Protein AF-A0A183SUR8-F1 (afdb_monomer_lite)

Radius of gyration: 27.23 Å; chains: 1; bounding box: 63×48×86 Å

Structure (mmCIF, N/CA/C/O backbone):
data_AF-A0A183SUR8-F1
#
_entry.id   AF-A0A183SUR8-F1
#
loop_
_atom_site.group_PDB
_atom_site.id
_atom_site.type_symbol
_atom_site.label_atom_id
_atom_site.label_alt_id
_atom_site.label_comp_id
_atom_site.label_asym_id
_atom_site.label_entity_id
_atom_site.label_seq_id
_atom_site.pdbx_PDB_ins_code
_atom_site.Cartn_x
_atom_site.Cartn_y
_atom_site.Cartn_z
_atom_site.occupancy
_atom_site.B_iso_or_equiv
_atom_site.auth_seq_id
_atom_site.auth_comp_id
_atom_site.auth_asym_id
_atom_site.auth_atom_id
_atom_site.pdbx_PDB_model_num
ATOM 1 N N . MET A 1 1 ? 13.105 -7.624 -45.354 1.00 48.44 1 MET A N 1
ATOM 2 C CA . MET A 1 1 ? 13.356 -6.573 -44.347 1.00 48.44 1 MET A CA 1
ATOM 3 C C . MET A 1 1 ? 14.768 -6.768 -43.824 1.00 48.44 1 MET A C 1
ATOM 5 O O . MET A 1 1 ? 15.129 -7.905 -43.553 1.00 48.44 1 MET A O 1
ATOM 9 N N . THR A 1 2 ? 15.590 -5.720 -43.790 1.00 62.00 2 THR A N 1
ATOM 10 C CA . THR A 1 2 ? 16.929 -5.764 -43.181 1.00 62.00 2 THR A CA 1
ATOM 11 C C . THR A 1 2 ? 16.781 -5.566 -41.677 1.00 62.00 2 THR A C 1
ATOM 13 O O . THR A 1 2 ? 16.189 -4.570 -41.272 1.00 62.00 2 THR A O 1
ATOM 16 N N . SER A 1 3 ? 17.288 -6.505 -40.875 1.00 70.81 3 SER A N 1
ATOM 17 C CA . SER A 1 3 ? 17.258 -6.410 -39.410 1.00 70.81 3 SER A CA 1
ATOM 18 C C . SER A 1 3 ? 17.996 -5.156 -38.930 1.00 70.81 3 SER A C 1
ATOM 20 O O . SER A 1 3 ? 19.106 -4.878 -39.381 1.00 70.81 3 SER A O 1
ATOM 22 N N . SER A 1 4 ? 17.383 -4.420 -38.009 1.00 76.19 4 SER A N 1
ATOM 23 C CA . SER A 1 4 ? 17.973 -3.322 -37.236 1.00 76.19 4 SER A CA 1
ATOM 24 C C . SER A 1 4 ? 18.630 -3.793 -35.934 1.00 76.19 4 SER A C 1
ATOM 26 O O . SER A 1 4 ? 19.214 -2.995 -35.205 1.00 76.19 4 SER A O 1
ATOM 28 N N . LEU A 1 5 ? 18.639 -5.103 -35.668 1.00 77.50 5 LEU A N 1
ATOM 29 C CA . LEU A 1 5 ? 19.533 -5.702 -34.683 1.00 77.50 5 LEU A CA 1
ATOM 30 C C . LEU A 1 5 ? 20.960 -5.716 -35.263 1.00 77.50 5 LEU A C 1
ATOM 32 O O . LEU A 1 5 ? 21.374 -6.695 -35.882 1.00 77.50 5 LEU A O 1
ATOM 36 N N . THR A 1 6 ? 21.696 -4.609 -35.113 1.00 83.75 6 THR A N 1
ATOM 37 C CA . THR A 1 6 ? 23.063 -4.439 -35.644 1.00 83.75 6 THR A CA 1
ATOM 38 C C . THR A 1 6 ? 23.968 -3.663 -34.684 1.00 83.75 6 THR A C 1
ATOM 40 O O . THR A 1 6 ? 23.499 -2.884 -33.854 1.00 83.75 6 THR A O 1
ATOM 43 N N . GLU A 1 7 ? 25.290 -3.818 -34.814 1.00 84.88 7 GLU A N 1
ATOM 44 C CA . GLU A 1 7 ? 26.258 -3.016 -34.046 1.00 84.88 7 GLU A CA 1
ATOM 45 C C . GLU A 1 7 ? 26.168 -1.515 -34.353 1.00 84.88 7 GLU A C 1
ATOM 47 O O . GLU A 1 7 ? 26.444 -0.683 -33.487 1.00 84.88 7 GLU A O 1
ATOM 52 N N . ALA A 1 8 ? 25.783 -1.156 -35.582 1.00 87.12 8 ALA A N 1
ATOM 53 C CA . ALA A 1 8 ? 25.600 0.235 -35.981 1.00 87.12 8 ALA A CA 1
ATOM 54 C C . ALA A 1 8 ? 24.466 0.889 -35.181 1.00 87.12 8 ALA A C 1
ATOM 56 O O . ALA A 1 8 ? 24.662 1.966 -34.622 1.00 87.12 8 ALA A O 1
ATOM 57 N N . THR A 1 9 ? 23.338 0.189 -35.040 1.00 87.69 9 THR A N 1
ATOM 58 C CA . THR A 1 9 ? 22.203 0.614 -34.209 1.00 87.69 9 THR A CA 1
ATOM 59 C C . THR A 1 9 ? 22.608 0.769 -32.744 1.00 87.69 9 THR A C 1
ATOM 61 O O . THR A 1 9 ? 22.291 1.775 -32.114 1.00 87.69 9 THR A O 1
ATOM 64 N N . THR A 1 10 ? 23.382 -0.177 -32.208 1.00 88.75 10 THR A N 1
ATOM 65 C CA . THR A 1 10 ? 23.929 -0.083 -30.846 1.00 88.75 10 THR A CA 1
ATOM 66 C C . THR A 1 10 ? 24.800 1.166 -30.663 1.00 88.75 10 THR A C 1
ATOM 68 O O . THR A 1 10 ? 24.674 1.870 -29.662 1.00 88.75 10 THR A O 1
ATOM 71 N N . ARG A 1 11 ? 25.659 1.483 -31.640 1.00 90.62 11 ARG A N 1
ATOM 72 C CA . ARG A 1 11 ? 26.531 2.666 -31.601 1.00 90.62 11 ARG A CA 1
ATOM 73 C C . ARG A 1 11 ? 25.743 3.974 -31.672 1.00 90.62 11 ARG A C 1
ATOM 75 O O . ARG A 1 11 ? 26.068 4.901 -30.939 1.00 90.62 11 ARG A O 1
ATOM 82 N N . GLU A 1 12 ? 24.715 4.037 -32.514 1.00 91.38 12 GLU A N 1
ATOM 83 C CA . GLU A 1 12 ? 23.831 5.202 -32.637 1.00 91.38 12 GLU A CA 1
ATOM 84 C C . GLU A 1 12 ? 23.110 5.501 -31.312 1.00 91.38 12 GLU A C 1
ATOM 86 O O . GLU A 1 12 ? 23.113 6.639 -30.842 1.00 91.38 12 GLU A O 1
ATOM 91 N N . ILE A 1 13 ? 22.578 4.468 -30.647 1.00 92.62 13 ILE A N 1
ATOM 92 C CA . ILE A 1 13 ? 21.922 4.598 -29.335 1.00 92.62 13 ILE A CA 1
ATOM 93 C C . ILE A 1 13 ? 22.907 5.104 -28.270 1.00 92.62 13 ILE A C 1
ATOM 95 O O . ILE A 1 13 ? 22.562 5.981 -27.477 1.00 92.62 13 ILE A O 1
ATOM 99 N N . LEU A 1 14 ? 24.142 4.590 -28.258 1.00 91.56 14 LEU A N 1
ATOM 100 C CA . LEU A 1 14 ? 25.186 5.045 -27.331 1.00 91.56 14 LEU A CA 1
ATOM 101 C C . LEU A 1 14 ? 25.569 6.511 -27.560 1.00 91.56 14 LEU A C 1
ATOM 103 O O . LEU A 1 14 ? 25.731 7.257 -26.596 1.00 91.56 14 LEU A O 1
ATOM 107 N N . GLN A 1 15 ? 25.693 6.935 -28.818 1.00 91.06 15 GLN A N 1
ATOM 108 C CA . GLN A 1 15 ? 25.981 8.330 -29.160 1.00 91.06 15 GLN A CA 1
ATOM 109 C C . GLN A 1 15 ? 24.860 9.261 -28.692 1.00 91.06 15 GLN A C 1
ATOM 111 O O . GLN A 1 15 ? 25.138 10.299 -28.091 1.00 91.06 15 GLN A O 1
ATOM 116 N N . ALA A 1 16 ? 23.599 8.864 -28.888 1.00 89.81 16 ALA A N 1
ATOM 117 C CA . ALA A 1 16 ? 22.456 9.615 -28.382 1.00 89.81 16 ALA A CA 1
ATOM 118 C C . ALA A 1 16 ? 22.476 9.718 -26.847 1.00 89.81 16 ALA A C 1
ATOM 120 O O . ALA A 1 16 ? 22.271 10.801 -26.303 1.00 89.81 16 ALA A O 1
ATOM 121 N N . ALA A 1 17 ? 22.789 8.626 -26.140 1.00 90.12 17 ALA A N 1
ATOM 122 C CA . ALA A 1 17 ? 22.914 8.636 -24.683 1.00 90.12 17 ALA A CA 1
ATOM 123 C C . ALA A 1 17 ? 24.006 9.609 -24.205 1.00 90.12 17 ALA A C 1
ATOM 125 O O . ALA A 1 17 ? 23.771 10.408 -23.301 1.00 90.12 17 ALA A O 1
ATOM 126 N N . GLN A 1 18 ? 25.183 9.588 -24.838 1.00 90.44 18 GLN A N 1
ATOM 127 C CA . GLN A 1 18 ? 26.284 10.506 -24.525 1.00 90.44 18 GLN A CA 1
ATOM 128 C C . GLN A 1 18 ? 25.906 11.968 -24.769 1.00 90.44 18 GLN A C 1
ATOM 130 O O . GLN A 1 18 ? 26.257 12.826 -23.960 1.00 90.44 18 GLN A O 1
ATOM 135 N N . HIS A 1 19 ? 25.172 12.250 -25.848 1.00 88.38 19 HIS A N 1
ATOM 136 C CA . HIS A 1 19 ? 24.692 13.599 -26.125 1.00 88.38 19 HIS A CA 1
ATOM 137 C C . HIS A 1 19 ? 23.730 14.068 -25.034 1.00 88.38 19 HIS A C 1
ATOM 139 O O . HIS A 1 19 ? 23.984 15.103 -24.433 1.00 88.38 19 HIS A O 1
ATOM 145 N N . VAL A 1 20 ? 22.712 13.271 -24.680 1.00 87.56 20 VAL A N 1
ATOM 146 C CA . VAL A 1 20 ? 21.775 13.599 -23.585 1.00 87.56 20 VAL A CA 1
ATOM 147 C C . VAL A 1 20 ? 22.507 13.875 -22.270 1.00 87.56 20 VAL A C 1
ATOM 149 O O . VAL A 1 20 ? 22.147 14.811 -21.562 1.00 87.56 20 VAL A O 1
ATOM 152 N N . ILE A 1 21 ? 23.546 13.099 -21.946 1.00 86.69 21 ILE A N 1
ATOM 153 C CA . ILE A 1 21 ? 24.362 13.324 -20.742 1.00 86.69 21 ILE A CA 1
ATOM 154 C C . ILE A 1 21 ? 25.098 14.671 -20.814 1.00 86.69 21 ILE A C 1
ATOM 156 O O . ILE A 1 21 ? 25.197 15.366 -19.807 1.00 86.69 21 ILE A O 1
ATOM 160 N N . ALA A 1 22 ? 25.616 15.045 -21.986 1.00 86.25 22 ALA A N 1
ATOM 161 C CA . ALA A 1 22 ? 26.400 16.263 -22.166 1.00 86.25 22 ALA A CA 1
ATOM 162 C C . ALA A 1 22 ? 25.546 17.542 -22.254 1.00 86.25 22 ALA A C 1
ATOM 164 O O . ALA A 1 22 ? 25.947 18.580 -21.734 1.00 86.25 22 ALA A O 1
ATOM 165 N N . SER A 1 23 ? 24.393 17.487 -22.923 1.00 83.75 23 SER A N 1
ATOM 166 C CA . SER A 1 23 ? 23.548 18.649 -23.240 1.00 83.75 23 SER A CA 1
ATOM 167 C C . SER A 1 23 ? 22.227 18.690 -22.465 1.00 83.75 23 SER A C 1
ATOM 169 O O . SER A 1 23 ? 21.442 19.621 -22.639 1.00 83.75 23 SER A O 1
ATOM 171 N N . GLY A 1 24 ? 21.933 17.675 -21.651 1.00 79.06 24 GLY A N 1
ATOM 172 C CA . GLY A 1 24 ? 20.685 17.527 -20.899 1.00 79.06 24 GLY A CA 1
ATOM 173 C C . GLY A 1 24 ? 19.491 17.040 -21.735 1.00 79.06 24 GLY A C 1
ATOM 174 O O . GLY A 1 24 ? 18.617 16.358 -21.197 1.00 79.06 24 GLY A O 1
ATOM 175 N N . THR A 1 25 ? 19.453 17.339 -23.041 1.00 79.06 25 THR A N 1
ATOM 176 C CA . THR A 1 25 ? 18.380 16.969 -23.992 1.00 79.06 25 THR A CA 1
ATOM 177 C C . THR A 1 25 ? 18.932 16.797 -25.421 1.00 79.06 25 THR A C 1
ATOM 179 O O . THR A 1 25 ? 20.008 17.312 -25.719 1.00 79.06 25 THR A O 1
ATOM 182 N N . LEU A 1 26 ? 18.216 16.111 -26.323 1.00 80.12 26 LEU A N 1
ATOM 183 C CA . LEU A 1 26 ? 18.558 16.085 -27.760 1.00 80.12 26 LEU A CA 1
ATOM 184 C C . LEU A 1 26 ? 17.857 17.220 -28.524 1.00 80.12 26 LEU A C 1
ATOM 186 O O . LEU A 1 26 ? 16.823 17.739 -28.099 1.00 80.12 26 LEU A O 1
ATOM 190 N N . GLN A 1 27 ? 18.366 17.564 -29.704 1.00 82.00 27 GLN A N 1
ATOM 191 C CA . GLN A 1 27 ? 17.634 18.426 -30.633 1.00 82.00 27 GLN A CA 1
ATOM 192 C C . GLN A 1 27 ? 16.443 17.679 -31.260 1.00 82.00 27 GLN A C 1
ATOM 194 O O . GLN A 1 27 ? 16.426 16.452 -31.354 1.00 82.00 27 GLN A O 1
ATOM 199 N N . THR A 1 28 ? 15.431 18.405 -31.747 1.00 79.00 28 THR A N 1
ATOM 200 C CA . THR A 1 28 ? 14.214 17.800 -32.329 1.00 79.00 28 THR A CA 1
ATOM 201 C C . THR A 1 28 ? 14.513 16.835 -33.483 1.00 79.00 28 THR A C 1
ATOM 203 O O . THR A 1 28 ? 13.892 15.780 -33.587 1.00 79.00 28 THR A O 1
ATOM 206 N N . THR A 1 29 ? 15.475 17.169 -34.342 1.00 82.88 29 THR A N 1
ATOM 207 C CA . THR A 1 29 ? 15.904 16.330 -35.475 1.00 82.88 29 THR A CA 1
ATOM 208 C C . THR A 1 29 ? 16.585 15.041 -35.012 1.00 82.88 29 THR A C 1
ATOM 210 O O . THR A 1 29 ? 16.313 13.967 -35.548 1.00 82.88 29 THR A O 1
ATOM 213 N N . GLU A 1 30 ? 17.413 15.125 -33.974 1.00 82.38 30 GLU A N 1
ATOM 214 C CA . GLU A 1 30 ? 18.077 13.977 -33.350 1.00 82.38 30 GLU A CA 1
ATOM 215 C C . GLU A 1 30 ? 17.057 13.055 -32.669 1.00 82.38 30 GLU A C 1
ATOM 217 O O . GLU A 1 30 ? 17.123 11.837 -32.833 1.00 82.38 30 GLU A O 1
ATOM 222 N N . PHE A 1 31 ? 16.046 13.617 -31.993 1.00 82.56 31 PHE A N 1
ATOM 223 C CA . PHE A 1 31 ? 14.939 12.843 -31.423 1.00 82.56 31 PHE A CA 1
ATOM 224 C C . PHE A 1 31 ? 14.127 12.101 -32.485 1.00 82.56 31 PHE A C 1
ATOM 226 O O . PHE A 1 31 ? 13.744 10.948 -32.272 1.00 82.56 31 PHE A O 1
ATOM 233 N N . GLN A 1 32 ? 13.859 12.736 -33.627 1.00 84.38 32 GLN A N 1
ATOM 234 C CA . GLN A 1 32 ? 13.155 12.092 -34.735 1.00 84.38 32 GLN A CA 1
ATOM 235 C C . GLN A 1 32 ? 13.967 10.923 -35.299 1.00 84.38 32 GLN A C 1
ATOM 237 O O . GLN A 1 32 ? 13.412 9.834 -35.454 1.00 84.38 32 GLN A O 1
ATOM 242 N N . SER A 1 33 ? 15.270 11.122 -35.530 1.00 87.19 33 SER A N 1
ATOM 243 C CA . SER A 1 33 ? 16.178 10.063 -35.988 1.00 87.19 33 SER A CA 1
ATOM 244 C C . SER A 1 33 ? 16.203 8.892 -35.006 1.00 87.19 33 SER A C 1
ATOM 246 O O . SER A 1 33 ? 15.882 7.763 -35.378 1.00 87.19 33 SER A O 1
ATOM 248 N N . LEU A 1 34 ? 16.461 9.173 -33.725 1.00 88.81 34 LEU A N 1
ATOM 249 C CA . LEU A 1 34 ? 16.494 8.164 -32.669 1.00 88.81 34 LEU A CA 1
ATOM 250 C C . LEU A 1 34 ? 15.166 7.401 -32.574 1.00 88.81 34 LEU A C 1
ATOM 252 O O . LEU A 1 34 ? 15.152 6.180 -32.447 1.00 88.81 34 LEU A O 1
ATOM 256 N N . THR A 1 35 ? 14.031 8.097 -32.672 1.00 88.00 35 THR A N 1
ATOM 257 C CA . THR A 1 35 ? 12.704 7.467 -32.611 1.00 88.00 35 THR A CA 1
ATOM 258 C C . THR A 1 35 ? 12.475 6.512 -33.782 1.00 88.00 35 THR A C 1
ATOM 260 O O . THR A 1 35 ? 11.886 5.447 -33.588 1.00 88.00 35 THR A O 1
ATOM 263 N N . VAL A 1 36 ? 12.927 6.853 -34.992 1.00 89.00 36 VAL A N 1
ATOM 264 C CA . VAL A 1 36 ? 12.839 5.959 -36.160 1.00 89.00 36 VAL A CA 1
ATOM 265 C C . VAL A 1 36 ? 13.664 4.695 -35.924 1.00 89.00 36 VAL A C 1
ATOM 267 O O . VAL A 1 36 ? 13.130 3.590 -36.059 1.00 89.00 36 VAL A O 1
ATOM 270 N N . THR A 1 37 ? 14.911 4.856 -35.482 1.00 89.75 37 THR A N 1
ATOM 271 C CA . THR A 1 37 ? 15.816 3.751 -35.146 1.00 89.75 37 THR A CA 1
ATOM 272 C C . THR A 1 37 ? 15.210 2.837 -34.076 1.00 89.75 37 THR A C 1
ATOM 274 O O . THR A 1 37 ? 15.115 1.623 -34.263 1.00 89.75 37 THR A O 1
ATOM 277 N N . LEU A 1 38 ? 14.684 3.411 -32.990 1.00 91.25 38 LEU A N 1
ATOM 278 C CA . LEU A 1 38 ? 14.047 2.667 -31.902 1.00 91.25 38 LEU A CA 1
ATOM 279 C C . LEU A 1 38 ? 12.764 1.937 -32.337 1.00 91.25 38 LEU A C 1
ATOM 281 O O . LEU A 1 38 ? 12.511 0.824 -31.877 1.00 91.25 38 LEU A O 1
ATOM 285 N N . ARG A 1 39 ? 11.942 2.514 -33.228 1.00 90.69 39 ARG A N 1
ATOM 286 C CA . ARG A 1 39 ? 10.730 1.845 -33.752 1.00 90.69 39 ARG A CA 1
ATOM 287 C C . ARG A 1 39 ? 11.066 0.627 -34.601 1.00 90.69 39 ARG A C 1
ATOM 289 O O . ARG A 1 39 ? 10.387 -0.397 -34.477 1.00 90.69 39 ARG A O 1
ATOM 296 N N . SER A 1 40 ? 12.084 0.752 -35.451 1.00 88.00 40 SER A N 1
ATOM 297 C CA . SER A 1 40 ? 12.595 -0.372 -36.236 1.00 88.00 40 SER A CA 1
ATOM 298 C C . SER A 1 40 ? 13.065 -1.479 -35.297 1.00 88.00 40 SER A C 1
ATOM 300 O O . SER A 1 40 ? 12.578 -2.606 -35.379 1.00 88.00 40 SER A O 1
ATOM 302 N N . LEU A 1 41 ? 13.888 -1.114 -34.309 1.00 89.06 41 LEU A N 1
ATOM 303 C CA . LEU A 1 41 ? 14.436 -2.055 -33.343 1.00 89.06 41 LEU A CA 1
ATOM 304 C C . LEU A 1 41 ? 13.354 -2.777 -32.540 1.00 89.06 41 LEU A C 1
ATOM 306 O O . LEU A 1 41 ? 13.409 -3.991 -32.366 1.00 89.06 41 LEU A O 1
ATOM 310 N N . ARG A 1 42 ? 12.340 -2.046 -32.071 1.00 88.88 42 ARG A N 1
ATOM 311 C CA . ARG A 1 42 ? 11.211 -2.630 -31.341 1.00 88.88 42 ARG A CA 1
ATOM 312 C C . ARG A 1 42 ? 10.510 -3.711 -32.160 1.00 88.88 42 ARG A C 1
ATOM 314 O O . ARG A 1 42 ? 10.118 -4.730 -31.600 1.00 88.88 42 ARG A O 1
ATOM 321 N N . THR A 1 43 ? 10.315 -3.458 -33.453 1.00 86.25 43 THR A N 1
ATOM 322 C CA . THR A 1 43 ? 9.644 -4.394 -34.361 1.00 86.25 43 THR A CA 1
ATOM 323 C C . THR A 1 43 ? 10.464 -5.674 -34.476 1.00 86.25 43 THR A C 1
ATOM 325 O O . THR A 1 43 ? 9.930 -6.753 -34.248 1.00 86.25 43 THR A O 1
ATOM 328 N N . ASP A 1 44 ? 11.772 -5.555 -34.697 1.00 84.62 44 ASP A N 1
ATOM 329 C CA . ASP A 1 44 ? 12.657 -6.720 -34.775 1.00 84.62 44 ASP A CA 1
ATOM 330 C C . ASP A 1 44 ? 12.718 -7.504 -33.459 1.00 84.62 44 ASP A C 1
ATOM 332 O O . ASP A 1 44 ? 12.693 -8.730 -33.475 1.00 84.62 44 ASP A O 1
ATOM 336 N N . LEU A 1 45 ? 12.735 -6.818 -32.311 1.00 83.75 45 LEU A N 1
ATOM 337 C CA . LEU A 1 45 ? 12.714 -7.465 -30.996 1.00 83.75 45 LEU A CA 1
ATOM 338 C C . LEU A 1 45 ? 11.390 -8.190 -30.710 1.00 83.75 45 LEU A C 1
ATOM 340 O O . LEU A 1 45 ? 11.402 -9.234 -30.064 1.00 83.75 45 LEU A O 1
ATOM 344 N N . ALA A 1 46 ? 10.257 -7.663 -31.182 1.00 82.06 46 ALA A N 1
ATOM 345 C CA . ALA A 1 46 ? 8.951 -8.304 -31.018 1.00 82.06 46 ALA A CA 1
ATOM 346 C C . ALA A 1 46 ? 8.824 -9.597 -31.844 1.00 82.06 46 ALA A C 1
ATOM 348 O O . ALA A 1 46 ? 8.169 -10.538 -31.405 1.00 82.06 46 ALA A O 1
ATOM 349 N N . TYR A 1 47 ? 9.486 -9.656 -33.003 1.00 77.62 47 TYR A N 1
ATOM 350 C CA . TYR A 1 47 ? 9.528 -10.828 -33.885 1.00 77.62 47 TYR A CA 1
ATOM 351 C C . TYR A 1 47 ? 10.844 -11.602 -33.776 1.00 77.62 47 TYR A C 1
ATOM 353 O O . TYR A 1 47 ? 11.195 -12.373 -34.667 1.00 77.62 47 TYR A O 1
ATOM 361 N N . ALA A 1 48 ? 11.602 -11.411 -32.694 1.00 71.50 48 ALA A N 1
ATOM 362 C CA . ALA A 1 48 ? 12.943 -11.967 -32.590 1.00 71.50 48 ALA A CA 1
ATOM 363 C C . ALA A 1 48 ? 12.954 -13.506 -32.626 1.00 71.50 48 ALA A C 1
ATOM 365 O O . ALA A 1 48 ? 13.904 -14.095 -33.143 1.00 71.50 48 ALA A O 1
ATOM 366 N N . ALA A 1 49 ? 11.895 -14.165 -32.148 1.00 64.62 49 ALA A N 1
ATOM 367 C CA . ALA A 1 49 ? 11.731 -15.618 -32.258 1.00 64.62 49 ALA A CA 1
ATOM 368 C C . ALA A 1 49 ? 11.685 -16.115 -33.720 1.00 64.62 49 ALA A C 1
ATOM 370 O O . ALA A 1 49 ? 12.130 -17.226 -34.000 1.00 64.62 49 ALA A O 1
ATOM 371 N N . ASP A 1 50 ? 11.222 -15.271 -34.647 1.00 65.69 50 ASP A N 1
ATOM 372 C CA . ASP A 1 50 ? 11.073 -15.577 -36.075 1.00 65.69 50 ASP A CA 1
ATOM 373 C C . ASP A 1 50 ? 12.262 -15.082 -36.920 1.00 65.69 50 ASP A C 1
ATOM 375 O O . ASP A 1 50 ? 12.328 -15.323 -38.130 1.00 65.69 50 ASP A O 1
ATOM 379 N N . LEU A 1 51 ? 13.218 -14.372 -36.306 1.00 62.75 51 LEU A N 1
ATOM 380 C CA . LEU A 1 51 ? 14.408 -13.895 -37.002 1.00 62.75 51 LEU A CA 1
ATOM 381 C C . LEU A 1 51 ? 15.374 -15.059 -37.287 1.00 62.75 51 LEU A C 1
ATOM 383 O O . LEU A 1 51 ? 15.640 -15.868 -36.393 1.00 62.75 51 LEU A O 1
ATOM 387 N N . PRO A 1 52 ? 15.969 -15.120 -38.496 1.00 59.50 52 PRO A N 1
ATOM 388 C CA . PRO A 1 52 ? 16.973 -16.126 -38.826 1.00 59.50 52 PRO A CA 1
ATOM 389 C C . PRO A 1 52 ? 18.130 -16.092 -37.821 1.00 59.50 52 PRO A C 1
ATOM 391 O O . PRO A 1 52 ? 18.483 -15.034 -37.294 1.00 59.50 52 PRO A O 1
ATOM 394 N N . THR A 1 53 ? 18.726 -17.255 -37.549 1.00 60.97 53 THR A N 1
ATOM 395 C CA . THR A 1 53 ? 19.852 -17.413 -36.620 1.00 60.97 53 THR A CA 1
ATOM 396 C C . THR A 1 53 ? 21.033 -16.538 -37.041 1.00 60.97 53 THR A C 1
ATOM 398 O O . THR A 1 53 ? 21.830 -16.892 -37.906 1.00 60.97 53 THR A O 1
ATOM 401 N N . LEU A 1 54 ? 21.137 -15.365 -36.418 1.00 62.31 54 LEU A N 1
ATOM 402 C CA . LEU A 1 54 ? 22.269 -14.457 -36.554 1.00 62.31 54 LEU A CA 1
ATOM 403 C C . LEU A 1 54 ? 23.480 -15.048 -35.817 1.00 62.31 54 LEU A C 1
ATOM 405 O O . LEU A 1 54 ? 23.366 -15.449 -34.653 1.00 62.31 54 LEU A O 1
ATOM 409 N N . ALA A 1 55 ? 24.643 -15.061 -36.472 1.00 60.56 55 ALA A N 1
ATOM 410 C CA . ALA A 1 55 ? 25.914 -15.232 -35.772 1.00 60.56 55 ALA A CA 1
ATOM 411 C C . ALA A 1 55 ? 26.040 -14.125 -34.707 1.00 60.56 55 ALA A C 1
ATOM 413 O O . ALA A 1 55 ? 25.621 -12.993 -34.940 1.00 60.56 55 ALA A O 1
ATOM 414 N N . ASP A 1 56 ? 26.527 -14.466 -33.515 1.00 70.31 56 ASP A N 1
ATOM 415 C CA . ASP A 1 56 ? 26.740 -13.528 -32.401 1.00 70.31 56 ASP A CA 1
ATOM 416 C C . ASP A 1 56 ? 25.493 -12.814 -31.843 1.00 70.31 56 ASP A C 1
ATOM 418 O O . ASP A 1 56 ? 25.625 -11.889 -31.038 1.00 70.31 56 ASP A O 1
ATOM 422 N N . ARG A 1 57 ? 24.274 -13.291 -32.155 1.00 78.19 57 ARG A N 1
ATOM 423 C CA . ARG A 1 57 ? 22.996 -12.744 -31.638 1.00 78.19 57 ARG A CA 1
ATOM 424 C C . ARG A 1 57 ? 23.029 -12.454 -30.136 1.00 78.19 57 ARG A C 1
ATOM 426 O O . ARG A 1 57 ? 22.554 -11.415 -29.699 1.00 78.19 57 ARG A O 1
ATOM 433 N N . ARG A 1 58 ? 23.630 -13.349 -29.346 1.00 81.44 58 ARG A N 1
ATOM 434 C CA . ARG A 1 58 ? 23.783 -13.188 -27.891 1.00 81.44 58 ARG A CA 1
ATOM 435 C C . ARG A 1 58 ? 24.615 -11.968 -27.517 1.00 81.44 58 ARG A C 1
ATOM 437 O O . ARG A 1 58 ? 24.176 -11.162 -26.704 1.00 81.44 58 ARG A O 1
ATOM 444 N N . SER A 1 59 ? 25.803 -11.842 -28.108 1.00 84.81 59 SER A N 1
ATOM 445 C CA . SER A 1 59 ? 26.707 -10.717 -27.859 1.00 84.81 59 SER A CA 1
ATOM 446 C C . SER A 1 59 ? 26.037 -9.408 -28.264 1.00 84.81 59 SER A C 1
ATOM 448 O O . SER A 1 59 ? 26.010 -8.458 -27.486 1.00 84.81 59 SER A O 1
ATOM 450 N N . LEU A 1 60 ? 25.374 -9.410 -29.419 1.00 85.81 60 LEU A N 1
ATOM 451 C CA . LEU A 1 60 ? 24.665 -8.252 -29.934 1.00 85.81 60 LEU A CA 1
ATOM 452 C C . LEU A 1 60 ? 23.486 -7.825 -29.048 1.00 85.81 60 LEU A C 1
ATOM 454 O O . LEU A 1 60 ? 23.346 -6.636 -28.768 1.00 85.81 60 LEU A O 1
ATOM 458 N N . CYS A 1 61 ? 22.675 -8.767 -28.557 1.00 87.75 61 CYS A N 1
ATOM 459 C CA . CYS A 1 61 ? 21.591 -8.484 -27.612 1.00 87.75 61 CYS A CA 1
ATOM 460 C C . CYS A 1 61 ? 22.114 -7.907 -26.290 1.00 87.75 61 CYS A C 1
ATOM 462 O O . CYS A 1 61 ? 21.517 -6.973 -25.758 1.00 87.75 61 CYS A O 1
ATOM 464 N N . VAL A 1 62 ? 23.242 -8.410 -25.779 1.00 88.88 62 VAL A N 1
ATOM 465 C CA . VAL A 1 62 ? 23.878 -7.878 -24.563 1.00 88.88 62 VAL A CA 1
ATOM 466 C C . VAL A 1 62 ? 24.426 -6.466 -24.797 1.00 88.88 62 VAL A C 1
ATOM 468 O O . VAL A 1 62 ? 24.178 -5.567 -23.993 1.00 88.88 62 VAL A O 1
ATOM 471 N N . SER A 1 63 ? 25.126 -6.227 -25.907 1.00 89.75 63 SER A N 1
ATOM 472 C CA . SER A 1 63 ? 25.625 -4.892 -26.262 1.00 89.75 63 SER A CA 1
ATOM 473 C C . SER A 1 63 ? 24.486 -3.892 -26.449 1.00 89.75 63 SER A C 1
ATOM 475 O O . SER A 1 63 ? 24.562 -2.763 -25.962 1.00 89.75 63 SER A O 1
ATOM 477 N N . LEU A 1 64 ? 23.405 -4.321 -27.100 1.00 91.88 64 LEU A N 1
ATOM 478 C CA . LEU A 1 64 ? 22.209 -3.515 -27.281 1.00 91.88 64 LEU A CA 1
ATOM 479 C C . LEU A 1 64 ? 21.516 -3.215 -25.950 1.00 91.88 64 LEU A C 1
ATOM 481 O O . LEU A 1 64 ? 21.116 -2.075 -25.716 1.00 91.88 64 LEU A O 1
ATOM 485 N N . PHE A 1 65 ? 21.406 -4.207 -25.063 1.00 92.69 65 PHE A N 1
ATOM 486 C CA . PHE A 1 65 ? 20.884 -4.014 -23.715 1.00 92.69 65 PHE A CA 1
ATOM 487 C C . PHE A 1 65 ? 21.669 -2.924 -22.984 1.00 92.69 65 PHE A C 1
ATOM 489 O O . PHE A 1 65 ? 21.078 -1.972 -22.482 1.00 92.69 65 PHE A O 1
ATOM 496 N N . CYS A 1 66 ? 23.002 -3.007 -22.990 1.00 92.88 66 CYS A N 1
ATOM 497 C CA . CYS A 1 66 ? 23.868 -2.002 -22.376 1.00 92.88 66 CYS A CA 1
ATOM 498 C C . CYS A 1 66 ? 23.666 -0.599 -22.972 1.00 92.88 66 CYS A C 1
ATOM 500 O O . CYS A 1 66 ? 23.684 0.382 -22.226 1.00 92.88 66 CYS A O 1
ATOM 502 N N . ALA A 1 67 ? 23.443 -0.490 -24.284 1.00 94.62 67 ALA A N 1
ATOM 503 C CA . ALA A 1 67 ? 23.183 0.786 -24.946 1.00 94.62 67 ALA A CA 1
ATOM 504 C C . ALA A 1 67 ? 21.815 1.377 -24.579 1.00 94.62 67 ALA A C 1
ATOM 506 O O . ALA A 1 67 ? 21.737 2.528 -24.151 1.00 94.62 67 ALA A O 1
ATOM 507 N N . LEU A 1 68 ? 20.744 0.583 -24.666 1.00 95.56 68 LEU A N 1
ATOM 508 C CA . LEU A 1 68 ? 19.393 1.003 -24.274 1.00 95.56 68 LEU A CA 1
ATOM 509 C C . LEU A 1 68 ? 19.319 1.349 -22.785 1.00 95.56 68 LEU A C 1
ATOM 511 O O . LEU A 1 68 ? 18.645 2.303 -22.399 1.00 95.56 68 LEU A O 1
ATOM 515 N N . ARG A 1 69 ? 20.054 0.612 -21.949 1.00 94.94 69 ARG A N 1
ATOM 516 C CA . ARG A 1 69 ? 20.235 0.905 -20.530 1.00 94.94 69 ARG A CA 1
ATOM 517 C C . ARG A 1 69 ? 20.847 2.286 -20.326 1.00 94.94 69 ARG A C 1
ATOM 519 O O . ARG A 1 69 ? 20.292 3.084 -19.582 1.00 94.94 69 ARG A O 1
ATOM 526 N N . GLN A 1 70 ? 21.975 2.571 -20.980 1.00 94.75 70 GLN A N 1
ATOM 527 C CA . GLN A 1 70 ? 22.637 3.873 -20.871 1.00 94.75 70 GLN A CA 1
ATOM 528 C C . GLN A 1 70 ? 21.737 5.011 -21.357 1.00 94.75 70 GLN A C 1
ATOM 530 O O . GLN A 1 70 ? 21.642 6.028 -20.677 1.00 94.75 70 GLN A O 1
ATOM 535 N N . LEU A 1 71 ? 21.032 4.820 -22.475 1.00 94.81 71 LEU A N 1
ATOM 536 C CA . LEU A 1 71 ? 20.068 5.798 -22.974 1.00 94.81 71 LEU A CA 1
ATOM 537 C C . LEU A 1 71 ? 18.926 6.029 -21.976 1.00 94.81 71 LEU A C 1
ATOM 539 O O . LEU A 1 71 ? 18.573 7.171 -21.712 1.00 94.81 71 LEU A O 1
ATOM 543 N N . THR A 1 72 ? 18.375 4.964 -21.389 1.00 93.94 72 THR A N 1
ATOM 544 C CA . THR A 1 72 ? 17.297 5.068 -20.391 1.00 93.94 72 THR A CA 1
ATOM 545 C C . THR A 1 72 ? 17.757 5.839 -19.162 1.00 93.94 72 THR A C 1
ATOM 547 O O . THR A 1 72 ? 17.071 6.762 -18.741 1.00 93.94 72 THR A O 1
ATOM 550 N N . VAL A 1 73 ? 18.929 5.502 -18.614 1.00 93.06 73 VAL A N 1
ATOM 551 C CA . VAL A 1 73 ? 19.504 6.224 -17.471 1.00 93.06 73 VAL A CA 1
ATOM 552 C C . VAL A 1 73 ? 19.691 7.697 -17.828 1.00 93.06 73 VAL A C 1
ATOM 554 O O . VAL A 1 73 ? 19.188 8.551 -17.109 1.00 93.06 73 VAL A O 1
ATOM 557 N N . ALA A 1 74 ? 20.311 7.998 -18.973 1.00 91.69 74 ALA A N 1
ATOM 558 C CA . ALA A 1 74 ? 20.526 9.368 -19.427 1.00 91.69 74 ALA A CA 1
ATOM 559 C C . ALA A 1 74 ? 19.215 10.162 -19.538 1.00 91.69 74 ALA A C 1
ATOM 561 O O . ALA A 1 74 ? 19.128 11.262 -19.005 1.00 91.69 74 ALA A O 1
ATOM 562 N N . LEU A 1 75 ? 18.189 9.596 -20.183 1.00 90.69 75 LEU A N 1
ATOM 563 C CA . LEU A 1 75 ? 16.886 10.244 -20.363 1.00 90.69 75 LEU A CA 1
ATOM 564 C C . LEU A 1 75 ? 16.116 10.423 -19.048 1.00 90.69 75 LEU A C 1
ATOM 566 O O . LEU A 1 75 ? 15.317 11.343 -18.944 1.00 90.69 75 LEU A O 1
ATOM 570 N N . LEU A 1 76 ? 16.303 9.548 -18.061 1.00 89.00 76 LEU A N 1
ATOM 571 C CA . LEU A 1 76 ? 15.589 9.645 -16.787 1.00 89.00 76 LEU A CA 1
ATOM 572 C C . LEU A 1 76 ? 16.278 10.577 -15.788 1.00 89.00 76 LEU A C 1
ATOM 574 O O . LEU A 1 76 ? 15.597 11.242 -15.015 1.00 89.00 76 LEU A O 1
ATOM 578 N N . THR A 1 77 ? 17.611 10.641 -15.802 1.00 85.75 77 THR A N 1
ATOM 579 C CA . THR A 1 77 ? 18.377 11.399 -14.802 1.00 85.75 77 THR A CA 1
ATOM 580 C C . THR A 1 77 ? 18.844 12.778 -15.274 1.00 85.75 77 THR A C 1
ATOM 582 O O . THR A 1 77 ? 19.425 13.507 -14.474 1.00 85.75 77 THR A O 1
ATOM 585 N N . SER A 1 78 ? 18.651 13.138 -16.549 1.00 86.38 78 SER A N 1
ATOM 586 C CA . SER A 1 78 ? 18.974 14.472 -17.083 1.00 86.38 78 SER A CA 1
ATOM 587 C C . SER A 1 78 ? 17.815 15.472 -16.911 1.00 86.38 78 SER A C 1
ATOM 589 O O . SER A 1 78 ? 16.847 15.204 -16.207 1.00 86.38 78 SER A O 1
ATOM 591 N N . ASP A 1 79 ? 17.881 16.631 -17.580 1.00 84.56 79 ASP A N 1
ATOM 592 C CA . ASP A 1 79 ? 16.773 17.599 -17.662 1.00 84.56 79 ASP A CA 1
ATOM 593 C C . ASP A 1 79 ? 15.645 17.174 -18.627 1.00 84.56 79 ASP A C 1
ATOM 595 O O . ASP A 1 79 ? 14.646 17.882 -18.782 1.00 84.56 79 ASP A O 1
ATOM 599 N N . PHE A 1 80 ? 15.762 16.012 -19.274 1.00 84.25 80 PHE A N 1
ATOM 600 C CA . PHE A 1 80 ? 14.766 15.514 -20.222 1.00 84.25 80 PHE A CA 1
ATOM 601 C C . PHE A 1 80 ? 13.342 15.364 -19.642 1.00 84.25 80 PHE A C 1
ATOM 603 O O . PHE A 1 80 ? 1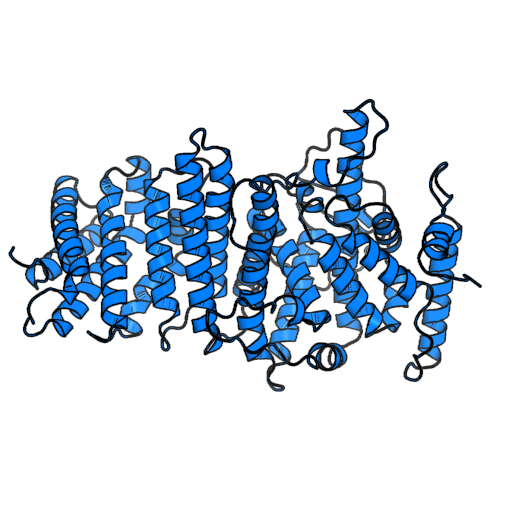2.405 15.785 -20.321 1.00 84.25 80 PHE A O 1
ATOM 610 N N . PRO A 1 81 ? 13.132 14.873 -18.403 1.00 86.50 81 PRO A N 1
ATOM 611 C CA . PRO A 1 81 ? 11.828 14.885 -17.738 1.00 86.50 81 PRO A CA 1
ATOM 612 C C . PRO A 1 81 ? 11.153 16.263 -17.736 1.00 86.50 81 PRO A C 1
ATOM 614 O O . PRO A 1 81 ? 10.013 16.416 -18.171 1.00 86.50 81 PRO A O 1
ATOM 617 N N . ARG A 1 82 ? 11.904 17.300 -17.342 1.00 85.19 82 ARG A N 1
ATOM 618 C CA . ARG A 1 82 ? 11.426 18.691 -17.310 1.00 85.19 82 ARG A CA 1
ATOM 619 C C . ARG A 1 82 ? 11.120 19.216 -18.709 1.00 85.19 82 ARG A C 1
ATOM 621 O O . ARG A 1 82 ? 10.177 19.980 -18.893 1.00 85.19 82 ARG A O 1
ATOM 628 N N . HIS A 1 83 ? 11.916 18.813 -19.698 1.00 84.94 83 HIS A N 1
ATOM 629 C CA . HIS A 1 83 ? 11.675 19.147 -21.097 1.00 84.94 83 HIS A CA 1
ATOM 630 C C . HIS A 1 83 ? 10.396 18.495 -21.641 1.00 84.94 83 HIS A C 1
ATOM 632 O O . HIS A 1 83 ? 9.656 19.127 -22.390 1.00 84.94 83 HIS A O 1
ATOM 638 N N . LEU A 1 84 ? 10.102 17.246 -21.273 1.00 86.00 84 LEU A N 1
ATOM 639 C CA . LEU A 1 84 ? 8.842 16.607 -21.654 1.00 86.00 84 LEU A CA 1
ATOM 640 C C . LEU A 1 84 ? 7.645 17.332 -21.051 1.00 86.00 84 LEU A C 1
ATOM 642 O O . LEU A 1 84 ? 6.662 17.549 -21.749 1.00 86.00 84 LEU A O 1
ATOM 646 N N . ASP A 1 85 ? 7.751 17.768 -19.802 1.00 84.75 85 ASP A N 1
ATOM 647 C CA . ASP A 1 85 ? 6.678 18.507 -19.141 1.00 84.75 85 ASP A CA 1
ATOM 648 C C . ASP A 1 85 ? 6.431 19.866 -19.803 1.00 84.75 85 ASP A C 1
ATOM 650 O O . ASP A 1 85 ? 5.287 20.230 -20.063 1.00 84.75 85 ASP A O 1
ATOM 654 N N . SER A 1 86 ? 7.495 20.592 -20.161 1.00 84.56 86 SER A N 1
ATOM 655 C CA . SER A 1 86 ? 7.374 21.887 -20.844 1.00 84.56 86 SER A CA 1
ATOM 656 C C . SER A 1 86 ? 6.887 21.786 -22.292 1.00 84.56 86 SER A C 1
ATOM 658 O O . SER A 1 86 ? 6.437 22.781 -22.858 1.00 84.56 86 SER A O 1
ATOM 660 N N . THR A 1 87 ? 6.967 20.598 -22.894 1.00 84.19 87 THR A N 1
ATOM 661 C CA . THR A 1 87 ? 6.568 20.338 -24.285 1.00 84.19 87 THR A CA 1
ATOM 662 C C . THR A 1 87 ? 5.326 19.461 -24.402 1.00 84.19 87 THR A C 1
ATOM 664 O O . THR A 1 87 ? 5.050 18.963 -25.491 1.00 84.19 87 THR A O 1
ATOM 667 N N . ASP A 1 88 ? 4.598 19.235 -23.305 1.00 80.81 88 ASP A N 1
ATOM 668 C CA . ASP A 1 88 ? 3.440 18.332 -23.243 1.00 80.81 88 ASP A CA 1
ATOM 669 C C . ASP A 1 88 ? 3.709 16.955 -23.888 1.00 80.81 88 ASP A C 1
ATOM 671 O O . ASP A 1 88 ? 2.934 16.382 -24.657 1.00 80.81 88 ASP A O 1
ATOM 675 N N . GLY A 1 89 ? 4.897 16.419 -23.616 1.00 81.38 89 GLY A N 1
ATOM 676 C CA . GLY A 1 89 ? 5.291 15.087 -24.033 1.00 81.38 89 GLY A CA 1
ATOM 677 C C . GLY A 1 89 ? 5.599 14.934 -25.521 1.00 81.38 89 GLY A C 1
ATOM 678 O O . GLY A 1 89 ? 5.662 13.796 -25.976 1.00 81.38 89 GLY A O 1
ATOM 679 N N . LEU A 1 90 ? 5.845 15.991 -26.304 1.00 81.25 90 LEU A N 1
ATOM 680 C CA . LEU A 1 90 ? 6.143 15.859 -27.746 1.00 81.25 90 LEU A CA 1
ATOM 681 C C . LEU A 1 90 ? 7.243 14.822 -28.070 1.00 81.25 90 LEU A C 1
ATOM 683 O O . LEU A 1 90 ? 7.153 14.119 -29.078 1.00 81.25 90 LEU A O 1
ATOM 687 N N . ASN A 1 91 ? 8.230 14.657 -27.182 1.00 82.12 91 ASN A N 1
ATOM 688 C CA . ASN A 1 91 ? 9.359 13.736 -27.354 1.00 82.12 91 ASN A CA 1
ATOM 689 C C . ASN A 1 91 ? 9.288 12.460 -26.481 1.00 82.12 91 ASN A C 1
ATOM 691 O O . ASN A 1 91 ? 10.266 11.716 -26.399 1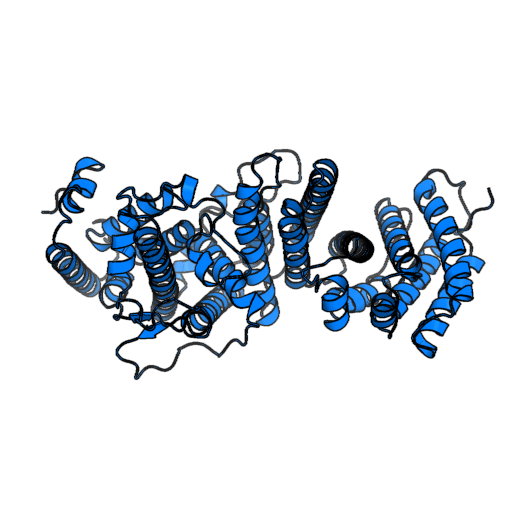.00 82.12 91 ASN A O 1
ATOM 695 N N . HIS A 1 92 ? 8.147 12.152 -25.844 1.00 86.25 92 HIS A N 1
ATOM 696 C CA . HIS A 1 92 ? 8.028 11.020 -24.899 1.00 86.25 92 HIS A CA 1
ATOM 697 C C . HIS A 1 92 ? 8.280 9.647 -25.544 1.00 86.25 92 HIS A C 1
ATOM 699 O O . HIS A 1 92 ? 8.617 8.674 -24.865 1.00 86.25 92 HIS A O 1
ATOM 705 N N . LEU A 1 93 ? 8.091 9.555 -26.864 1.00 87.62 93 LEU A N 1
ATOM 706 C CA . LEU A 1 93 ? 8.179 8.314 -27.627 1.00 87.62 93 LEU A CA 1
ATOM 707 C C . LEU A 1 93 ? 9.567 7.677 -27.563 1.00 87.62 93 LEU A C 1
ATOM 709 O O . LEU A 1 93 ? 9.646 6.454 -27.506 1.00 87.62 93 LEU A O 1
ATOM 713 N N . ALA A 1 94 ? 10.640 8.473 -27.538 1.00 87.75 94 ALA A N 1
ATOM 714 C CA . ALA A 1 94 ? 11.997 7.940 -27.451 1.00 87.75 94 ALA A CA 1
ATOM 715 C C . ALA A 1 94 ? 12.178 7.127 -26.160 1.00 87.75 94 ALA A C 1
ATOM 717 O O . ALA A 1 94 ? 12.565 5.960 -26.210 1.00 87.75 94 ALA A O 1
ATOM 718 N N . LEU A 1 95 ? 11.795 7.693 -25.012 1.00 90.56 95 LEU A N 1
ATOM 719 C CA . LEU A 1 95 ? 11.853 7.001 -23.723 1.00 90.56 95 LEU A CA 1
ATOM 720 C C . LEU A 1 95 ? 10.877 5.816 -23.666 1.00 90.56 95 LEU A C 1
ATOM 722 O O . LEU A 1 95 ? 11.258 4.718 -23.273 1.00 90.56 95 LEU A O 1
ATOM 726 N N . SER A 1 96 ? 9.640 6.013 -24.128 1.00 90.88 96 SER A N 1
ATOM 727 C CA . SER A 1 96 ? 8.594 4.984 -24.152 1.00 90.88 96 SER A CA 1
ATOM 728 C C . SER A 1 96 ? 9.016 3.738 -24.941 1.00 90.88 96 SER A C 1
ATOM 730 O O . SER A 1 96 ? 8.904 2.617 -24.448 1.00 90.88 96 SER A O 1
ATOM 732 N N . ILE A 1 97 ? 9.566 3.929 -26.142 1.00 92.56 97 ILE A N 1
ATOM 733 C CA . ILE A 1 97 ? 10.026 2.828 -26.992 1.00 92.56 97 ILE A CA 1
ATOM 734 C C . ILE A 1 97 ? 11.315 2.216 -26.437 1.00 92.56 97 ILE A C 1
ATOM 736 O O . ILE A 1 97 ? 11.457 0.999 -26.484 1.00 92.56 97 ILE A O 1
ATOM 740 N N . THR A 1 98 ? 12.222 3.013 -25.863 1.00 93.50 98 THR A N 1
ATOM 741 C CA . THR A 1 98 ? 13.442 2.492 -25.218 1.00 93.50 98 THR A CA 1
ATOM 742 C C . THR A 1 98 ? 13.092 1.530 -24.078 1.00 93.50 98 THR A C 1
ATOM 744 O O . THR A 1 98 ? 13.604 0.410 -24.047 1.00 93.50 98 THR A O 1
ATOM 747 N N . LEU A 1 99 ? 12.161 1.913 -23.195 1.00 92.75 99 LEU A N 1
ATOM 748 C CA . LEU A 1 99 ? 11.663 1.053 -22.115 1.00 92.75 99 LEU A CA 1
ATOM 749 C C . LEU A 1 99 ? 10.993 -0.218 -22.659 1.00 92.75 99 LEU A C 1
ATOM 751 O O . LEU A 1 99 ? 11.223 -1.312 -22.143 1.00 92.75 99 LEU A O 1
ATOM 755 N N . GLN A 1 100 ? 10.207 -0.098 -23.732 1.00 91.56 100 GLN A N 1
ATOM 756 C CA . GLN A 1 100 ? 9.566 -1.245 -24.377 1.00 91.56 100 GLN A CA 1
ATOM 757 C C . GLN A 1 100 ? 10.590 -2.211 -25.001 1.00 91.56 100 GLN A C 1
ATOM 759 O O . GLN A 1 100 ? 10.471 -3.425 -24.837 1.00 91.56 100 GLN A O 1
ATOM 764 N N . CYS A 1 101 ? 11.629 -1.697 -25.666 1.00 92.56 101 CYS A N 1
ATOM 765 C CA . CYS A 1 101 ? 12.733 -2.504 -26.189 1.00 92.56 101 CYS A CA 1
ATOM 766 C C . CYS A 1 101 ? 13.476 -3.240 -25.066 1.00 92.56 101 CYS A C 1
ATOM 768 O O . CYS A 1 101 ? 13.796 -4.417 -25.223 1.00 92.56 101 CYS A O 1
ATOM 770 N N . LEU A 1 102 ? 13.704 -2.586 -23.920 1.00 93.50 102 LEU A N 1
ATOM 771 C CA . LEU A 1 102 ? 14.278 -3.240 -22.742 1.00 93.50 102 LEU A CA 1
ATOM 772 C C . LEU A 1 102 ? 13.381 -4.374 -22.226 1.00 93.50 102 LEU A C 1
ATOM 774 O O . LEU A 1 102 ? 13.890 -5.463 -21.977 1.00 93.50 102 LEU A O 1
ATOM 778 N N . CYS A 1 103 ? 12.061 -4.173 -22.128 1.00 90.12 103 CYS A N 1
ATOM 779 C CA . CYS A 1 103 ? 11.122 -5.234 -21.726 1.00 90.12 103 CYS A CA 1
ATOM 780 C C . CYS A 1 103 ? 11.180 -6.449 -22.670 1.00 90.12 103 CYS A C 1
ATOM 782 O O . CYS A 1 103 ? 11.210 -7.596 -22.215 1.00 90.12 103 CYS A O 1
ATOM 784 N N . ASN A 1 104 ? 11.252 -6.207 -23.983 1.00 88.75 104 ASN A N 1
ATOM 785 C CA . ASN A 1 104 ? 11.382 -7.276 -24.974 1.00 88.75 104 ASN A CA 1
ATOM 786 C C . ASN A 1 104 ? 12.717 -8.022 -24.823 1.00 88.75 104 ASN A C 1
ATOM 788 O O . ASN A 1 104 ? 12.737 -9.250 -24.856 1.00 88.75 104 ASN A O 1
ATOM 792 N N . LEU A 1 105 ? 13.824 -7.309 -24.584 1.00 88.94 105 LEU A N 1
ATOM 793 C CA . LEU A 1 105 ? 15.127 -7.929 -24.319 1.00 88.94 105 LEU A CA 1
ATOM 794 C C . LEU A 1 105 ? 15.126 -8.762 -23.033 1.00 88.94 105 LEU A C 1
ATOM 796 O O . LEU A 1 105 ? 15.668 -9.863 -23.032 1.00 88.94 105 LEU A O 1
ATOM 800 N N . PHE A 1 106 ? 14.484 -8.292 -21.962 1.00 87.44 106 PHE A N 1
ATOM 801 C CA . PHE A 1 106 ? 14.303 -9.085 -20.742 1.00 87.44 106 PHE A CA 1
ATOM 802 C C . PHE A 1 106 ? 13.486 -10.356 -20.994 1.00 87.44 106 PHE A C 1
ATOM 804 O O . PHE A 1 106 ? 13.815 -11.415 -20.464 1.00 87.44 106 PHE A O 1
ATOM 811 N N . SER A 1 107 ? 12.445 -10.267 -21.822 1.00 83.62 107 SER A N 1
ATOM 812 C CA . SER A 1 107 ? 11.629 -11.426 -22.197 1.00 83.62 107 SER A CA 1
ATOM 813 C C . SER A 1 107 ? 12.435 -12.450 -23.005 1.00 83.62 107 SER A C 1
ATOM 815 O O . SER A 1 107 ? 12.366 -13.641 -22.715 1.00 83.62 107 SER A O 1
ATOM 817 N N . LEU A 1 108 ? 13.272 -11.990 -23.943 1.00 82.44 108 LEU A N 1
ATOM 818 C CA . LEU A 1 108 ? 14.187 -12.844 -24.713 1.00 82.44 108 LEU A CA 1
ATOM 819 C C . LEU A 1 108 ? 15.280 -13.484 -23.842 1.00 82.44 108 LEU A C 1
ATOM 821 O O . LEU A 1 108 ? 15.648 -14.644 -24.043 1.00 82.44 108 LEU A O 1
ATOM 825 N N . ALA A 1 109 ? 15.788 -12.750 -22.849 1.00 81.44 109 ALA A N 1
ATOM 826 C CA . ALA A 1 109 ? 16.724 -13.295 -21.870 1.00 81.44 109 ALA A CA 1
ATOM 827 C C . ALA A 1 109 ? 16.068 -14.413 -21.038 1.00 81.44 109 ALA A C 1
ATOM 829 O O . ALA A 1 109 ? 16.670 -15.464 -20.828 1.00 81.44 109 ALA A O 1
ATOM 830 N N . ALA A 1 110 ? 14.810 -14.226 -20.621 1.00 75.88 110 ALA A N 1
ATOM 831 C CA . ALA A 1 110 ? 14.058 -15.213 -19.844 1.00 75.88 110 ALA A CA 1
ATOM 832 C C . ALA A 1 110 ? 13.763 -16.508 -20.624 1.00 75.88 110 ALA A C 1
ATOM 834 O O . ALA A 1 110 ? 13.715 -17.583 -20.031 1.00 75.88 110 ALA A O 1
ATOM 835 N N . THR A 1 111 ? 13.632 -16.441 -21.953 1.00 75.00 111 THR A N 1
ATOM 836 C CA . THR A 1 111 ? 13.540 -17.628 -22.824 1.00 75.00 111 THR A CA 1
ATOM 837 C C . THR A 1 111 ? 14.906 -18.280 -23.103 1.00 75.00 111 THR A C 1
ATOM 839 O O . THR A 1 111 ? 15.031 -19.084 -24.025 1.00 75.00 111 THR A O 1
ATOM 842 N N . ASN A 1 112 ? 15.930 -17.967 -22.295 1.00 64.50 112 ASN A N 1
ATOM 843 C CA . ASN A 1 112 ? 17.304 -18.483 -22.337 1.00 64.50 112 ASN A CA 1
ATOM 844 C C . ASN A 1 112 ? 18.064 -18.217 -23.648 1.00 64.50 112 ASN A C 1
ATOM 846 O O . ASN A 1 112 ? 19.044 -18.907 -23.953 1.00 64.50 112 ASN A O 1
ATOM 850 N N . GLU A 1 113 ? 17.672 -17.201 -24.426 1.00 65.62 113 GLU A N 1
ATOM 851 C CA . GLU A 1 113 ? 18.466 -16.824 -25.597 1.00 65.62 113 GLU A CA 1
ATOM 852 C C . GLU A 1 113 ? 19.821 -16.237 -25.183 1.00 65.62 113 GLU A C 1
ATOM 854 O O . GLU A 1 113 ? 20.818 -16.515 -25.848 1.00 65.62 113 GLU A O 1
ATOM 859 N N . PHE A 1 114 ? 19.882 -15.486 -24.077 1.00 79.75 114 PHE A N 1
ATOM 860 C CA . PHE A 1 114 ? 21.099 -14.913 -23.488 1.00 79.75 114 PHE A CA 1
ATOM 861 C C . PHE A 1 114 ? 20.908 -14.607 -21.989 1.00 79.75 114 PHE A C 1
ATOM 863 O O . PHE A 1 114 ? 19.784 -14.572 -21.501 1.00 79.75 114 PHE A O 1
ATOM 870 N N . SER A 1 115 ? 22.001 -14.373 -21.255 1.00 78.62 115 SER A N 1
ATOM 871 C CA . SER A 1 115 ? 21.986 -14.065 -19.816 1.00 78.62 115 SER A CA 1
ATOM 872 C C . SER A 1 115 ? 22.404 -12.621 -19.535 1.00 78.62 115 SER A C 1
ATOM 874 O O . SER A 1 115 ? 23.380 -12.143 -20.116 1.00 78.62 115 SER A O 1
ATOM 876 N N . LEU A 1 116 ? 21.711 -11.961 -18.606 1.00 83.81 116 LEU A N 1
ATOM 877 C CA . LEU A 1 116 ? 22.081 -10.650 -18.066 1.00 83.81 116 LEU A CA 1
ATOM 878 C C . LEU A 1 116 ? 22.830 -10.818 -16.735 1.00 83.81 116 LEU A C 1
ATOM 880 O O . LEU A 1 116 ? 22.635 -11.810 -16.040 1.00 83.81 116 LEU A O 1
ATOM 884 N N . THR A 1 117 ? 23.681 -9.863 -16.364 1.00 85.25 117 THR A N 1
ATOM 885 C CA . THR A 1 117 ? 24.387 -9.861 -15.065 1.00 85.25 117 THR A CA 1
ATOM 886 C C . THR A 1 117 ? 23.829 -8.799 -14.114 1.00 85.25 117 THR A C 1
ATOM 888 O O . THR A 1 117 ? 23.125 -7.884 -14.544 1.00 85.25 117 THR A O 1
ATOM 891 N N . ALA A 1 118 ? 24.147 -8.891 -12.815 1.00 82.12 118 ALA A N 1
ATOM 892 C CA . ALA A 1 118 ? 23.759 -7.881 -11.821 1.00 82.12 118 ALA A CA 1
ATOM 893 C C . ALA A 1 118 ? 24.269 -6.479 -12.206 1.00 82.12 118 ALA A C 1
ATOM 895 O O . ALA A 1 118 ? 23.475 -5.552 -12.350 1.00 82.12 118 ALA A O 1
ATOM 896 N N . GLU A 1 119 ? 25.564 -6.364 -12.522 1.00 86.88 119 GLU A N 1
ATOM 897 C CA . GLU A 1 119 ? 26.225 -5.117 -12.948 1.00 86.88 119 GLU A CA 1
ATOM 898 C C . GLU A 1 119 ? 25.564 -4.471 -14.176 1.00 86.88 119 GLU A C 1
ATOM 900 O O . GLU A 1 119 ? 25.564 -3.250 -14.361 1.00 86.88 119 GLU A O 1
ATOM 905 N N . GLN A 1 120 ? 24.997 -5.295 -15.061 1.00 88.75 120 GLN A N 1
ATOM 906 C CA . GLN A 1 120 ? 24.286 -4.795 -16.228 1.00 88.75 120 GLN A CA 1
ATOM 907 C C . GLN A 1 120 ? 22.957 -4.152 -15.838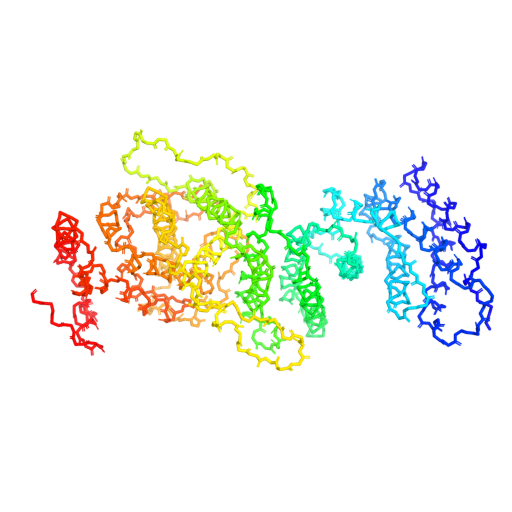 1.00 88.75 120 GLN A C 1
ATOM 909 O O . GLN A 1 120 ? 22.590 -3.152 -16.448 1.00 88.75 120 GLN A O 1
ATOM 914 N N . VAL A 1 121 ? 22.259 -4.675 -14.835 1.00 87.19 121 VAL A N 1
ATOM 915 C CA . VAL A 1 121 ? 20.896 -4.265 -14.472 1.00 87.19 121 VAL A CA 1
ATOM 916 C C . VAL A 1 121 ? 20.871 -3.179 -13.388 1.00 87.19 121 VAL A C 1
ATOM 918 O O . VAL A 1 121 ? 19.991 -2.319 -13.417 1.00 87.19 121 VAL A O 1
ATOM 921 N N . GLU A 1 122 ? 21.855 -3.153 -12.487 1.00 87.94 122 GLU A N 1
ATOM 922 C CA . GLU A 1 122 ? 21.967 -2.199 -11.370 1.00 87.94 122 GLU A CA 1
ATOM 923 C C . GLU A 1 122 ? 21.733 -0.724 -11.747 1.00 87.94 122 GLU A C 1
ATOM 925 O O . GLU A 1 122 ? 20.959 -0.060 -11.055 1.00 87.94 122 GLU A O 1
ATOM 930 N N . PRO A 1 123 ? 22.280 -0.188 -12.859 1.00 90.88 123 PRO A N 1
ATOM 931 C CA . PRO A 1 123 ? 22.032 1.206 -13.227 1.00 90.88 123 PRO A CA 1
ATOM 932 C C . PRO A 1 123 ? 20.558 1.530 -13.514 1.00 90.88 123 PRO A C 1
ATOM 934 O O . PRO A 1 123 ? 20.129 2.656 -13.276 1.00 90.88 123 PRO A O 1
ATOM 937 N N . LEU A 1 124 ? 19.765 0.563 -14.000 1.00 88.94 124 LEU A N 1
ATOM 938 C CA . LEU A 1 124 ? 18.319 0.758 -14.204 1.00 88.94 124 LEU A CA 1
ATOM 939 C C . LEU A 1 124 ? 17.575 0.796 -12.877 1.00 88.94 124 LEU A C 1
ATOM 941 O O . LEU A 1 124 ? 16.663 1.601 -12.711 1.00 88.94 124 LEU A O 1
ATOM 945 N N . ILE A 1 125 ? 17.980 -0.048 -11.929 1.00 85.12 125 ILE A N 1
ATOM 946 C CA . ILE A 1 125 ? 17.426 -0.050 -10.573 1.00 85.12 125 ILE A CA 1
ATOM 947 C C . ILE A 1 125 ? 17.719 1.292 -9.916 1.00 85.12 125 ILE A C 1
ATOM 949 O O . ILE A 1 125 ? 16.809 1.921 -9.391 1.00 85.12 125 ILE A O 1
ATOM 953 N N . ALA A 1 126 ? 18.956 1.777 -10.007 1.00 86.31 126 ALA A N 1
ATOM 954 C CA . ALA A 1 126 ? 19.322 3.069 -9.449 1.00 86.31 126 ALA A CA 1
ATOM 955 C C . ALA A 1 126 ? 18.501 4.214 -10.068 1.00 86.31 126 ALA A C 1
ATOM 957 O O . ALA A 1 126 ? 17.923 5.028 -9.347 1.00 86.31 126 ALA A O 1
ATOM 958 N N . ALA A 1 127 ? 18.381 4.244 -11.399 1.00 87.38 127 ALA A N 1
ATOM 959 C CA . ALA A 1 127 ? 17.651 5.299 -12.096 1.00 87.38 127 ALA A CA 1
ATOM 960 C C . ALA A 1 127 ? 16.139 5.281 -11.820 1.00 87.38 127 ALA A C 1
ATOM 962 O O . ALA A 1 127 ? 15.556 6.343 -11.650 1.00 87.38 127 ALA A O 1
ATOM 963 N N . ILE A 1 128 ? 15.496 4.110 -11.761 1.00 83.81 128 ILE A N 1
ATOM 964 C CA . ILE A 1 128 ? 14.030 4.019 -11.639 1.00 83.81 128 ILE A CA 1
ATOM 965 C C . ILE A 1 128 ? 13.583 3.877 -10.173 1.00 83.81 128 ILE A C 1
ATOM 967 O O . ILE A 1 128 ? 12.598 4.489 -9.772 1.00 83.81 128 ILE A O 1
ATOM 971 N N . LEU A 1 129 ? 14.288 3.073 -9.369 1.00 78.44 129 LEU A N 1
ATOM 972 C CA . LEU A 1 129 ? 13.908 2.710 -7.996 1.00 78.44 129 LEU A CA 1
ATOM 973 C C . LEU A 1 129 ? 14.701 3.413 -6.894 1.00 78.44 129 LEU A C 1
ATOM 975 O O . LEU A 1 129 ? 14.296 3.289 -5.746 1.00 78.44 129 LEU A O 1
ATOM 979 N N . GLN A 1 130 ? 15.800 4.113 -7.170 1.00 80.12 130 GLN A N 1
ATOM 980 C CA . GLN A 1 130 ? 16.570 4.791 -6.110 1.00 80.12 130 GLN A CA 1
ATOM 981 C C . GLN A 1 130 ? 16.613 6.312 -6.291 1.00 80.12 130 GLN A C 1
ATOM 983 O O . GLN A 1 130 ? 16.791 7.044 -5.320 1.00 80.12 130 GLN A O 1
ATOM 988 N N . ASN A 1 131 ? 16.416 6.804 -7.515 1.00 83.88 131 ASN A N 1
ATOM 989 C CA . ASN A 1 131 ? 16.353 8.230 -7.800 1.00 83.88 131 ASN A CA 1
ATOM 990 C C . ASN A 1 131 ? 14.958 8.786 -7.475 1.00 83.88 131 ASN A C 1
ATOM 992 O O . ASN A 1 131 ? 14.018 8.622 -8.250 1.00 83.88 131 ASN A O 1
ATOM 996 N N . GLU A 1 132 ? 14.839 9.476 -6.343 1.00 78.69 132 GLU A N 1
ATOM 997 C CA . GLU A 1 132 ? 13.580 10.056 -5.860 1.00 78.69 132 GLU A CA 1
ATOM 998 C C . GLU A 1 132 ? 12.947 11.029 -6.865 1.00 78.69 132 GLU A C 1
ATOM 1000 O O . GLU A 1 132 ? 11.749 10.957 -7.113 1.00 78.69 132 GLU A O 1
ATOM 1005 N N . SER A 1 133 ? 13.738 11.879 -7.525 1.00 82.25 133 SER A N 1
ATOM 1006 C CA . SER A 1 133 ? 13.230 12.796 -8.555 1.00 82.25 133 SER A CA 1
ATOM 1007 C C . SER A 1 133 ? 12.626 12.051 -9.744 1.00 82.25 133 SER A C 1
ATOM 1009 O O . SER A 1 133 ? 11.615 12.477 -10.289 1.00 82.25 133 SER A O 1
ATOM 1011 N N . THR A 1 134 ? 13.227 10.929 -10.143 1.00 82.81 134 THR A N 1
ATOM 1012 C CA . THR A 1 134 ? 12.729 10.090 -11.241 1.00 82.81 134 THR A CA 1
ATOM 1013 C C . THR A 1 134 ? 11.501 9.304 -10.813 1.00 82.81 134 THR A C 1
ATOM 1015 O O . THR A 1 134 ? 10.534 9.237 -11.565 1.00 82.81 134 THR A O 1
ATOM 1018 N N . GLN A 1 135 ? 11.500 8.745 -9.601 1.00 76.94 135 GLN A N 1
ATOM 1019 C CA . GLN A 1 135 ? 10.321 8.107 -9.023 1.00 76.94 135 GLN A CA 1
ATOM 1020 C C . GLN A 1 135 ? 9.157 9.090 -8.986 1.00 76.94 135 GLN A C 1
ATOM 1022 O O . GLN A 1 135 ? 8.080 8.780 -9.474 1.00 76.94 135 GLN A O 1
ATOM 1027 N N . LEU A 1 136 ? 9.377 10.296 -8.466 1.00 73.44 136 LEU A N 1
ATOM 1028 C CA . LEU A 1 136 ? 8.375 11.349 -8.468 1.00 73.44 136 LEU A CA 1
ATOM 1029 C C . LEU A 1 136 ? 8.030 11.769 -9.898 1.00 73.44 136 LEU A C 1
ATOM 1031 O O . LEU A 1 136 ? 6.876 11.972 -10.201 1.00 73.44 136 LEU A O 1
ATOM 1035 N N . TRP A 1 137 ? 8.940 11.842 -10.852 1.00 81.75 137 TRP A N 1
ATOM 1036 C CA . TRP A 1 137 ? 8.519 12.248 -12.194 1.00 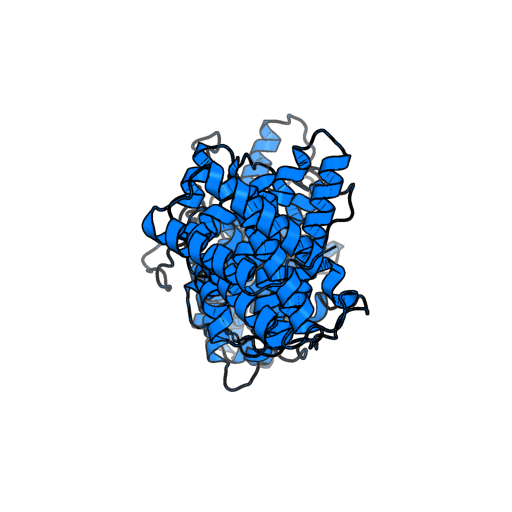81.75 137 TRP A CA 1
ATOM 1037 C C . TRP A 1 137 ? 7.698 11.170 -12.930 1.00 81.75 137 TRP A C 1
ATOM 1039 O O . TRP A 1 137 ? 6.683 11.468 -13.559 1.00 81.75 137 TRP A O 1
ATOM 1049 N N . ILE A 1 138 ? 8.096 9.900 -12.817 1.00 74.44 138 ILE A N 1
ATOM 1050 C CA . ILE A 1 138 ? 7.372 8.774 -13.422 1.00 74.44 138 ILE A CA 1
ATOM 1051 C C . ILE A 1 138 ? 6.061 8.491 -12.652 1.00 74.44 138 ILE A C 1
ATOM 1053 O O . ILE A 1 138 ? 5.100 8.018 -13.258 1.00 74.44 138 ILE A O 1
ATOM 1057 N N . LEU A 1 139 ? 6.013 8.761 -11.336 1.00 61.75 139 LEU A N 1
ATOM 1058 C CA . LEU A 1 139 ? 5.005 8.226 -10.398 1.00 61.75 139 LEU A CA 1
ATOM 1059 C C . LEU A 1 139 ? 4.366 9.277 -9.454 1.00 61.75 139 LEU A C 1
ATOM 1061 O O . LEU A 1 139 ? 3.393 8.969 -8.762 1.00 61.75 139 LEU A O 1
ATOM 1065 N N . CYS A 1 140 ? 4.842 10.528 -9.426 1.00 58.16 140 CYS A N 1
ATOM 1066 C CA . CYS A 1 140 ? 4.087 11.724 -8.997 1.00 58.16 140 CYS A CA 1
ATOM 1067 C C . CYS A 1 140 ? 3.168 12.089 -10.156 1.00 58.16 140 CYS A C 1
ATOM 1069 O O . CYS A 1 140 ? 3.357 12.990 -10.968 1.00 58.16 140 CYS A O 1
ATOM 1071 N N . LEU A 1 141 ? 2.184 11.226 -10.271 1.00 55.28 141 LEU A N 1
ATOM 1072 C CA . LEU A 1 141 ? 0.992 11.435 -11.040 1.00 55.28 141 LEU A CA 1
ATOM 1073 C C . LEU A 1 141 ? 0.259 12.545 -10.271 1.00 55.28 141 LEU A C 1
ATOM 1075 O O . LEU A 1 141 ? -0.079 12.307 -9.117 1.00 55.28 141 LEU A O 1
ATOM 1079 N N . ASP A 1 142 ? 0.117 13.751 -10.814 1.00 52.22 142 ASP A N 1
ATOM 1080 C CA . ASP A 1 142 ? -0.810 14.772 -10.296 1.00 52.22 142 ASP A CA 1
ATOM 1081 C C . ASP A 1 142 ? -2.215 14.520 -10.883 1.00 52.22 142 ASP A C 1
ATOM 1083 O O . ASP A 1 142 ? -2.395 13.583 -11.667 1.00 52.22 142 ASP A O 1
ATOM 1087 N N . ASP A 1 143 ? -3.226 15.288 -10.468 1.00 50.78 143 ASP A N 1
ATOM 1088 C CA . ASP A 1 143 ? -4.648 14.995 -10.741 1.00 50.78 143 ASP A CA 1
ATOM 1089 C C . ASP A 1 143 ? -5.034 15.004 -12.236 1.00 50.78 143 ASP A C 1
ATOM 1091 O O . ASP A 1 143 ? -6.021 14.376 -12.616 1.00 50.78 143 ASP A O 1
ATOM 1095 N N . GLU A 1 144 ? -4.221 15.609 -13.108 1.00 57.16 144 GLU A N 1
ATOM 1096 C CA . GLU A 1 144 ? -4.377 15.538 -14.565 1.00 57.16 144 GLU A CA 1
ATOM 1097 C C . GLU A 1 144 ? -3.227 14.745 -15.191 1.00 57.16 144 GLU A C 1
ATOM 1099 O O . GLU A 1 144 ? -2.118 15.256 -15.371 1.00 57.16 144 GLU A O 1
ATOM 1104 N N . LEU A 1 145 ? -3.477 13.475 -15.536 1.00 65.00 145 LEU A N 1
ATOM 1105 C CA . LEU A 1 145 ? -2.450 12.654 -16.164 1.00 65.00 145 LEU A CA 1
ATOM 1106 C C . LEU A 1 145 ? -2.561 12.633 -17.690 1.00 65.00 145 LEU A C 1
ATOM 1108 O O . LEU A 1 145 ? -3.511 12.052 -18.227 1.00 65.00 145 LEU A O 1
ATOM 1112 N N . PRO A 1 146 ? -1.556 13.127 -18.428 1.00 74.12 146 PRO A N 1
ATOM 1113 C CA . PRO A 1 146 ? -1.524 12.895 -19.856 1.00 74.12 146 PRO A CA 1
ATOM 1114 C C . PRO A 1 146 ? -1.189 11.419 -20.137 1.00 74.12 146 PRO A C 1
ATOM 1116 O O . PRO A 1 146 ? -0.321 10.813 -19.501 1.00 74.12 146 PRO A O 1
ATOM 1119 N N . LEU A 1 147 ? -1.855 10.826 -21.136 1.00 76.44 147 LEU A N 1
ATOM 1120 C CA . LEU A 1 147 ? -1.727 9.401 -21.500 1.00 76.44 147 LEU A CA 1
ATOM 1121 C C . LEU A 1 147 ? -0.276 8.947 -21.722 1.00 76.44 147 LEU A C 1
ATOM 1123 O O . LEU A 1 147 ? 0.051 7.773 -21.536 1.00 76.44 147 LEU A O 1
ATOM 1127 N N . TRP A 1 148 ? 0.603 9.857 -22.140 1.00 81.81 148 TRP A N 1
ATOM 1128 C CA . TRP A 1 148 ? 2.007 9.545 -22.362 1.00 81.81 148 TRP A CA 1
ATOM 1129 C C . TRP A 1 148 ? 2.755 9.221 -21.060 1.00 81.81 148 TRP A C 1
ATOM 1131 O O . TRP A 1 148 ? 3.553 8.283 -21.064 1.00 81.81 148 TRP A O 1
ATOM 1141 N N . ARG A 1 149 ? 2.455 9.900 -19.940 1.00 81.56 149 ARG A N 1
ATOM 1142 C CA . ARG A 1 149 ? 3.042 9.583 -18.624 1.00 81.56 149 ARG A CA 1
ATOM 1143 C C . ARG A 1 149 ? 2.584 8.216 -18.128 1.00 81.56 149 ARG A C 1
ATOM 1145 O O . ARG A 1 149 ? 3.409 7.436 -17.663 1.00 81.56 149 ARG A O 1
ATOM 1152 N N . LEU A 1 150 ? 1.307 7.870 -18.329 1.00 78.06 150 LEU A N 1
ATOM 1153 C CA . LEU A 1 150 ? 0.774 6.553 -17.952 1.00 78.06 150 LEU A CA 1
ATOM 1154 C C . LEU A 1 150 ? 1.492 5.415 -18.689 1.00 78.06 150 LEU A C 1
ATOM 1156 O O . LEU A 1 150 ? 1.818 4.383 -18.100 1.00 78.06 150 LEU A O 1
ATOM 1160 N N . ARG A 1 151 ? 1.776 5.610 -19.983 1.00 81.81 151 ARG A N 1
ATOM 1161 C CA . ARG A 1 151 ? 2.541 4.642 -20.784 1.00 81.81 151 ARG A CA 1
ATOM 1162 C C . ARG A 1 151 ? 3.962 4.474 -20.256 1.00 81.81 151 ARG A C 1
ATOM 1164 O O . ARG A 1 151 ? 4.423 3.342 -20.142 1.00 81.81 151 ARG A O 1
ATOM 1171 N N . LEU A 1 152 ? 4.646 5.573 -19.929 1.00 86.38 152 LEU A N 1
ATOM 1172 C CA . LEU A 1 152 ? 5.987 5.521 -19.339 1.00 86.38 152 LEU A CA 1
ATOM 1173 C C . LEU A 1 152 ? 5.979 4.770 -18.005 1.00 86.38 152 LEU A C 1
ATOM 1175 O O . LEU A 1 152 ? 6.783 3.859 -17.828 1.00 86.38 152 LEU A O 1
ATOM 1179 N N . ALA A 1 153 ? 5.033 5.081 -17.117 1.00 83.44 153 ALA A N 1
ATOM 1180 C CA . ALA A 1 153 ? 4.870 4.385 -15.844 1.00 83.44 153 ALA A CA 1
ATOM 1181 C C . ALA A 1 153 ? 4.631 2.880 -16.041 1.00 83.44 153 ALA A C 1
ATOM 1183 O O . ALA A 1 153 ? 5.286 2.064 -15.398 1.00 83.44 153 ALA A O 1
ATOM 1184 N N . THR A 1 154 ? 3.772 2.503 -16.992 1.00 83.31 154 THR A N 1
ATOM 1185 C CA . THR A 1 154 ? 3.454 1.096 -17.293 1.00 83.31 154 THR A CA 1
ATOM 1186 C C . THR A 1 154 ? 4.673 0.316 -17.782 1.00 83.31 154 THR A C 1
ATOM 1188 O O . THR A 1 154 ? 4.928 -0.793 -17.307 1.00 83.31 154 THR A O 1
ATOM 1191 N N . TYR A 1 155 ? 5.454 0.875 -18.711 1.00 87.31 155 TYR A N 1
ATOM 1192 C CA . TYR A 1 155 ? 6.653 0.198 -19.211 1.00 87.31 155 TYR A CA 1
ATOM 1193 C C . TYR A 1 155 ? 7.762 0.138 -18.161 1.00 87.31 155 TYR A C 1
ATOM 1195 O O . TYR A 1 155 ? 8.400 -0.903 -18.028 1.00 87.31 155 TYR A O 1
ATOM 1203 N N . SER A 1 156 ? 7.955 1.200 -17.374 1.00 86.62 156 SER A N 1
ATOM 1204 C CA . SER A 1 156 ? 8.888 1.192 -16.242 1.00 86.62 156 SER A CA 1
ATOM 1205 C C . SER A 1 156 ? 8.503 0.129 -15.214 1.00 86.62 156 SER A C 1
ATOM 1207 O O . SER A 1 156 ? 9.348 -0.649 -14.784 1.00 86.62 156 SER A O 1
ATOM 1209 N N . PHE A 1 157 ? 7.221 0.034 -14.868 1.00 83.69 157 PHE A N 1
ATOM 1210 C CA . PHE A 1 157 ? 6.711 -0.976 -13.948 1.00 83.69 157 PHE A CA 1
ATOM 1211 C C . PHE A 1 157 ? 6.896 -2.405 -14.490 1.00 83.69 157 PHE A C 1
ATOM 1213 O O . PHE A 1 157 ? 7.416 -3.274 -13.788 1.00 83.69 157 PHE A O 1
ATOM 1220 N N . THR A 1 158 ? 6.561 -2.634 -15.763 1.00 85.31 158 THR A N 1
ATOM 1221 C CA . THR A 1 158 ? 6.773 -3.928 -16.435 1.00 85.31 158 THR A CA 1
ATOM 1222 C C . THR A 1 158 ? 8.250 -4.319 -16.383 1.00 85.31 158 THR A C 1
ATOM 1224 O O . THR A 1 158 ? 8.582 -5.424 -15.949 1.00 85.31 158 THR A O 1
ATOM 1227 N N . LEU A 1 159 ? 9.143 -3.393 -16.745 1.00 86.69 159 LEU A N 1
ATOM 1228 C CA . LEU A 1 159 ? 10.593 -3.572 -16.709 1.00 86.69 159 LEU A CA 1
ATOM 1229 C C . LEU A 1 159 ? 11.082 -3.957 -15.307 1.00 86.69 159 LEU A C 1
ATOM 1231 O O . LEU A 1 159 ? 11.806 -4.940 -15.155 1.00 86.69 159 LEU A O 1
ATOM 1235 N N . LEU A 1 160 ? 10.641 -3.233 -14.277 1.00 81.19 160 LEU A N 1
ATOM 1236 C CA . LEU A 1 160 ? 10.983 -3.535 -12.889 1.00 81.19 160 LEU A CA 1
ATOM 1237 C C . LEU A 1 160 ? 10.487 -4.915 -12.455 1.00 81.19 160 LEU A C 1
ATOM 1239 O O . LEU A 1 160 ? 11.230 -5.640 -11.799 1.00 81.19 160 LEU A O 1
ATOM 1243 N N . SER A 1 161 ? 9.290 -5.330 -12.879 1.00 83.25 161 SER A N 1
ATOM 1244 C CA . SER A 1 161 ? 8.778 -6.673 -12.580 1.00 83.25 161 SER A CA 1
ATOM 1245 C C . SER A 1 161 ? 9.662 -7.786 -13.162 1.00 83.25 161 SER A C 1
ATOM 1247 O O . SER A 1 161 ? 9.770 -8.863 -12.578 1.00 83.25 161 SER A O 1
ATOM 1249 N N . HIS A 1 162 ? 10.302 -7.554 -14.317 1.00 83.25 162 HIS A N 1
ATOM 1250 C CA . HIS A 1 162 ? 11.285 -8.482 -14.883 1.00 83.25 162 HIS A CA 1
ATOM 1251 C C . HIS A 1 162 ? 12.587 -8.472 -14.081 1.00 83.25 162 HIS A C 1
ATOM 1253 O O . HIS A 1 162 ? 13.135 -9.537 -13.810 1.00 83.25 162 HIS A O 1
ATOM 1259 N N . ILE A 1 163 ? 13.052 -7.289 -13.672 1.00 80.81 163 ILE A N 1
ATOM 1260 C CA . ILE A 1 163 ? 14.289 -7.121 -12.903 1.00 80.81 163 ILE A CA 1
ATOM 1261 C C . ILE A 1 163 ? 14.201 -7.805 -11.535 1.00 80.81 163 ILE A C 1
ATOM 1263 O O . ILE A 1 163 ? 15.114 -8.540 -11.172 1.00 80.81 163 ILE A O 1
ATOM 1267 N N . VAL A 1 164 ? 13.104 -7.610 -10.797 1.00 74.44 164 VAL A N 1
ATOM 1268 C CA . VAL A 1 164 ? 12.924 -8.163 -9.439 1.00 74.44 164 VAL A CA 1
ATOM 1269 C C . VAL A 1 164 ? 12.915 -9.697 -9.438 1.00 74.44 164 VAL A C 1
ATOM 1271 O O . VAL A 1 164 ? 13.284 -10.320 -8.450 1.00 74.44 164 VAL A O 1
ATOM 1274 N N . ARG A 1 165 ? 12.534 -10.326 -10.555 1.00 74.00 165 ARG A N 1
ATOM 1275 C CA . ARG A 1 165 ? 12.543 -11.790 -10.705 1.00 74.00 165 ARG A CA 1
ATOM 1276 C C . ARG A 1 165 ? 13.933 -12.378 -10.955 1.00 74.00 165 ARG A C 1
ATOM 1278 O O . ARG A 1 165 ? 14.069 -13.600 -10.981 1.00 74.00 165 ARG A O 1
ATOM 1285 N N . LEU A 1 166 ? 14.956 -11.552 -11.171 1.00 76.25 166 LEU A N 1
ATOM 1286 C CA . LEU A 1 166 ? 16.312 -12.044 -11.368 1.00 76.25 166 LEU A CA 1
ATOM 1287 C C . LEU A 1 166 ? 16.916 -12.495 -10.027 1.00 76.25 166 LEU A C 1
ATOM 1289 O O . LEU A 1 166 ? 17.012 -11.691 -9.102 1.00 76.25 166 LEU A O 1
ATOM 1293 N N . PRO A 1 167 ? 17.402 -13.745 -9.913 1.00 69.25 167 PRO A N 1
ATOM 1294 C CA . PRO A 1 167 ? 17.794 -14.334 -8.628 1.00 69.25 167 PRO A CA 1
ATOM 1295 C C . PRO A 1 167 ? 19.041 -13.698 -7.992 1.00 69.25 167 PRO A C 1
ATOM 1297 O O . PRO A 1 167 ? 19.299 -13.894 -6.811 1.00 69.25 167 PRO A O 1
ATOM 1300 N N . TYR A 1 168 ? 19.833 -12.959 -8.771 1.00 72.06 168 TYR A N 1
ATOM 1301 C CA . TYR A 1 168 ? 21.082 -12.316 -8.346 1.00 72.06 168 TYR A CA 1
ATOM 1302 C C . TYR A 1 168 ? 20.933 -10.810 -8.090 1.00 72.06 168 TYR A C 1
ATOM 1304 O O . TYR A 1 168 ? 21.921 -10.146 -7.784 1.00 72.06 168 TYR A O 1
ATOM 1312 N N . VAL A 1 169 ? 19.733 -10.251 -8.255 1.00 68.00 169 VAL A N 1
ATOM 1313 C CA . VAL A 1 169 ? 19.494 -8.819 -8.084 1.00 68.00 169 VAL A CA 1
ATOM 1314 C C . VAL A 1 169 ? 18.874 -8.569 -6.715 1.00 68.00 169 VAL A C 1
ATOM 1316 O O . VAL A 1 169 ? 17.791 -9.060 -6.413 1.00 68.00 169 VAL A O 1
ATOM 1319 N N . SER A 1 170 ? 19.541 -7.750 -5.903 1.00 68.69 170 SER A N 1
ATOM 1320 C CA . SER A 1 170 ? 18.943 -7.212 -4.682 1.00 68.69 170 SER A CA 1
ATOM 1321 C C . SER A 1 170 ? 18.073 -6.008 -5.039 1.00 68.69 170 SER A C 1
ATOM 1323 O O . SER A 1 170 ? 18.586 -4.966 -5.451 1.00 68.69 170 SER A O 1
ATOM 1325 N N . VAL A 1 171 ? 16.752 -6.152 -4.917 1.00 69.56 171 VAL A N 1
ATOM 1326 C CA . VAL A 1 171 ? 15.798 -5.049 -5.085 1.00 69.56 171 VAL A CA 1
ATOM 1327 C C . VAL A 1 171 ? 15.084 -4.798 -3.766 1.00 69.56 171 VAL A C 1
ATOM 1329 O O . VAL A 1 171 ? 14.618 -5.738 -3.126 1.00 69.56 171 VAL A O 1
ATOM 1332 N N . CYS A 1 172 ? 14.938 -3.525 -3.396 1.00 74.69 172 CYS A N 1
ATOM 1333 C CA . CYS A 1 172 ? 14.040 -3.126 -2.319 1.00 74.69 172 CYS A CA 1
ATOM 1334 C C . CYS A 1 172 ? 12.585 -3.386 -2.750 1.00 74.69 172 CYS A C 1
ATOM 1336 O O . CYS A 1 172 ? 11.967 -2.580 -3.453 1.00 74.69 172 CYS A O 1
ATOM 1338 N N . SER A 1 173 ? 12.048 -4.544 -2.366 1.00 76.50 173 SER A N 1
ATOM 1339 C CA . SER A 1 173 ? 10.676 -4.967 -2.669 1.00 76.50 173 SER A CA 1
ATOM 1340 C C . SER A 1 173 ? 9.641 -4.000 -2.098 1.00 76.50 173 SER A C 1
ATOM 1342 O O . SER A 1 173 ? 8.657 -3.699 -2.771 1.00 76.50 173 SER A O 1
ATOM 1344 N N . ALA A 1 174 ? 9.888 -3.454 -0.904 1.00 77.88 174 ALA A N 1
ATOM 1345 C CA . ALA A 1 174 ? 9.035 -2.452 -0.270 1.00 77.88 174 ALA A CA 1
ATOM 1346 C C . ALA A 1 174 ? 8.891 -1.186 -1.130 1.00 77.88 174 ALA A C 1
ATOM 1348 O O . ALA A 1 174 ? 7.772 -0.765 -1.422 1.00 77.88 174 ALA A O 1
ATOM 1349 N N . ALA A 1 175 ? 10.009 -0.640 -1.623 1.00 76.81 175 ALA A N 1
ATOM 1350 C CA . ALA A 1 175 ? 9.992 0.504 -2.528 1.00 76.81 175 ALA A CA 1
ATOM 1351 C C . ALA A 1 175 ? 9.237 0.173 -3.825 1.00 76.81 175 ALA A C 1
ATOM 1353 O O . ALA A 1 175 ? 8.382 0.942 -4.254 1.00 76.81 175 ALA A O 1
ATOM 1354 N N . PHE A 1 176 ? 9.476 -0.998 -4.426 1.00 79.88 176 PHE A N 1
ATOM 1355 C CA . PHE A 1 176 ? 8.737 -1.425 -5.619 1.00 79.88 176 PHE A CA 1
ATOM 1356 C C . PHE A 1 176 ? 7.216 -1.473 -5.383 1.00 79.88 176 PHE A C 1
ATOM 1358 O O . PHE A 1 176 ? 6.453 -0.907 -6.173 1.00 79.88 176 PHE A O 1
ATOM 1365 N N . PHE A 1 177 ? 6.760 -2.109 -4.300 1.00 84.06 177 PHE A N 1
ATOM 1366 C CA . PHE A 1 177 ? 5.332 -2.199 -3.985 1.00 84.06 177 PHE A CA 1
ATOM 1367 C C . PHE A 1 177 ? 4.721 -0.837 -3.671 1.00 84.06 177 PHE A C 1
ATOM 1369 O O . PHE A 1 177 ? 3.605 -0.563 -4.110 1.00 84.06 177 PHE A O 1
ATOM 1376 N N . TRP A 1 178 ? 5.453 0.039 -2.983 1.00 80.81 178 TRP A N 1
ATOM 1377 C CA . TRP A 1 178 ? 5.008 1.399 -2.701 1.00 80.81 178 TRP A CA 1
ATOM 1378 C C . TRP A 1 178 ? 4.771 2.208 -3.976 1.00 80.81 178 TRP A C 1
ATOM 1380 O O . TRP A 1 178 ? 3.681 2.743 -4.194 1.00 80.81 178 TRP A O 1
ATOM 1390 N N . LEU A 1 179 ? 5.760 2.223 -4.868 1.00 76.44 179 LEU A N 1
ATOM 1391 C CA . LEU A 1 179 ? 5.671 2.887 -6.167 1.00 76.44 179 LEU A CA 1
ATOM 1392 C C . LEU A 1 179 ? 4.515 2.339 -7.011 1.00 76.44 179 LEU A C 1
ATOM 1394 O O . LEU A 1 179 ? 3.780 3.093 -7.655 1.00 76.44 179 LEU A O 1
ATOM 1398 N N . THR A 1 180 ? 4.318 1.025 -6.958 1.00 80.69 180 THR A N 1
ATOM 1399 C CA . THR A 1 180 ? 3.236 0.350 -7.670 1.00 80.69 180 THR A CA 1
ATOM 1400 C C . THR A 1 180 ? 1.863 0.738 -7.130 1.00 80.69 180 THR A C 1
ATOM 1402 O O . THR A 1 180 ? 0.983 1.121 -7.902 1.00 80.69 180 THR A O 1
ATOM 1405 N N . ALA A 1 181 ? 1.682 0.703 -5.809 1.00 84.56 181 ALA A N 1
ATOM 1406 C CA . ALA A 1 181 ? 0.418 1.040 -5.167 1.00 84.56 181 ALA A CA 1
ATOM 1407 C C . ALA A 1 181 ? 0.015 2.501 -5.438 1.00 84.56 181 ALA A C 1
ATOM 1409 O O . ALA A 1 181 ? -1.154 2.778 -5.712 1.00 84.56 181 ALA A O 1
ATOM 1410 N N . ARG A 1 182 ? 0.979 3.435 -5.460 1.00 79.56 182 ARG A N 1
ATOM 1411 C CA . ARG A 1 182 ? 0.733 4.845 -5.827 1.00 79.56 182 ARG A CA 1
ATOM 1412 C C . ARG A 1 182 ? 0.191 5.006 -7.244 1.00 79.56 182 ARG A C 1
ATOM 1414 O O . ARG A 1 182 ? -0.677 5.843 -7.488 1.00 79.56 182 ARG A O 1
ATOM 1421 N N . CYS A 1 183 ? 0.675 4.205 -8.179 1.00 78.06 183 CYS A N 1
ATOM 1422 C CA . CYS A 1 183 ? 0.184 4.256 -9.547 1.00 78.06 183 CYS A CA 1
ATOM 1423 C C . CYS A 1 183 ? -1.164 3.566 -9.718 1.00 78.06 183 CYS A C 1
ATOM 1425 O O . CYS A 1 183 ? -2.032 4.105 -10.401 1.00 78.06 183 CYS A O 1
ATOM 1427 N N . MET A 1 184 ? -1.374 2.424 -9.056 1.00 83.38 184 MET A N 1
ATOM 1428 C CA . MET A 1 184 ? -2.688 1.782 -9.002 1.00 83.38 184 MET A CA 1
ATOM 1429 C C . MET A 1 184 ? -3.740 2.748 -8.443 1.00 83.38 184 MET A C 1
ATOM 1431 O O . MET A 1 184 ? -4.815 2.860 -9.025 1.00 83.38 184 MET A O 1
ATOM 1435 N N . LYS A 1 185 ? -3.402 3.537 -7.409 1.00 82.06 185 LYS A N 1
ATOM 1436 C CA . LYS A 1 185 ? -4.244 4.641 -6.916 1.00 82.06 185 LYS A CA 1
ATOM 1437 C C . LYS A 1 185 ? -4.675 5.597 -7.996 1.00 82.06 185 LYS A C 1
ATOM 1439 O O . LYS A 1 185 ? -5.842 5.955 -8.070 1.00 82.06 185 LYS A O 1
ATOM 1444 N N . ARG A 1 186 ? -3.763 5.989 -8.862 1.00 75.50 186 ARG A N 1
ATOM 1445 C CA . ARG A 1 186 ? -4.057 6.978 -9.893 1.00 75.50 186 ARG A CA 1
ATOM 1446 C C . ARG A 1 186 ? -4.883 6.399 -11.027 1.00 75.50 186 ARG A C 1
ATOM 1448 O O . ARG A 1 186 ? -5.768 7.087 -11.516 1.00 75.50 186 ARG A O 1
ATOM 1455 N N . ILE A 1 187 ? -4.667 5.132 -11.380 1.00 75.62 187 ILE A N 1
ATOM 1456 C CA . ILE A 1 187 ? -5.545 4.411 -12.309 1.00 75.62 187 ILE A CA 1
ATOM 1457 C C . ILE A 1 187 ? -6.968 4.356 -11.739 1.00 75.62 187 ILE A C 1
ATOM 1459 O O . ILE A 1 187 ? -7.916 4.720 -12.433 1.00 75.62 187 ILE A O 1
ATOM 1463 N N . VAL A 1 188 ? -7.117 3.969 -10.468 1.00 76.56 188 VAL A N 1
ATOM 1464 C CA . VAL A 1 188 ? -8.422 3.875 -9.796 1.00 76.56 188 VAL A CA 1
ATOM 1465 C C . VAL A 1 188 ? -9.108 5.243 -9.723 1.00 76.56 188 VAL A C 1
ATOM 1467 O O . VAL A 1 188 ? -10.231 5.360 -10.196 1.00 76.56 188 VAL A O 1
ATOM 1470 N N . VAL A 1 189 ? -8.422 6.291 -9.255 1.00 73.31 189 VAL A N 1
ATOM 1471 C CA . VAL A 1 189 ? -8.971 7.661 -9.147 1.00 73.31 189 VAL A CA 1
ATOM 1472 C C . VAL A 1 189 ? -9.328 8.266 -10.514 1.00 73.31 189 VAL A C 1
ATOM 1474 O O . VAL A 1 189 ? -10.308 8.995 -10.630 1.00 73.31 189 VAL A O 1
ATOM 1477 N N . ALA A 1 190 ? -8.579 7.956 -11.578 1.00 69.62 190 ALA A N 1
ATOM 1478 C CA . ALA A 1 190 ? -8.862 8.466 -12.924 1.00 69.62 190 ALA A CA 1
ATOM 1479 C C . ALA A 1 190 ? -10.010 7.725 -13.639 1.00 69.62 190 ALA A C 1
ATOM 1481 O O . ALA A 1 190 ? -10.567 8.238 -14.611 1.00 69.62 190 ALA A O 1
ATOM 1482 N N . THR A 1 191 ? -10.369 6.520 -13.187 1.00 67.56 191 THR A N 1
ATOM 1483 C CA . THR A 1 191 ? -11.389 5.681 -13.838 1.00 67.56 191 THR A CA 1
ATOM 1484 C C . THR A 1 191 ? -12.802 6.303 -13.785 1.00 67.56 191 THR A C 1
ATOM 1486 O O . THR A 1 191 ? -13.436 6.372 -14.843 1.00 67.56 191 THR A O 1
ATOM 1489 N N . PRO A 1 192 ? -13.297 6.827 -12.638 1.00 60.03 192 PRO A N 1
ATOM 1490 C CA . PRO A 1 192 ? -14.598 7.503 -12.540 1.00 60.03 192 PRO A CA 1
ATOM 1491 C C . PRO A 1 192 ? -14.741 8.763 -13.406 1.00 60.03 192 PRO A C 1
ATOM 1493 O O . PRO A 1 192 ? -15.834 9.061 -13.882 1.00 60.03 192 PRO A O 1
ATOM 1496 N N . ALA A 1 193 ? -13.651 9.507 -13.625 1.00 56.66 193 ALA A N 1
ATOM 1497 C CA . ALA A 1 193 ? -13.657 10.756 -14.394 1.00 56.66 193 ALA A CA 1
ATOM 1498 C C . ALA A 1 193 ? -13.814 10.534 -15.912 1.00 56.66 193 ALA A C 1
ATOM 1500 O O . ALA A 1 193 ? -14.012 11.480 -16.680 1.00 56.66 193 ALA A O 1
ATOM 1501 N N . SER A 1 194 ? -13.730 9.282 -16.368 1.00 56.62 194 SER A N 1
ATOM 1502 C CA . SER A 1 194 ? -13.835 8.942 -17.777 1.00 56.62 194 SER A CA 1
ATOM 1503 C C . SER A 1 194 ? -15.297 8.881 -18.229 1.00 56.62 194 SER A C 1
ATOM 1505 O O . SER A 1 194 ? -16.020 7.923 -17.971 1.00 56.62 194 SER A O 1
ATOM 1507 N N . THR A 1 195 ? -15.740 9.899 -18.968 1.00 51.69 195 THR A N 1
ATOM 1508 C CA . THR A 1 195 ? -17.108 9.997 -19.515 1.00 51.69 195 THR A CA 1
ATOM 1509 C C . THR A 1 195 ? -17.430 8.945 -20.588 1.00 51.69 195 THR A C 1
ATOM 1511 O O . THR A 1 195 ? -18.586 8.803 -20.987 1.00 51.69 195 THR A O 1
ATOM 1514 N N . ALA A 1 196 ? -16.437 8.175 -21.047 1.00 58.34 196 ALA A N 1
ATOM 1515 C CA . ALA A 1 196 ? -16.589 7.121 -22.043 1.00 58.34 196 ALA A CA 1
ATOM 1516 C C . ALA A 1 196 ? -16.341 5.734 -21.427 1.00 58.34 196 ALA A C 1
ATOM 1518 O O . ALA A 1 196 ? -15.227 5.414 -21.018 1.00 58.34 196 ALA A O 1
ATOM 1519 N N . ALA A 1 197 ? -17.353 4.861 -21.459 1.00 60.19 197 ALA A N 1
ATOM 1520 C CA . ALA A 1 197 ? -17.279 3.495 -20.921 1.00 60.19 197 ALA A CA 1
ATOM 1521 C C . ALA A 1 197 ? -16.086 2.665 -21.453 1.00 60.19 197 ALA A C 1
ATOM 1523 O O . ALA A 1 197 ? -15.558 1.808 -20.746 1.00 60.19 197 ALA A O 1
ATOM 1524 N N . ALA A 1 198 ? -15.632 2.934 -22.682 1.00 60.47 198 ALA A N 1
ATOM 1525 C CA . ALA A 1 198 ? -14.469 2.276 -23.278 1.00 60.47 198 ALA A CA 1
ATOM 1526 C C . ALA A 1 198 ? -13.149 2.629 -22.566 1.00 60.47 198 ALA A C 1
ATOM 1528 O O . ALA A 1 198 ? -12.322 1.753 -22.335 1.00 60.47 198 ALA A O 1
ATOM 1529 N N . ALA A 1 199 ? -12.971 3.889 -22.166 1.00 65.38 199 ALA A N 1
ATOM 1530 C CA . ALA A 1 199 ? -11.754 4.337 -21.499 1.00 65.38 199 ALA A CA 1
ATOM 1531 C C . ALA A 1 199 ? -11.689 3.857 -20.037 1.00 65.38 199 ALA A C 1
ATOM 1533 O O . ALA A 1 199 ? -10.613 3.489 -19.572 1.00 65.38 199 ALA A O 1
ATOM 1534 N N . ALA A 1 200 ? -12.832 3.731 -19.352 1.00 67.00 200 ALA A N 1
ATOM 1535 C CA . ALA A 1 200 ? -12.899 3.051 -18.057 1.00 67.00 200 ALA A CA 1
ATOM 1536 C C . ALA A 1 200 ? -12.490 1.565 -18.162 1.00 67.00 200 ALA A C 1
ATOM 1538 O O . ALA A 1 200 ? -11.708 1.075 -17.349 1.00 67.00 200 ALA A O 1
ATOM 1539 N N . SER A 1 201 ? -12.947 0.855 -19.203 1.00 71.38 201 SER A N 1
ATOM 1540 C CA . SER A 1 201 ? -12.568 -0.548 -19.442 1.00 71.38 201 SER A CA 1
ATOM 1541 C C . SER A 1 201 ? -11.063 -0.733 -19.664 1.00 71.38 201 SER A C 1
ATOM 1543 O O . SER A 1 201 ? -10.482 -1.690 -19.152 1.00 71.38 201 SER A O 1
ATOM 1545 N N . ASP A 1 202 ? -10.413 0.171 -20.397 1.00 74.44 202 ASP A N 1
ATOM 1546 C CA . ASP A 1 202 ? -8.972 0.079 -20.645 1.00 74.44 202 ASP A CA 1
ATOM 1547 C C . ASP A 1 202 ? -8.136 0.408 -19.398 1.00 74.44 202 ASP A C 1
ATOM 1549 O O . ASP A 1 202 ? -7.120 -0.249 -19.162 1.00 74.44 202 ASP A O 1
ATOM 1553 N N . MET A 1 203 ? -8.590 1.338 -18.550 1.00 75.56 203 MET A N 1
ATOM 1554 C CA . MET A 1 203 ? -7.969 1.593 -17.242 1.00 75.56 203 MET A CA 1
ATOM 1555 C C . MET A 1 203 ? -8.062 0.374 -16.316 1.00 75.56 203 MET A C 1
ATOM 1557 O O . MET A 1 203 ? -7.100 0.042 -15.628 1.00 75.56 203 MET A O 1
ATOM 1561 N N . LEU A 1 204 ? -9.177 -0.355 -16.345 1.00 76.38 204 LEU A N 1
ATOM 1562 C CA . LEU A 1 204 ? -9.342 -1.581 -15.562 1.00 76.38 204 LEU A CA 1
ATOM 1563 C C . LEU A 1 204 ? -8.460 -2.728 -16.064 1.00 76.38 204 LEU A C 1
ATOM 1565 O O . LEU A 1 204 ? -7.861 -3.432 -15.256 1.00 76.38 204 LEU A O 1
ATOM 1569 N N . LYS A 1 205 ? -8.309 -2.893 -17.386 1.00 81.19 205 LYS A N 1
ATOM 1570 C CA . LYS A 1 205 ? -7.330 -3.846 -17.943 1.00 81.19 205 LYS A CA 1
ATOM 1571 C C . LYS A 1 205 ? -5.911 -3.496 -17.512 1.00 81.19 205 LYS A C 1
ATOM 1573 O O . LYS A 1 205 ? -5.125 -4.391 -17.219 1.00 81.19 205 LYS A O 1
ATOM 1578 N N . LEU A 1 206 ? -5.585 -2.204 -17.473 1.00 81.00 206 LEU A N 1
ATOM 1579 C CA . LEU A 1 206 ? -4.290 -1.746 -16.992 1.00 81.00 206 LEU A CA 1
ATOM 1580 C C . LEU A 1 206 ? -4.107 -2.076 -15.506 1.00 81.00 206 LEU A C 1
ATOM 1582 O O . LEU A 1 206 ? -3.071 -2.608 -15.127 1.00 81.00 206 LEU A O 1
ATOM 1586 N N . LEU A 1 207 ? -5.124 -1.835 -14.682 1.00 83.19 207 LEU A N 1
ATOM 1587 C CA . LEU A 1 207 ? -5.108 -2.191 -13.266 1.00 83.19 207 LEU A CA 1
ATOM 1588 C C . LEU A 1 207 ? -4.925 -3.702 -13.049 1.00 83.19 207 LEU A C 1
ATOM 1590 O O . LEU A 1 207 ? -4.125 -4.101 -12.204 1.00 83.19 207 LEU A O 1
ATOM 1594 N N . GLN A 1 208 ? -5.608 -4.534 -13.843 1.00 85.06 208 GLN A N 1
ATOM 1595 C CA . GLN A 1 208 ? -5.449 -5.990 -13.824 1.00 85.06 208 GLN A CA 1
ATOM 1596 C C . GLN A 1 208 ? -4.028 -6.408 -14.213 1.00 85.06 208 GLN A C 1
ATOM 1598 O O . GLN A 1 208 ? -3.406 -7.195 -13.508 1.00 85.06 208 GLN A O 1
ATOM 1603 N N . LEU A 1 209 ? -3.477 -5.831 -15.285 1.00 83.69 209 LEU A N 1
ATOM 1604 C CA . LEU A 1 209 ? -2.103 -6.096 -15.709 1.00 83.69 209 LEU A CA 1
ATOM 1605 C C . LEU A 1 209 ? -1.110 -5.793 -14.579 1.00 83.69 209 LEU A C 1
ATOM 1607 O O . LEU A 1 209 ? -0.187 -6.564 -14.321 1.00 83.69 209 LEU A O 1
ATOM 1611 N N . TRP A 1 210 ? -1.306 -4.674 -13.881 1.00 85.94 210 TRP A N 1
ATOM 1612 C CA . TRP A 1 210 ? -0.444 -4.284 -12.772 1.00 85.94 210 TRP A CA 1
ATOM 1613 C C . TRP A 1 210 ? -0.565 -5.245 -11.589 1.00 85.94 210 TRP A C 1
ATOM 1615 O O . TRP A 1 210 ? 0.449 -5.634 -11.011 1.00 85.94 210 TRP A O 1
ATOM 1625 N N . TYR A 1 211 ? -1.786 -5.676 -11.273 1.00 86.62 211 TYR A N 1
ATOM 1626 C CA . TYR A 1 211 ? -2.049 -6.697 -10.263 1.00 86.62 211 TYR A CA 1
ATOM 1627 C C . TYR A 1 211 ? -1.332 -8.021 -10.587 1.00 86.62 211 TYR A C 1
ATOM 1629 O O . TYR A 1 211 ? -0.615 -8.552 -9.736 1.00 86.62 211 TYR A O 1
ATOM 1637 N N . ASP A 1 212 ? -1.438 -8.507 -11.827 1.00 83.81 212 ASP A N 1
ATOM 1638 C CA . ASP A 1 212 ? -0.817 -9.763 -12.267 1.00 83.81 212 ASP A CA 1
ATOM 1639 C C . ASP A 1 212 ? 0.717 -9.709 -12.167 1.00 83.81 212 ASP A C 1
ATOM 1641 O O . ASP A 1 212 ? 1.368 -10.649 -11.698 1.00 83.81 212 ASP A O 1
ATOM 1645 N N . HIS A 1 213 ? 1.316 -8.577 -12.544 1.00 82.94 213 HIS A N 1
ATOM 1646 C CA . HIS A 1 213 ? 2.752 -8.355 -12.384 1.00 82.94 213 HIS A CA 1
ATOM 1647 C C . HIS A 1 213 ? 3.178 -8.310 -10.914 1.00 82.94 213 HIS A C 1
ATOM 1649 O O . HIS A 1 213 ? 4.229 -8.863 -10.586 1.00 82.94 213 HIS A O 1
ATOM 1655 N N . CYS A 1 214 ? 2.391 -7.703 -10.018 1.00 84.94 214 CYS A N 1
ATOM 1656 C CA . CYS A 1 214 ? 2.689 -7.742 -8.587 1.00 84.94 214 CYS A CA 1
ATOM 1657 C C . CYS A 1 214 ? 2.679 -9.171 -8.048 1.00 84.94 214 CYS A C 1
ATOM 1659 O O . CYS A 1 214 ? 3.618 -9.549 -7.352 1.00 84.94 214 CYS A O 1
ATOM 1661 N N . LEU A 1 215 ? 1.674 -9.978 -8.400 1.00 82.50 215 LEU A N 1
ATOM 1662 C CA . LEU A 1 215 ? 1.629 -11.387 -8.003 1.00 82.50 215 LEU A CA 1
ATOM 1663 C C . LEU A 1 215 ? 2.832 -12.168 -8.542 1.00 82.50 215 LEU A C 1
ATOM 1665 O O . LEU A 1 215 ? 3.454 -12.939 -7.810 1.00 82.50 215 LEU A O 1
ATOM 1669 N N . SER A 1 216 ? 3.211 -11.929 -9.801 1.00 77.62 216 SER A N 1
ATOM 1670 C CA . SER A 1 216 ? 4.401 -12.547 -10.390 1.00 77.62 216 SER A CA 1
ATOM 1671 C C . SER A 1 216 ? 5.688 -12.153 -9.655 1.00 77.62 216 SER A C 1
ATOM 1673 O O . SER A 1 216 ? 6.575 -12.993 -9.493 1.00 77.62 216 SER A O 1
ATOM 1675 N N . VAL A 1 217 ? 5.793 -10.905 -9.193 1.00 78.62 217 VAL A N 1
ATOM 1676 C CA . VAL A 1 217 ? 6.923 -10.429 -8.383 1.00 78.62 217 VAL A CA 1
ATOM 1677 C C . VAL A 1 217 ? 6.925 -11.079 -7.003 1.00 78.62 217 VAL A C 1
ATOM 1679 O O . VAL A 1 217 ? 7.962 -11.588 -6.587 1.00 78.62 217 VAL A O 1
ATOM 1682 N N . VAL A 1 218 ? 5.778 -11.133 -6.320 1.00 78.00 218 VAL A N 1
ATOM 1683 C CA . VAL A 1 218 ? 5.629 -11.807 -5.019 1.00 78.00 218 VAL A CA 1
ATOM 1684 C C . VAL A 1 218 ? 6.086 -13.266 -5.099 1.00 78.00 218 VAL A C 1
ATOM 1686 O O . VAL A 1 218 ? 6.855 -13.720 -4.252 1.00 78.00 218 VAL A O 1
ATOM 1689 N N . ALA A 1 219 ? 5.694 -13.986 -6.153 1.00 71.88 219 ALA A N 1
ATOM 1690 C CA . ALA A 1 219 ? 6.128 -15.363 -6.374 1.00 71.88 219 ALA A CA 1
ATOM 1691 C C . ALA A 1 219 ? 7.658 -15.495 -6.514 1.00 71.88 219 ALA A C 1
ATOM 1693 O O . ALA A 1 219 ? 8.231 -16.466 -6.024 1.00 71.88 219 ALA A O 1
ATOM 1694 N N . GLY A 1 220 ? 8.323 -14.519 -7.146 1.00 67.94 220 GLY A N 1
ATOM 1695 C CA . GLY A 1 220 ? 9.786 -14.474 -7.246 1.00 67.94 220 GLY A CA 1
ATOM 1696 C C . GLY A 1 220 ? 10.480 -14.104 -5.930 1.00 67.94 220 GLY A C 1
ATOM 1697 O O . GLY A 1 220 ? 11.534 -14.652 -5.617 1.00 67.94 220 GLY A O 1
ATOM 1698 N N . LEU A 1 221 ? 9.871 -13.217 -5.138 1.00 66.75 221 LEU A N 1
ATOM 1699 C CA . LEU A 1 221 ? 10.396 -12.741 -3.854 1.00 66.75 221 LEU A CA 1
ATOM 1700 C C . LEU A 1 221 ? 10.352 -13.795 -2.744 1.00 66.75 221 LEU A C 1
ATOM 1702 O O . LEU A 1 221 ? 11.229 -13.788 -1.883 1.00 66.75 221 LEU A O 1
ATOM 1706 N N . ASN A 1 222 ? 9.401 -14.733 -2.786 1.00 56.47 222 ASN A N 1
ATOM 1707 C CA . ASN A 1 222 ? 9.291 -15.837 -1.818 1.00 56.47 222 ASN A CA 1
ATOM 1708 C C . ASN A 1 222 ? 10.574 -16.690 -1.686 1.00 56.47 222 ASN A C 1
ATOM 1710 O O . ASN A 1 222 ? 10.686 -17.485 -0.757 1.00 56.47 222 ASN A O 1
ATOM 1714 N N . LEU A 1 223 ? 11.539 -16.538 -2.601 1.00 48.06 223 LEU A N 1
ATOM 1715 C CA . LEU A 1 223 ? 12.811 -17.261 -2.616 1.00 48.06 223 LEU A CA 1
ATOM 1716 C C . LEU A 1 223 ? 14.000 -16.458 -2.045 1.00 48.06 223 LEU A C 1
ATOM 1718 O O . LEU A 1 223 ? 15.065 -17.039 -1.841 1.00 48.06 223 LEU A O 1
ATOM 1722 N N . SER A 1 224 ? 13.861 -15.147 -1.804 1.00 51.97 224 SER A N 1
ATOM 1723 C CA . SER A 1 224 ? 14.994 -14.270 -1.446 1.00 51.97 224 SER A CA 1
ATOM 1724 C C . SER A 1 224 ? 14.665 -13.072 -0.545 1.00 51.97 224 SER A C 1
ATOM 1726 O O . SER A 1 224 ? 15.594 -12.423 -0.055 1.00 51.97 224 SER A O 1
ATOM 1728 N N . ALA A 1 225 ? 13.386 -12.761 -0.308 1.00 59.03 225 ALA A N 1
ATOM 1729 C CA . ALA A 1 225 ? 12.987 -11.590 0.463 1.00 59.03 225 ALA A CA 1
ATOM 1730 C C . ALA A 1 225 ? 13.441 -11.690 1.923 1.00 59.03 225 ALA A C 1
ATOM 1732 O O . ALA A 1 225 ? 13.284 -12.715 2.586 1.00 59.03 225 ALA A O 1
ATOM 1733 N N . ARG A 1 226 ? 13.991 -10.589 2.434 1.00 64.75 226 ARG A N 1
ATOM 1734 C CA . ARG A 1 226 ? 14.294 -10.416 3.853 1.00 64.75 226 ARG A CA 1
ATOM 1735 C C . ARG A 1 226 ? 13.559 -9.197 4.360 1.00 64.75 226 ARG A C 1
ATOM 1737 O O . ARG A 1 226 ? 13.449 -8.190 3.663 1.00 64.75 226 ARG A O 1
ATOM 1744 N N . LEU A 1 227 ? 13.064 -9.310 5.582 1.00 70.19 227 LEU A N 1
ATOM 1745 C CA . LEU A 1 227 ? 12.507 -8.177 6.288 1.00 70.19 227 LEU A CA 1
ATOM 1746 C C . LEU A 1 227 ? 13.650 -7.209 6.611 1.00 70.19 227 LEU A C 1
ATOM 1748 O O . LEU A 1 227 ? 14.689 -7.626 7.120 1.00 70.19 227 LEU A O 1
ATOM 1752 N N . SER A 1 228 ? 13.485 -5.949 6.223 1.00 71.88 228 SER A N 1
ATOM 1753 C CA . SER A 1 228 ? 14.527 -4.937 6.370 1.00 71.88 228 SER A CA 1
ATOM 1754 C C . SER A 1 228 ? 14.549 -4.359 7.776 1.00 71.88 228 SER A C 1
ATOM 1756 O O . SER A 1 228 ? 13.497 -4.109 8.357 1.00 71.88 228 SER A O 1
ATOM 1758 N N . ASP A 1 229 ? 15.741 -4.052 8.280 1.00 72.75 229 ASP A N 1
ATOM 1759 C CA . ASP A 1 229 ? 15.907 -3.261 9.505 1.00 72.75 229 ASP A CA 1
ATOM 1760 C C . ASP A 1 229 ? 15.800 -1.744 9.230 1.00 72.75 229 ASP A C 1
ATOM 1762 O O . ASP A 1 229 ? 15.810 -0.924 10.150 1.00 72.75 229 ASP A O 1
ATOM 1766 N N . SER A 1 230 ? 15.704 -1.340 7.957 1.00 82.12 230 SER A N 1
ATOM 1767 C CA . SER A 1 230 ? 15.579 0.062 7.561 1.00 82.12 230 SER A CA 1
ATOM 1768 C C . SER A 1 230 ? 14.184 0.600 7.869 1.00 82.12 230 SER A C 1
ATOM 1770 O O . SER A 1 230 ? 13.197 0.173 7.270 1.00 82.12 230 SER A O 1
ATOM 1772 N N . ILE A 1 231 ? 14.110 1.624 8.727 1.00 81.25 231 ILE A N 1
ATOM 1773 C CA . ILE A 1 231 ? 12.863 2.345 9.043 1.00 81.25 231 ILE A CA 1
ATOM 1774 C C . ILE A 1 231 ? 12.151 2.797 7.763 1.00 81.25 231 ILE A C 1
ATOM 1776 O O . ILE A 1 231 ? 10.939 2.658 7.665 1.00 81.25 231 ILE A O 1
ATOM 1780 N N . ARG A 1 232 ? 12.897 3.297 6.769 1.00 80.62 232 ARG A N 1
ATOM 1781 C CA . ARG A 1 232 ? 12.322 3.756 5.497 1.00 80.62 232 ARG A CA 1
ATOM 1782 C C . ARG A 1 232 ? 11.638 2.619 4.741 1.00 80.62 232 ARG A C 1
ATOM 1784 O O . ARG A 1 232 ? 10.532 2.802 4.257 1.00 80.62 232 ARG A O 1
ATOM 1791 N N . GLU A 1 233 ? 12.270 1.451 4.665 1.00 80.25 233 GLU A N 1
ATOM 1792 C CA . GLU A 1 233 ? 11.711 0.312 3.928 1.00 80.25 233 GLU A CA 1
ATOM 1793 C C . GLU A 1 233 ? 10.507 -0.299 4.655 1.00 80.25 233 GLU A C 1
ATOM 1795 O O . GLU A 1 233 ? 9.558 -0.736 4.011 1.00 80.25 233 GLU A O 1
ATOM 1800 N N . LEU A 1 234 ? 10.499 -0.278 5.991 1.00 84.50 234 LEU A N 1
ATOM 1801 C CA . LEU A 1 234 ? 9.336 -0.678 6.789 1.00 84.50 234 LEU A CA 1
ATOM 1802 C C . LEU A 1 234 ? 8.162 0.305 6.630 1.00 84.50 234 LEU A C 1
ATOM 1804 O O . LEU A 1 234 ? 7.008 -0.126 6.516 1.00 84.50 234 LEU A O 1
ATOM 1808 N N . THR A 1 235 ? 8.449 1.608 6.540 1.00 85.00 235 THR A N 1
ATOM 1809 C CA . THR A 1 235 ? 7.447 2.629 6.208 1.00 85.00 235 THR A CA 1
ATOM 1810 C C . THR A 1 235 ? 6.900 2.402 4.802 1.00 85.00 235 THR A C 1
ATOM 1812 O O . THR A 1 235 ? 5.687 2.341 4.632 1.00 85.00 235 THR A O 1
ATOM 1815 N N . ASP A 1 236 ? 7.766 2.226 3.800 1.00 84.31 236 ASP A N 1
ATOM 1816 C CA . ASP A 1 236 ? 7.351 1.995 2.412 1.00 84.31 236 ASP A CA 1
ATOM 1817 C C . ASP A 1 236 ? 6.505 0.715 2.300 1.00 84.31 236 ASP A C 1
ATOM 1819 O O . ASP A 1 236 ? 5.471 0.704 1.629 1.00 84.31 236 ASP A O 1
ATOM 1823 N N . LEU A 1 237 ? 6.879 -0.351 3.021 1.00 86.88 237 LEU A N 1
ATOM 1824 C CA . LEU A 1 237 ? 6.108 -1.591 3.079 1.00 86.88 237 LEU A CA 1
ATOM 1825 C C . LEU A 1 237 ? 4.723 -1.346 3.686 1.00 86.88 237 LEU A C 1
ATOM 1827 O O . LEU A 1 237 ? 3.721 -1.637 3.036 1.00 86.88 237 LEU A O 1
ATOM 1831 N N . SER A 1 238 ? 4.641 -0.792 4.897 1.00 89.25 238 SER A N 1
ATOM 1832 C CA . SER A 1 238 ? 3.355 -0.541 5.561 1.00 89.25 238 SER A CA 1
ATOM 1833 C C . SER A 1 238 ? 2.470 0.411 4.750 1.00 89.25 238 SER A C 1
ATOM 1835 O O . SER A 1 238 ? 1.306 0.096 4.503 1.00 89.25 238 SER A O 1
ATOM 1837 N N . ALA A 1 239 ? 3.021 1.507 4.230 1.00 89.25 239 ALA A N 1
ATOM 1838 C CA . ALA A 1 239 ? 2.302 2.437 3.370 1.00 89.25 239 ALA A CA 1
ATOM 1839 C C . ALA A 1 239 ? 1.817 1.770 2.072 1.00 89.25 239 ALA A C 1
ATOM 1841 O O . ALA A 1 239 ? 0.682 2.010 1.658 1.00 89.25 239 ALA A O 1
ATOM 1842 N N . SER A 1 240 ? 2.611 0.884 1.456 1.00 89.75 240 SER A N 1
ATOM 1843 C CA . SER A 1 240 ? 2.202 0.138 0.256 1.00 89.75 240 SER A CA 1
ATOM 1844 C C . SER A 1 240 ? 1.029 -0.800 0.515 1.00 89.75 240 SER A C 1
ATOM 1846 O O . SER A 1 240 ? 0.046 -0.766 -0.226 1.00 89.75 240 SER A O 1
ATOM 1848 N N . LEU A 1 241 ? 1.083 -1.570 1.605 1.00 91.56 241 LEU A N 1
ATOM 1849 C CA . LEU A 1 241 ? 0.013 -2.478 2.010 1.00 91.56 241 LEU A CA 1
ATOM 1850 C C . LEU A 1 241 ? -1.261 -1.698 2.326 1.00 91.56 241 LEU A C 1
ATOM 1852 O O . LEU A 1 241 ? -2.342 -2.045 1.855 1.00 91.56 241 LEU A O 1
ATOM 1856 N N . GLY A 1 242 ? -1.129 -0.608 3.080 1.00 92.00 242 GLY A N 1
ATOM 1857 C CA . GLY A 1 242 ? -2.249 0.259 3.399 1.00 92.00 242 GLY A CA 1
ATOM 1858 C C . GLY A 1 242 ? -2.859 0.911 2.167 1.00 92.00 242 GLY A C 1
ATOM 1859 O O . GLY A 1 242 ? -4.076 0.909 2.033 1.00 92.00 242 GLY A O 1
ATOM 1860 N N . MET A 1 243 ? -2.042 1.385 1.224 1.00 90.50 243 MET A N 1
ATOM 1861 C CA . MET A 1 243 ? -2.519 1.929 -0.047 1.00 90.50 243 MET A CA 1
ATOM 1862 C C . MET A 1 243 ? -3.303 0.886 -0.847 1.00 90.50 243 MET A C 1
ATOM 1864 O O . MET A 1 243 ? -4.407 1.181 -1.287 1.00 90.50 243 MET A O 1
ATOM 1868 N N . MET A 1 244 ? -2.789 -0.341 -0.987 1.00 90.06 244 MET A N 1
ATOM 1869 C CA . MET A 1 244 ? -3.513 -1.438 -1.647 1.00 90.06 244 MET A CA 1
ATOM 1870 C C . MET A 1 244 ? -4.871 -1.701 -0.980 1.00 90.06 244 MET A C 1
ATOM 1872 O O . MET A 1 244 ? -5.879 -1.846 -1.664 1.00 90.06 244 MET A O 1
ATOM 1876 N N . LEU A 1 245 ? -4.933 -1.697 0.352 1.00 88.81 245 LEU A N 1
ATOM 1877 C CA . LEU A 1 245 ? -6.189 -1.885 1.085 1.00 88.81 245 LEU A CA 1
ATOM 1878 C C . LEU A 1 245 ? -7.162 -0.718 0.884 1.00 88.81 245 LEU A C 1
ATOM 1880 O O . LEU A 1 245 ? -8.355 -0.945 0.711 1.00 88.81 245 LEU A O 1
ATOM 1884 N N . LEU A 1 246 ? -6.665 0.521 0.870 1.00 87.94 246 LEU A N 1
ATOM 1885 C CA . LEU A 1 246 ? -7.488 1.701 0.604 1.00 87.94 246 LEU A CA 1
ATOM 1886 C C . LEU A 1 246 ? -8.023 1.708 -0.831 1.00 87.94 246 LEU A C 1
ATOM 1888 O O . LEU A 1 246 ? -9.145 2.154 -1.045 1.00 87.94 246 LEU A O 1
ATOM 1892 N N . LEU A 1 247 ? -7.281 1.149 -1.792 1.00 84.50 247 LEU A N 1
ATOM 1893 C CA . LEU A 1 247 ? -7.744 1.024 -3.174 1.00 84.50 247 LEU A CA 1
ATOM 1894 C C . LEU A 1 247 ? -8.959 0.128 -3.335 1.00 84.50 247 LEU A C 1
ATOM 1896 O O . LEU A 1 247 ? -9.775 0.387 -4.216 1.00 84.50 247 LEU A O 1
ATOM 1900 N N . GLN A 1 248 ? -9.092 -0.895 -2.494 1.00 78.00 248 GLN A N 1
ATOM 1901 C CA . GLN A 1 248 ? -10.299 -1.712 -2.486 1.00 78.00 248 GLN A CA 1
ATOM 1902 C C . GLN A 1 248 ? -11.540 -0.861 -2.178 1.00 78.00 248 GLN A C 1
ATOM 1904 O O . GLN A 1 248 ? -12.546 -0.992 -2.864 1.00 78.00 248 GLN A O 1
ATOM 1909 N N . SER A 1 249 ? -11.429 0.076 -1.229 1.00 68.88 249 SER A N 1
ATOM 1910 C CA . SER A 1 249 ? -12.508 1.004 -0.847 1.00 68.88 249 SER A CA 1
ATOM 1911 C C . SER A 1 249 ? -13.061 1.803 -2.026 1.00 68.88 249 SER A C 1
ATOM 1913 O O . SER A 1 249 ? -14.266 1.997 -2.137 1.00 68.88 249 SER A O 1
ATOM 1915 N N . GLU A 1 250 ? -12.170 2.265 -2.902 1.00 68.62 250 GLU A N 1
ATOM 1916 C CA . GLU A 1 250 ? -12.524 3.041 -4.093 1.00 68.62 250 GLU A CA 1
ATOM 1917 C C . GLU A 1 250 ? -13.055 2.143 -5.217 1.00 68.62 250 GLU A C 1
ATOM 1919 O O . GLU A 1 250 ? -13.944 2.534 -5.967 1.00 68.62 250 GLU A O 1
ATOM 1924 N N . GLN A 1 251 ? -12.545 0.915 -5.342 1.00 65.44 251 GLN A N 1
ATOM 1925 C CA . GLN A 1 251 ? -13.004 -0.047 -6.349 1.00 65.44 251 GLN A CA 1
ATOM 1926 C C . GLN A 1 251 ? -14.413 -0.571 -6.080 1.00 65.44 251 GLN A C 1
ATOM 1928 O O . GLN A 1 251 ? -15.131 -0.846 -7.038 1.00 65.44 251 GLN A O 1
ATOM 1933 N N . ASP A 1 252 ? -14.826 -0.681 -4.819 1.00 59.59 252 ASP A N 1
ATOM 1934 C CA . ASP A 1 252 ? -16.195 -1.078 -4.473 1.00 59.59 252 ASP A CA 1
ATOM 1935 C C . ASP A 1 252 ? -17.215 -0.033 -4.988 1.00 59.59 252 ASP A C 1
ATOM 1937 O O . ASP A 1 252 ? -18.322 -0.375 -5.391 1.00 59.59 252 ASP A O 1
ATOM 1941 N N . SER A 1 253 ? -16.820 1.240 -5.141 1.00 56.47 253 SER A N 1
ATOM 1942 C CA . SER A 1 253 ? -17.648 2.252 -5.829 1.00 56.47 253 SER A CA 1
ATOM 1943 C C . SER A 1 253 ? -17.779 2.021 -7.351 1.00 56.47 253 SER A C 1
ATOM 1945 O O . SER A 1 253 ? -18.674 2.564 -8.006 1.00 56.47 253 SER A O 1
ATOM 1947 N N . LEU A 1 254 ? -16.910 1.177 -7.926 1.00 56.81 254 LEU A N 1
ATOM 1948 C CA . LEU A 1 254 ? -16.828 0.822 -9.348 1.00 56.81 254 LEU A CA 1
ATOM 1949 C C . LEU A 1 254 ? -17.467 -0.543 -9.669 1.00 56.81 254 LEU A C 1
ATOM 1951 O O . LEU A 1 254 ? -17.248 -1.052 -10.770 1.00 56.81 254 LEU A O 1
ATOM 1955 N N . GLU A 1 255 ? -18.288 -1.095 -8.763 1.00 52.28 255 GLU A N 1
ATOM 1956 C CA . GLU A 1 255 ? -18.982 -2.408 -8.761 1.00 52.28 255 GLU A CA 1
ATOM 1957 C C . GLU A 1 255 ? -19.524 -2.943 -10.110 1.00 52.28 255 GLU A C 1
ATOM 1959 O O . GLU A 1 255 ? -19.787 -4.135 -10.262 1.00 52.28 255 GLU A O 1
ATOM 1964 N N . LYS A 1 256 ? -19.676 -2.097 -11.135 1.00 53.72 256 LYS A N 1
ATOM 1965 C CA . LYS A 1 256 ? -20.041 -2.502 -12.504 1.00 53.72 256 LYS A CA 1
ATOM 1966 C C . LYS A 1 256 ? -18.928 -3.240 -13.257 1.00 53.72 256 LYS A C 1
ATOM 1968 O O . LYS A 1 256 ? -19.194 -3.765 -14.339 1.00 53.72 256 LYS A O 1
ATOM 1973 N N . PHE A 1 257 ? -17.707 -3.284 -12.729 1.00 53.91 257 PHE A N 1
ATOM 1974 C CA . PHE A 1 257 ? -16.562 -3.882 -13.402 1.00 53.91 257 PHE A CA 1
ATOM 1975 C C . PHE A 1 257 ? -15.800 -4.838 -12.481 1.00 53.91 257 PHE A C 1
ATOM 1977 O O . PHE A 1 257 ? -15.569 -4.522 -11.321 1.00 53.91 257 PHE A O 1
ATOM 1984 N N . ALA A 1 258 ? -15.392 -6.001 -13.000 1.00 63.12 258 ALA A N 1
ATOM 1985 C CA . ALA A 1 258 ? -14.596 -6.977 -12.256 1.00 63.12 258 ALA A CA 1
ATOM 1986 C C . ALA A 1 258 ? -13.213 -6.390 -11.916 1.00 63.12 258 ALA A C 1
ATOM 1988 O O . ALA A 1 258 ? -12.307 -6.403 -12.751 1.00 63.12 258 ALA A O 1
ATOM 1989 N N . SER A 1 259 ? -13.076 -5.823 -10.718 1.00 65.62 259 SER A N 1
ATOM 1990 C CA . SER A 1 259 ? -11.826 -5.270 -10.205 1.00 65.62 259 SER A CA 1
ATOM 1991 C C . SER A 1 259 ? -10.956 -6.362 -9.559 1.00 65.62 259 SER A C 1
ATOM 1993 O O . SER A 1 259 ? -11.474 -7.332 -8.996 1.00 65.62 259 SER A O 1
ATOM 1995 N N . PRO A 1 260 ? -9.620 -6.241 -9.640 1.00 77.50 260 PRO A N 1
ATOM 1996 C CA . PRO A 1 260 ? -8.707 -7.179 -8.993 1.00 77.50 260 PRO A CA 1
ATOM 1997 C C . PRO A 1 260 ? -8.788 -7.108 -7.455 1.00 77.50 260 PRO A C 1
ATOM 1999 O O . PRO A 1 260 ? -8.869 -6.014 -6.895 1.00 77.50 260 PRO A O 1
ATOM 2002 N N . PRO A 1 261 ? -8.675 -8.240 -6.732 1.00 81.56 261 PRO A N 1
ATOM 2003 C CA . PRO A 1 261 ? -8.857 -8.277 -5.281 1.00 81.56 261 PRO A CA 1
ATOM 2004 C C . PRO A 1 261 ? -7.626 -7.736 -4.530 1.00 81.56 261 PRO A C 1
ATOM 2006 O O . PRO A 1 261 ? -6.713 -8.482 -4.162 1.00 81.56 261 PRO A O 1
ATOM 2009 N N . MET A 1 262 ? -7.606 -6.428 -4.261 1.00 85.31 262 MET A N 1
ATOM 2010 C CA . MET A 1 262 ? -6.450 -5.729 -3.678 1.00 85.31 262 MET A CA 1
ATOM 2011 C C . MET A 1 262 ? -6.052 -6.211 -2.274 1.00 85.31 262 MET A C 1
ATOM 2013 O O . MET A 1 262 ? -4.859 -6.317 -1.985 1.00 85.31 262 MET A O 1
ATOM 2017 N N . LYS A 1 263 ? -7.005 -6.585 -1.408 1.00 83.50 263 LYS A N 1
ATOM 2018 C CA . LYS A 1 263 ? -6.681 -7.176 -0.095 1.00 83.50 263 LYS A CA 1
ATOM 2019 C C . LYS A 1 263 ? -5.947 -8.511 -0.206 1.00 83.50 263 LYS A C 1
ATOM 2021 O O . LYS A 1 263 ? -5.042 -8.754 0.589 1.00 83.50 263 LYS A O 1
ATOM 2026 N N . LYS A 1 264 ? -6.266 -9.339 -1.212 1.00 83.06 264 LYS A N 1
ATOM 2027 C CA . LYS A 1 264 ? -5.509 -10.576 -1.472 1.00 83.06 264 LYS A CA 1
ATOM 2028 C C . LYS A 1 264 ? -4.064 -10.250 -1.848 1.00 83.06 264 LYS A C 1
ATOM 2030 O O . LYS A 1 264 ? -3.154 -10.872 -1.313 1.00 83.06 264 LYS A O 1
ATOM 2035 N N . LEU A 1 265 ? -3.848 -9.234 -2.689 1.00 85.31 265 LEU A N 1
ATOM 2036 C CA . LEU A 1 265 ? -2.497 -8.791 -3.043 1.00 85.31 265 LEU A CA 1
ATOM 2037 C C . LEU A 1 265 ? -1.718 -8.292 -1.819 1.00 85.31 265 LEU A C 1
ATOM 2039 O O . LEU A 1 265 ? -0.588 -8.725 -1.612 1.00 85.31 265 LEU A O 1
ATOM 2043 N N . ALA A 1 266 ? -2.324 -7.444 -0.981 1.00 87.00 266 ALA A N 1
ATOM 2044 C CA . ALA A 1 266 ? -1.694 -6.961 0.247 1.00 87.00 266 ALA A CA 1
ATOM 2045 C C . ALA A 1 266 ? -1.301 -8.122 1.181 1.00 87.00 266 ALA A C 1
ATOM 2047 O O . ALA A 1 266 ? -0.177 -8.161 1.684 1.00 87.00 266 ALA A O 1
ATOM 2048 N N . ALA A 1 267 ? -2.185 -9.109 1.361 1.00 83.38 267 ALA A N 1
ATOM 2049 C CA . ALA A 1 267 ? -1.888 -10.304 2.145 1.00 83.38 267 ALA A CA 1
ATOM 2050 C C . ALA A 1 267 ? -0.721 -11.108 1.548 1.00 83.38 267 ALA A C 1
ATOM 2052 O O . ALA A 1 267 ? 0.211 -11.454 2.271 1.00 83.38 267 ALA A O 1
ATOM 2053 N N . SER A 1 268 ? -0.711 -11.349 0.231 1.00 82.44 268 SER A N 1
ATOM 2054 C CA . SER A 1 268 ? 0.390 -12.055 -0.441 1.00 82.44 268 SER A CA 1
ATOM 2055 C C . SER A 1 268 ? 1.729 -11.319 -0.308 1.00 82.44 268 SER A C 1
ATOM 2057 O O . SER A 1 268 ? 2.747 -11.947 -0.019 1.00 82.44 268 SER A O 1
ATOM 2059 N N . CYS A 1 269 ? 1.735 -9.990 -0.455 1.00 83.56 269 CYS A N 1
ATOM 2060 C CA . CYS A 1 269 ? 2.921 -9.162 -0.248 1.00 83.56 269 CYS A CA 1
ATOM 2061 C C . CYS A 1 269 ? 3.441 -9.259 1.190 1.00 83.56 269 CYS A C 1
ATOM 2063 O O . CYS A 1 269 ? 4.645 -9.397 1.393 1.00 83.56 269 CYS A O 1
ATOM 2065 N N . LEU A 1 270 ? 2.556 -9.209 2.189 1.00 84.00 270 LEU A N 1
ATOM 2066 C CA . LEU A 1 270 ? 2.940 -9.321 3.595 1.00 84.00 270 LEU A CA 1
ATOM 2067 C C . LEU A 1 270 ? 3.527 -10.703 3.910 1.00 84.00 270 LEU A C 1
ATOM 2069 O O . LEU A 1 270 ? 4.611 -10.803 4.486 1.00 84.00 270 LEU A O 1
ATOM 2073 N N . VAL A 1 271 ? 2.841 -11.764 3.483 1.00 78.62 271 VAL A N 1
ATOM 2074 C CA . VAL A 1 271 ? 3.251 -13.158 3.695 1.00 78.62 271 VAL A CA 1
ATOM 2075 C C . VAL A 1 271 ? 4.640 -13.423 3.108 1.00 78.62 271 VAL A C 1
ATOM 2077 O O . VAL A 1 271 ? 5.467 -14.037 3.780 1.00 78.62 271 VAL A O 1
ATOM 2080 N N . ALA A 1 272 ? 4.944 -12.877 1.927 1.00 76.38 272 ALA A N 1
ATOM 2081 C CA . ALA A 1 272 ? 6.256 -13.011 1.292 1.00 76.38 272 ALA A CA 1
ATOM 2082 C C . ALA A 1 272 ? 7.421 -12.409 2.097 1.00 76.38 272 ALA A C 1
ATOM 2084 O O . ALA A 1 272 ? 8.547 -12.886 1.984 1.00 76.38 272 ALA A O 1
ATOM 2085 N N . HIS A 1 273 ? 7.170 -11.384 2.920 1.00 75.12 273 HIS A N 1
ATOM 2086 C CA . HIS A 1 273 ? 8.197 -10.775 3.777 1.00 75.12 273 HIS A CA 1
ATOM 2087 C C . HIS A 1 273 ? 8.261 -11.413 5.167 1.00 75.12 273 HIS A C 1
ATOM 2089 O O . HIS A 1 273 ? 9.334 -11.458 5.765 1.00 75.12 273 HIS A O 1
ATOM 2095 N N . ILE A 1 274 ? 7.128 -11.895 5.689 1.00 72.00 274 ILE A N 1
ATOM 2096 C CA . ILE A 1 274 ? 7.065 -12.500 7.023 1.00 72.00 274 ILE A CA 1
ATOM 2097 C C . ILE A 1 274 ? 7.593 -13.935 7.006 1.00 72.00 274 ILE A C 1
ATOM 2099 O O . ILE A 1 274 ? 8.391 -14.258 7.877 1.00 72.00 274 ILE A O 1
ATOM 2103 N N . LEU A 1 275 ? 7.203 -14.781 6.039 1.00 64.06 275 LEU A N 1
ATOM 2104 C CA . LEU A 1 275 ? 7.591 -16.205 5.976 1.00 64.06 275 LEU A CA 1
ATOM 2105 C C . LEU A 1 275 ? 9.109 -16.439 6.149 1.00 64.06 275 LEU A C 1
ATOM 2107 O O . LEU A 1 275 ? 9.475 -17.261 6.988 1.00 64.06 275 LEU A O 1
ATOM 2111 N N . PRO A 1 276 ? 10.009 -15.709 5.458 1.00 59.16 276 PRO A N 1
ATOM 2112 C CA . PRO A 1 276 ? 11.459 -15.867 5.630 1.00 59.16 276 PRO A CA 1
ATOM 2113 C C . PRO A 1 276 ? 11.992 -15.392 6.995 1.00 59.16 276 PRO A C 1
ATOM 2115 O O . PRO A 1 276 ? 13.103 -15.743 7.390 1.00 59.16 276 PRO A O 1
ATOM 2118 N N . ALA A 1 277 ? 11.226 -14.575 7.723 1.00 54.62 277 ALA A N 1
ATOM 2119 C CA . ALA A 1 277 ? 11.572 -14.072 9.052 1.00 54.62 277 ALA A CA 1
ATOM 2120 C C . ALA A 1 277 ? 11.089 -14.991 10.196 1.00 54.62 277 ALA A C 1
ATOM 2122 O O . ALA A 1 277 ? 11.382 -14.710 11.357 1.00 54.62 277 ALA A O 1
ATOM 2123 N N . VAL A 1 278 ? 10.372 -16.082 9.883 1.00 53.91 278 VAL A N 1
ATOM 2124 C CA . VAL A 1 278 ? 9.807 -17.044 10.855 1.00 53.91 278 VAL A CA 1
ATOM 2125 C C . VAL A 1 278 ? 10.850 -18.020 11.426 1.00 53.91 278 VAL A C 1
ATOM 2127 O O . VAL A 1 278 ? 10.581 -18.678 12.432 1.00 53.91 278 VAL A O 1
ATOM 2130 N N . ASP A 1 279 ? 12.058 -18.097 10.859 1.00 56.66 279 ASP A N 1
ATOM 2131 C CA . ASP A 1 279 ? 13.136 -18.899 11.448 1.00 56.66 279 ASP A CA 1
ATOM 2132 C C . ASP A 1 279 ? 13.442 -18.421 12.878 1.00 56.66 279 ASP A C 1
ATOM 2134 O O . ASP A 1 279 ? 13.636 -17.230 13.125 1.00 56.66 279 ASP A O 1
ATOM 2138 N N . SER A 1 280 ? 13.540 -19.349 13.837 1.00 46.41 280 SER A N 1
ATOM 2139 C CA . SER A 1 280 ? 13.710 -19.070 15.278 1.00 46.41 280 SER A CA 1
ATOM 2140 C C . SER A 1 280 ? 14.948 -18.229 15.638 1.00 46.41 280 SER A C 1
ATOM 2142 O O . SER A 1 280 ? 15.080 -17.778 16.773 1.00 46.41 280 SER A O 1
ATOM 2144 N N . HIS A 1 281 ? 15.854 -18.011 14.684 1.00 50.16 281 HIS A N 1
ATOM 2145 C CA . HIS A 1 281 ? 17.025 -17.143 14.803 1.00 50.16 281 HIS A CA 1
ATOM 2146 C C . HIS A 1 281 ? 16.769 -15.669 14.407 1.00 50.16 281 HIS A C 1
ATOM 2148 O O . HIS A 1 281 ? 17.622 -14.834 14.692 1.00 50.16 281 HIS A O 1
ATOM 2154 N N . ASN A 1 282 ? 15.608 -15.335 13.821 1.00 54.31 282 ASN A N 1
ATOM 2155 C CA . ASN A 1 282 ? 15.260 -14.013 13.265 1.00 54.31 282 ASN A CA 1
ATOM 2156 C C . ASN A 1 282 ? 14.086 -13.301 13.979 1.00 54.31 282 ASN A C 1
ATOM 2158 O O . ASN A 1 282 ? 13.535 -12.330 13.455 1.00 54.31 282 ASN A O 1
ATOM 2162 N N . SER A 1 283 ? 13.720 -13.712 15.201 1.00 64.00 283 SER A N 1
ATOM 2163 C CA . SER A 1 283 ? 12.649 -13.073 15.998 1.00 64.00 283 SER A CA 1
ATOM 2164 C C . SER A 1 283 ? 12.864 -11.568 16.245 1.00 64.00 283 SER A C 1
ATOM 2166 O O . SER A 1 283 ? 11.906 -10.826 16.479 1.00 64.00 283 SER A O 1
ATOM 2168 N N . THR A 1 284 ? 14.108 -11.096 16.139 1.00 71.62 284 THR A N 1
ATOM 2169 C CA . THR A 1 284 ? 14.499 -9.683 16.223 1.00 71.62 284 THR A CA 1
ATOM 2170 C C . THR A 1 284 ? 13.908 -8.831 15.102 1.00 71.62 284 THR A C 1
ATOM 2172 O O . THR A 1 284 ? 13.424 -7.738 15.387 1.00 71.62 284 THR A O 1
ATOM 2175 N N . ALA A 1 285 ? 13.879 -9.326 13.861 1.00 74.00 285 ALA A N 1
ATOM 2176 C CA . ALA A 1 285 ? 13.367 -8.579 12.711 1.00 74.00 285 ALA A CA 1
ATOM 2177 C C . ALA A 1 285 ? 11.849 -8.366 12.816 1.00 74.00 285 ALA A C 1
ATOM 2179 O O . ALA A 1 285 ? 11.346 -7.266 12.592 1.00 74.00 285 ALA A O 1
ATOM 2180 N N . LEU A 1 286 ? 11.111 -9.392 13.251 1.00 76.38 286 LEU A N 1
ATOM 2181 C CA . LEU A 1 286 ? 9.669 -9.276 13.469 1.00 76.38 286 LEU A CA 1
ATOM 2182 C C . LEU A 1 286 ? 9.334 -8.362 14.657 1.00 76.38 286 LEU A C 1
ATOM 2184 O O . LEU A 1 286 ? 8.422 -7.539 14.558 1.00 76.38 286 LEU A O 1
ATOM 2188 N N . LYS A 1 287 ? 10.097 -8.439 15.759 1.00 78.81 287 LYS A N 1
ATOM 2189 C CA . LYS A 1 287 ? 9.972 -7.469 16.863 1.00 78.81 287 LYS A CA 1
ATOM 2190 C C . LYS A 1 287 ? 10.268 -6.044 16.371 1.00 78.81 287 LYS A C 1
ATOM 2192 O O . LYS A 1 287 ? 9.564 -5.114 16.764 1.00 78.81 287 LYS A O 1
ATOM 2197 N N . GLY A 1 288 ? 11.243 -5.882 15.473 1.00 81.31 288 GLY A N 1
ATOM 2198 C CA . GLY A 1 288 ? 11.553 -4.630 14.778 1.00 81.31 288 GLY A CA 1
ATOM 2199 C C . GLY A 1 288 ? 10.378 -4.092 13.958 1.00 81.31 288 GLY A C 1
ATOM 2200 O O . GLY A 1 288 ? 10.002 -2.934 14.133 1.00 81.31 288 GLY A O 1
ATOM 2201 N N . LEU A 1 289 ? 9.728 -4.938 13.150 1.00 84.94 289 LEU A N 1
ATOM 2202 C CA . LEU A 1 289 ? 8.529 -4.573 12.385 1.00 84.94 289 LEU A CA 1
ATOM 2203 C C . LEU A 1 289 ? 7.381 -4.113 13.289 1.00 84.94 289 LEU A C 1
ATOM 2205 O O . LEU A 1 289 ? 6.748 -3.098 13.007 1.00 84.94 289 LEU A O 1
ATOM 2209 N N . ILE A 1 290 ? 7.100 -4.844 14.370 1.00 86.75 290 ILE A N 1
ATOM 2210 C CA . ILE A 1 290 ? 6.017 -4.488 15.299 1.00 86.75 290 ILE A CA 1
ATOM 2211 C C . ILE A 1 290 ? 6.332 -3.169 16.000 1.00 86.75 290 ILE A C 1
ATOM 2213 O O . ILE A 1 290 ? 5.470 -2.296 16.061 1.00 86.75 290 ILE A O 1
ATOM 2217 N N . SER A 1 291 ? 7.569 -2.997 16.474 1.00 86.75 291 SER A N 1
ATOM 2218 C CA . SER A 1 291 ? 8.029 -1.751 17.096 1.00 86.75 291 SER A CA 1
ATOM 2219 C C . SER A 1 291 ? 7.872 -0.566 16.138 1.00 86.75 291 SER A C 1
ATOM 2221 O O . SER A 1 291 ? 7.339 0.481 16.507 1.00 86.75 291 SER A O 1
ATOM 2223 N N . HIS A 1 292 ? 8.252 -0.763 14.873 1.00 88.56 292 HIS A N 1
ATOM 2224 C CA . HIS A 1 292 ? 8.058 0.222 13.820 1.00 88.56 292 HIS A CA 1
ATOM 2225 C C . HIS A 1 292 ? 6.574 0.543 13.599 1.00 88.56 292 HIS A C 1
ATOM 2227 O O . HIS A 1 292 ? 6.208 1.715 13.594 1.00 88.56 292 HIS A O 1
ATOM 2233 N N . CYS A 1 293 ? 5.710 -0.473 13.490 1.00 91.50 293 CYS A N 1
ATOM 2234 C CA . CYS A 1 293 ? 4.270 -0.269 13.325 1.00 91.50 293 CYS A CA 1
ATOM 2235 C C . CYS A 1 293 ? 3.675 0.527 14.491 1.00 91.50 293 CYS A C 1
ATOM 2237 O O . CYS A 1 293 ? 2.918 1.460 14.259 1.00 91.50 293 CYS A O 1
ATOM 2239 N N . VAL A 1 294 ? 4.041 0.207 15.735 1.00 90.81 294 VAL A N 1
ATOM 2240 C CA . VAL A 1 294 ? 3.591 0.951 16.923 1.00 90.81 294 VAL A CA 1
ATOM 2241 C C . VAL A 1 294 ? 4.043 2.410 16.867 1.00 90.81 294 VAL A C 1
ATOM 2243 O O . VAL A 1 294 ? 3.242 3.302 17.138 1.00 90.81 294 VAL A O 1
ATOM 2246 N N . SER A 1 295 ? 5.294 2.667 16.475 1.00 89.44 295 SER A N 1
ATOM 2247 C CA . SER A 1 295 ? 5.804 4.032 16.325 1.00 89.44 295 SER A CA 1
ATOM 2248 C C . SER A 1 295 ? 5.036 4.818 15.255 1.00 89.44 295 SER A C 1
ATOM 2250 O O . SER A 1 295 ? 4.555 5.915 15.529 1.00 89.44 295 SER A O 1
ATOM 2252 N N . VAL A 1 296 ? 4.812 4.221 14.077 1.00 90.19 296 VAL A N 1
ATOM 2253 C CA . VAL A 1 296 ? 4.013 4.824 12.997 1.00 90.19 296 VAL A CA 1
ATOM 2254 C C . VAL A 1 296 ? 2.588 5.121 13.457 1.00 90.19 296 VAL A C 1
ATOM 2256 O O . VAL A 1 296 ? 2.100 6.222 13.222 1.00 90.19 296 VAL A O 1
ATOM 2259 N N . LEU A 1 297 ? 1.925 4.181 14.140 1.00 91.69 297 LEU A N 1
ATOM 2260 C CA . LEU A 1 297 ? 0.573 4.404 14.656 1.00 91.69 297 LEU A CA 1
ATOM 2261 C C . LEU A 1 297 ? 0.533 5.576 15.636 1.00 91.69 297 LEU A C 1
ATOM 2263 O O . LEU A 1 297 ? -0.335 6.430 15.494 1.00 91.69 297 LEU A O 1
ATOM 2267 N N . ASN A 1 298 ? 1.488 5.658 16.567 1.00 88.25 298 ASN A N 1
ATOM 2268 C CA . ASN A 1 298 ? 1.577 6.770 17.513 1.00 88.25 298 ASN A CA 1
ATOM 2269 C C . ASN A 1 298 ? 1.813 8.112 16.805 1.00 88.25 298 ASN A C 1
ATOM 2271 O O . ASN A 1 298 ? 1.142 9.091 17.122 1.00 88.25 298 ASN A O 1
ATOM 2275 N N . THR A 1 299 ? 2.722 8.164 15.826 1.00 86.69 299 THR A N 1
ATOM 2276 C CA . THR A 1 299 ? 2.936 9.357 14.991 1.00 86.69 299 THR A CA 1
ATOM 2277 C C . THR A 1 299 ? 1.643 9.749 14.281 1.00 86.69 299 THR A C 1
ATOM 2279 O O . THR A 1 299 ? 1.217 10.897 14.356 1.00 86.69 299 THR A O 1
ATOM 2282 N N . CYS A 1 300 ? 0.972 8.803 13.623 1.00 87.12 300 CYS A N 1
ATOM 2283 C CA . CYS A 1 300 ? -0.248 9.083 12.877 1.00 87.12 300 CYS A CA 1
ATOM 2284 C C . CYS A 1 300 ? -1.407 9.542 13.775 1.00 87.12 300 CYS A C 1
ATOM 2286 O O . CYS A 1 300 ? -2.179 10.390 13.341 1.00 87.12 300 CYS A O 1
ATOM 2288 N N . THR A 1 301 ? -1.553 9.016 14.996 1.00 86.00 301 THR A N 1
ATOM 2289 C CA . THR A 1 301 ? -2.649 9.395 15.906 1.00 86.00 301 THR A CA 1
ATOM 2290 C C . THR A 1 301 ? -2.383 10.690 16.666 1.00 86.00 301 THR A C 1
ATOM 2292 O O . THR A 1 301 ? -3.329 11.437 16.910 1.00 86.00 301 THR A O 1
ATOM 2295 N N . HIS A 1 302 ? -1.136 10.971 17.056 1.00 81.44 302 HIS A N 1
ATOM 2296 C CA . HIS A 1 302 ? -0.791 12.117 17.906 1.00 81.44 302 HIS A CA 1
ATOM 2297 C C . HIS A 1 302 ? -0.280 13.341 17.137 1.00 81.44 302 HIS A C 1
ATOM 2299 O O . HIS A 1 302 ? -0.324 14.452 17.670 1.00 81.44 302 HIS A O 1
ATOM 2305 N N . GLU A 1 303 ? 0.125 13.185 15.879 1.00 81.44 303 GLU A N 1
ATOM 2306 C CA . GLU A 1 303 ? 0.456 14.300 14.993 1.00 81.44 303 GLU A CA 1
ATOM 2307 C C . GLU A 1 303 ? -0.677 14.609 14.006 1.00 81.44 303 GLU A C 1
ATOM 2309 O O . GLU A 1 303 ? -1.733 13.971 13.976 1.00 81.44 303 GLU A O 1
ATOM 2314 N N . THR A 1 304 ? -0.466 15.640 13.190 1.00 69.94 304 THR A N 1
ATOM 2315 C CA . THR A 1 304 ? -1.369 15.995 12.098 1.00 69.94 304 THR A CA 1
ATOM 2316 C C . THR A 1 304 ? -1.527 14.805 11.130 1.00 69.94 304 THR A C 1
ATOM 2318 O O . THR A 1 304 ? -0.588 14.048 10.912 1.00 69.94 304 THR A O 1
ATOM 2321 N N . PRO A 1 305 ? -2.696 14.546 10.540 1.00 72.19 305 PRO A N 1
ATOM 2322 C CA . PRO A 1 305 ? -3.901 15.360 10.579 1.00 72.19 305 PRO A CA 1
ATOM 2323 C C . PRO A 1 305 ? -4.789 15.136 11.821 1.00 72.19 305 PRO A C 1
ATOM 2325 O O . PRO A 1 305 ? -5.736 15.895 11.983 1.00 72.19 305 PRO A O 1
ATOM 2328 N N . PHE A 1 306 ? -4.525 14.154 12.699 1.00 79.88 306 PHE A N 1
ATOM 2329 C CA . PHE A 1 306 ? -5.488 13.708 13.730 1.00 79.88 306 PHE A CA 1
ATOM 2330 C C . PHE A 1 306 ? -5.293 14.265 15.152 1.00 79.88 306 PHE A C 1
ATOM 2332 O O . PHE A 1 306 ? -6.287 14.392 15.862 1.00 79.88 306 PHE A O 1
ATOM 2339 N N . CYS A 1 307 ? -4.059 14.538 15.587 1.00 78.81 307 CYS A N 1
ATOM 2340 C CA . CYS A 1 307 ? -3.689 15.100 16.898 1.00 78.81 307 CYS A CA 1
ATOM 2341 C C . CYS A 1 307 ? -4.584 14.691 18.091 1.00 78.81 307 CYS A C 1
ATOM 2343 O O . CYS A 1 307 ? -5.332 15.495 18.654 1.00 78.81 307 CYS A O 1
ATOM 2345 N N . LEU A 1 308 ? -4.485 13.432 18.520 1.00 79.56 308 LEU A N 1
ATOM 2346 C CA . LEU A 1 308 ? -5.149 12.925 19.720 1.00 79.56 308 LEU A CA 1
ATOM 2347 C C . LEU A 1 308 ? -4.480 13.469 20.997 1.00 79.56 308 LEU A C 1
ATOM 2349 O O . LEU A 1 308 ? -3.343 13.125 21.319 1.00 79.56 308 LEU A O 1
ATOM 2353 N N . LEU A 1 309 ? -5.207 14.282 21.762 1.00 78.06 309 LEU A N 1
ATOM 2354 C CA . LEU A 1 309 ? -4.758 14.887 23.017 1.00 78.06 309 LEU A CA 1
ATOM 2355 C C . LEU A 1 309 ? -5.253 14.073 24.218 1.00 78.06 309 LEU A C 1
ATOM 2357 O O . LEU A 1 309 ? -6.454 13.863 24.385 1.00 78.06 309 LEU A O 1
ATOM 2361 N N . LYS A 1 310 ? -4.349 13.630 25.094 1.00 76.25 310 LYS A N 1
ATOM 2362 C CA . LYS A 1 310 ? -4.709 12.934 26.344 1.00 76.25 310 LYS A CA 1
ATOM 2363 C C . LYS A 1 310 ? -4.853 13.951 27.481 1.00 76.25 310 LYS A C 1
ATOM 2365 O O . LYS A 1 310 ? -4.046 14.868 27.585 1.00 76.25 310 LYS A O 1
ATOM 2370 N N . LYS A 1 311 ? -5.864 13.791 28.347 1.00 60.12 311 LYS A N 1
ATOM 2371 C CA . LYS A 1 311 ? -6.188 14.752 29.428 1.00 60.12 311 LYS A CA 1
ATOM 2372 C C . LYS A 1 311 ? -5.093 14.970 30.481 1.00 60.12 311 LYS A C 1
ATOM 2374 O O . LYS A 1 311 ? -5.153 15.950 31.213 1.00 60.12 311 LYS A O 1
ATOM 2379 N N . GLU A 1 312 ? -4.116 14.074 30.566 1.00 55.09 312 GLU A N 1
ATOM 2380 C CA . GLU A 1 312 ? -3.018 14.119 31.534 1.00 55.09 312 GLU A CA 1
ATOM 2381 C C . GLU A 1 312 ? -1.742 13.592 30.863 1.00 55.09 312 GLU A C 1
ATOM 2383 O O . GLU A 1 312 ? -1.640 12.379 30.628 1.00 55.09 312 GLU A O 1
ATOM 2388 N N . SER A 1 313 ? -0.765 14.451 30.561 1.00 46.56 313 SER A N 1
ATOM 2389 C CA . SER A 1 313 ? 0.536 14.017 30.032 1.00 46.56 313 SER A CA 1
ATOM 2390 C C . SER A 1 313 ? 1.710 14.615 30.815 1.00 46.56 313 SER A C 1
ATOM 2392 O O . SER A 1 313 ? 2.092 15.753 30.568 1.00 46.56 313 SER A O 1
ATOM 2394 N N . ASP A 1 314 ? 2.305 13.794 31.685 1.00 37.75 314 ASP A N 1
ATOM 2395 C CA . ASP A 1 314 ? 3.712 13.898 32.125 1.00 37.75 314 ASP A CA 1
ATOM 2396 C C . ASP A 1 314 ? 4.591 12.808 31.467 1.00 37.75 314 ASP A C 1
ATOM 2398 O O . ASP A 1 314 ? 5.772 12.679 31.773 1.00 37.75 314 ASP A O 1
ATOM 2402 N N . SER A 1 315 ? 4.038 11.979 30.574 1.00 45.72 315 SER A N 1
ATOM 2403 C CA . SER A 1 315 ? 4.775 10.886 29.929 1.00 45.72 315 SER A CA 1
ATOM 2404 C C . SER A 1 315 ? 5.130 11.243 28.487 1.00 45.72 315 SER A C 1
ATOM 2406 O O . SER A 1 315 ? 4.231 11.355 27.649 1.00 45.72 315 SER A O 1
ATOM 2408 N N . GLU A 1 316 ? 6.428 11.393 28.218 1.00 42.53 316 GLU A N 1
ATOM 2409 C CA . GLU A 1 316 ? 6.996 11.495 26.870 1.00 42.53 316 GLU A CA 1
ATOM 2410 C C . GLU A 1 316 ? 6.576 10.291 26.001 1.00 42.53 316 GLU A C 1
ATOM 2412 O O . GLU A 1 316 ? 6.432 9.175 26.519 1.00 42.53 316 GLU A O 1
ATOM 2417 N N . PRO A 1 317 ? 6.356 10.480 24.687 1.00 48.34 317 PRO A N 1
ATOM 2418 C CA . PRO A 1 317 ? 6.080 9.373 23.782 1.00 48.34 317 PRO A CA 1
ATOM 2419 C C . PRO A 1 317 ? 7.244 8.372 23.804 1.00 48.34 317 PRO A C 1
ATOM 2421 O O . PRO A 1 317 ? 8.399 8.721 23.587 1.00 48.34 317 PRO A O 1
ATOM 2424 N N . LEU A 1 318 ? 6.922 7.100 24.045 1.00 43.97 318 LEU A N 1
ATOM 2425 C CA . LEU A 1 318 ? 7.869 5.980 24.163 1.00 43.97 318 LEU A CA 1
ATOM 2426 C C . LEU A 1 318 ? 8.598 5.612 22.855 1.00 43.97 318 LEU A C 1
ATOM 2428 O O . LEU A 1 318 ? 9.330 4.623 22.827 1.00 43.97 318 LEU A O 1
ATOM 2432 N N . ALA A 1 319 ? 8.388 6.348 21.764 1.00 52.44 319 ALA A N 1
ATOM 2433 C CA . ALA A 1 319 ? 8.831 5.948 20.436 1.00 52.44 319 ALA A CA 1
ATOM 2434 C C . ALA A 1 319 ? 9.629 7.062 19.739 1.00 52.44 319 ALA A C 1
ATOM 2436 O O . ALA A 1 319 ? 9.290 8.236 19.884 1.00 52.44 319 ALA A O 1
ATOM 2437 N N . PRO A 1 320 ? 10.682 6.712 18.977 1.00 51.09 320 PRO A N 1
ATOM 2438 C CA . PRO A 1 320 ? 11.433 7.683 18.190 1.00 51.09 320 PRO A CA 1
ATOM 2439 C C . PRO A 1 320 ? 10.510 8.369 17.177 1.00 51.09 320 PRO A C 1
ATOM 2441 O O . PRO A 1 320 ? 9.732 7.689 16.510 1.00 51.09 320 PRO A O 1
ATOM 2444 N N . GLU A 1 321 ? 10.626 9.694 17.037 1.00 58.88 321 GLU A N 1
ATOM 2445 C CA . GLU A 1 321 ? 9.886 10.470 16.034 1.00 58.88 321 GLU A CA 1
ATOM 2446 C C . GLU A 1 321 ? 10.149 9.914 14.626 1.00 58.88 321 GLU A C 1
ATOM 2448 O O . GLU A 1 321 ? 11.243 10.061 14.070 1.00 58.88 321 GLU A O 1
ATOM 2453 N N . ILE A 1 322 ? 9.141 9.279 14.024 1.00 69.50 322 ILE A N 1
ATOM 2454 C CA . ILE A 1 322 ? 9.174 8.917 12.608 1.00 69.50 322 ILE A CA 1
ATOM 2455 C C . ILE A 1 322 ? 8.627 10.100 11.819 1.00 69.50 322 ILE A C 1
ATOM 2457 O O . ILE A 1 322 ? 7.458 10.460 11.923 1.00 69.50 322 ILE A O 1
ATOM 2461 N N . ARG A 1 323 ? 9.463 10.694 10.966 1.00 70.56 323 ARG A N 1
ATOM 2462 C CA . ARG A 1 323 ? 9.008 11.730 10.036 1.00 70.56 323 ARG A CA 1
ATOM 2463 C C . ARG A 1 323 ? 8.339 11.086 8.828 1.00 70.56 323 ARG A C 1
ATOM 2465 O O . ARG A 1 323 ? 9.016 10.604 7.926 1.00 70.56 323 ARG A O 1
ATOM 2472 N N . LEU A 1 324 ? 7.008 11.091 8.822 1.00 72.25 324 LEU A N 1
ATOM 2473 C CA . LEU A 1 324 ? 6.187 10.678 7.682 1.00 72.25 324 LEU A CA 1
ATOM 2474 C C . LEU A 1 324 ? 5.725 11.895 6.883 1.00 72.25 324 LEU A C 1
ATOM 2476 O O . LEU A 1 324 ? 5.218 12.857 7.470 1.00 72.25 324 LEU A O 1
ATOM 2480 N N . ASN A 1 325 ? 5.817 11.814 5.554 1.00 74.44 325 ASN A N 1
ATOM 2481 C CA . ASN A 1 325 ? 5.159 12.774 4.670 1.00 74.44 325 ASN A CA 1
ATOM 2482 C C . ASN A 1 325 ? 3.642 12.720 4.875 1.00 74.44 325 ASN A C 1
ATOM 2484 O O . ASN A 1 325 ? 3.075 11.644 5.062 1.00 74.44 325 ASN A O 1
ATOM 2488 N N . PHE A 1 326 ? 2.967 13.865 4.772 1.00 71.06 326 PHE A N 1
ATOM 2489 C CA . PHE A 1 326 ? 1.515 13.959 4.967 1.00 71.06 326 PHE A CA 1
ATOM 2490 C C . PHE A 1 326 ? 0.710 12.984 4.090 1.00 71.06 326 PHE A C 1
ATOM 2492 O O . PHE A 1 326 ? -0.211 12.339 4.588 1.00 71.06 326 PHE A O 1
ATOM 2499 N N . SER A 1 327 ? 1.098 12.821 2.819 1.00 72.19 327 SER A N 1
ATOM 2500 C CA . SER A 1 327 ? 0.462 11.909 1.853 1.00 72.19 327 SER A CA 1
ATOM 2501 C C . SER A 1 327 ? 0.528 10.434 2.248 1.00 72.19 327 SER A C 1
ATOM 2503 O O . SER A 1 327 ? -0.276 9.633 1.769 1.00 72.19 327 SER A O 1
ATOM 2505 N N . ASP A 1 328 ? 1.475 10.077 3.114 1.00 79.00 328 ASP A N 1
ATOM 2506 C CA . ASP A 1 328 ? 1.813 8.688 3.416 1.00 79.00 328 ASP A CA 1
ATOM 2507 C C . ASP A 1 328 ? 1.241 8.267 4.778 1.00 79.00 328 ASP A C 1
ATOM 2509 O O . ASP A 1 328 ? 1.121 7.076 5.048 1.00 79.00 328 ASP A O 1
ATOM 2513 N N . ARG A 1 329 ? 0.808 9.226 5.614 1.00 84.69 329 ARG A N 1
ATOM 2514 C CA . ARG A 1 329 ? 0.305 8.985 6.978 1.00 84.69 329 ARG A CA 1
ATOM 2515 C C . ARG A 1 329 ? -0.947 8.102 7.001 1.00 84.69 329 ARG A C 1
ATOM 2517 O O . ARG A 1 329 ? -0.999 7.139 7.757 1.00 84.69 329 ARG A O 1
ATOM 2524 N N . VAL A 1 330 ? -1.942 8.394 6.161 1.00 88.75 330 VAL A N 1
ATOM 2525 C CA . VAL A 1 330 ? -3.194 7.612 6.092 1.00 88.75 330 VAL A CA 1
ATOM 2526 C C . VAL A 1 330 ? -2.951 6.186 5.561 1.00 88.75 330 VAL A C 1
ATOM 2528 O O . VAL A 1 330 ? -3.372 5.233 6.226 1.00 88.75 330 VAL A O 1
ATOM 2531 N N . PRO A 1 331 ? -2.229 5.990 4.435 1.00 90.50 331 PRO A N 1
ATOM 2532 C CA . PRO A 1 331 ? -1.806 4.660 4.001 1.00 90.50 331 PRO A CA 1
ATOM 2533 C C . PRO A 1 331 ? -0.991 3.910 5.061 1.00 90.50 331 PRO A C 1
ATOM 2535 O O . PRO A 1 331 ? -1.313 2.767 5.369 1.00 90.50 331 PRO A O 1
ATOM 2538 N N . ALA A 1 332 ? 0.019 4.540 5.665 1.00 90.75 332 ALA A N 1
ATOM 2539 C CA . ALA A 1 332 ? 0.861 3.896 6.671 1.00 90.75 332 ALA A CA 1
ATOM 2540 C C . ALA A 1 332 ? 0.045 3.444 7.893 1.00 90.75 332 ALA A C 1
ATOM 2542 O O . ALA A 1 332 ? 0.176 2.297 8.315 1.00 90.75 332 ALA A O 1
ATOM 2543 N N . LEU A 1 333 ? -0.884 4.272 8.392 1.00 92.81 333 LEU A N 1
ATOM 2544 C CA . LEU A 1 333 ? -1.792 3.890 9.478 1.00 92.81 333 LEU A CA 1
ATOM 2545 C C . LEU A 1 333 ? -2.647 2.665 9.112 1.00 92.81 333 LEU A C 1
ATOM 2547 O O . LEU A 1 333 ? -2.693 1.694 9.873 1.00 92.81 333 LEU A O 1
ATOM 2551 N N . ARG A 1 334 ? -3.281 2.661 7.927 1.00 92.94 334 ARG A N 1
ATOM 2552 C CA . ARG A 1 334 ? -4.081 1.513 7.456 1.00 92.94 334 ARG A CA 1
ATOM 2553 C C . ARG A 1 334 ? -3.244 0.237 7.356 1.00 92.94 334 ARG A C 1
ATOM 2555 O O . ARG A 1 334 ? -3.724 -0.839 7.729 1.00 92.94 334 ARG A O 1
ATOM 2562 N N . GLY A 1 335 ? -2.022 0.360 6.843 1.00 93.44 335 GLY A N 1
ATOM 2563 C CA . GLY A 1 335 ? -1.086 -0.741 6.662 1.00 93.44 335 GLY A CA 1
ATOM 2564 C C . GLY A 1 335 ? -0.560 -1.303 7.975 1.00 93.44 335 GLY A C 1
ATOM 2565 O O . GLY A 1 335 ? -0.583 -2.514 8.160 1.00 93.44 335 GLY A O 1
ATOM 2566 N N . CYS A 1 336 ? -0.160 -0.456 8.924 1.00 94.06 336 CYS A N 1
ATOM 2567 C CA . CYS A 1 336 ? 0.300 -0.893 10.242 1.00 94.06 336 CYS A CA 1
ATOM 2568 C C . CYS A 1 336 ? -0.802 -1.614 11.031 1.00 94.06 336 CYS A C 1
ATOM 2570 O O . CYS A 1 336 ? -0.524 -2.640 11.648 1.00 94.06 336 CYS A O 1
ATOM 2572 N N . ILE A 1 337 ? -2.056 -1.146 10.961 1.00 94.31 337 ILE A N 1
ATOM 2573 C CA . ILE A 1 337 ? -3.199 -1.859 11.562 1.00 94.31 337 ILE A CA 1
ATOM 2574 C C . ILE A 1 337 ? -3.363 -3.245 10.930 1.00 94.31 337 ILE A C 1
ATOM 2576 O O . ILE A 1 337 ? -3.535 -4.227 11.649 1.00 94.31 337 ILE A O 1
ATOM 2580 N N . PHE A 1 338 ? -3.267 -3.342 9.600 1.00 91.75 338 PHE A N 1
ATOM 2581 C CA . PHE A 1 338 ? -3.338 -4.622 8.893 1.00 91.75 338 PHE A CA 1
ATOM 2582 C C . PHE A 1 338 ? -2.206 -5.573 9.301 1.00 91.75 338 PHE A C 1
ATOM 2584 O O . PHE A 1 338 ? -2.474 -6.707 9.687 1.00 91.75 338 PHE A O 1
ATOM 2591 N N . VAL A 1 339 ? -0.957 -5.098 9.282 1.00 90.38 339 VAL A N 1
ATOM 2592 C CA . VAL A 1 339 ? 0.228 -5.878 9.666 1.00 90.38 339 VAL A CA 1
ATOM 2593 C C . VAL A 1 339 ? 0.096 -6.407 11.091 1.00 90.38 339 VAL A C 1
ATOM 2595 O O . VAL A 1 339 ? 0.276 -7.602 11.311 1.00 90.38 339 VAL A O 1
ATOM 2598 N N . LEU A 1 340 ? -0.251 -5.548 12.055 1.00 90.25 340 LEU A N 1
ATOM 2599 C CA . LEU A 1 340 ? -0.421 -5.963 13.448 1.00 90.25 340 LEU A CA 1
ATOM 2600 C C . LEU A 1 340 ? -1.557 -6.975 13.595 1.00 90.25 340 LEU A C 1
ATOM 2602 O O . LEU A 1 340 ? -1.390 -7.969 14.294 1.00 90.25 340 LEU A O 1
ATOM 2606 N N . ALA A 1 341 ? -2.690 -6.769 12.923 1.00 87.94 341 ALA A N 1
ATOM 2607 C CA . ALA A 1 341 ? -3.803 -7.707 12.980 1.00 87.94 341 ALA A CA 1
ATOM 2608 C C . ALA A 1 341 ? -3.408 -9.097 12.446 1.00 87.94 341 ALA A C 1
ATOM 2610 O O . ALA A 1 341 ? -3.706 -10.104 13.085 1.00 87.94 341 ALA A O 1
ATOM 2611 N N . GLU A 1 342 ? -2.695 -9.162 11.318 1.00 83.69 342 GLU A N 1
ATOM 2612 C CA . GLU A 1 342 ? -2.213 -10.419 10.735 1.00 83.69 342 GLU A CA 1
ATOM 2613 C C . GLU A 1 342 ? -1.185 -11.105 11.646 1.00 83.69 342 GLU A C 1
ATOM 2615 O O . GLU A 1 342 ? -1.374 -12.261 12.025 1.00 83.69 342 GLU A O 1
ATOM 2620 N N . VAL A 1 343 ? -0.154 -10.375 12.084 1.00 80.38 343 VAL A N 1
ATOM 2621 C CA . VAL A 1 343 ? 0.927 -10.916 12.926 1.00 80.38 343 VAL A CA 1
ATOM 2622 C C . VAL A 1 343 ? 0.411 -11.398 14.285 1.00 80.38 343 VAL A C 1
ATOM 2624 O O . VAL A 1 343 ? 0.789 -12.481 14.727 1.00 80.38 343 VAL A O 1
ATOM 2627 N N . LEU A 1 344 ? -0.463 -10.628 14.944 1.00 79.44 344 LEU A N 1
ATOM 2628 C CA . LEU A 1 344 ? -0.982 -10.969 16.274 1.00 79.44 344 LEU A CA 1
ATOM 2629 C C . LEU A 1 344 ? -1.983 -12.126 16.229 1.00 79.44 344 LEU A C 1
ATOM 2631 O O . LEU A 1 344 ? -2.005 -12.951 17.138 1.00 79.44 344 LEU A O 1
ATOM 2635 N N . SER A 1 345 ? -2.808 -12.208 15.184 1.00 72.25 345 SER A N 1
ATOM 2636 C CA . SER A 1 345 ? -3.817 -13.268 15.068 1.00 72.25 345 SER A CA 1
ATOM 2637 C C . SER A 1 345 ? -3.236 -14.640 14.712 1.00 72.25 345 SER A C 1
ATOM 2639 O O . SER A 1 345 ? -3.814 -15.654 15.084 1.00 72.25 345 SER A O 1
ATOM 2641 N N . GLY A 1 346 ? -2.125 -14.691 13.965 1.00 58.28 346 GLY A N 1
ATOM 2642 C CA . GLY A 1 346 ? -1.520 -15.936 13.464 1.00 58.28 346 GLY A CA 1
ATOM 2643 C C . GLY A 1 346 ? -2.288 -16.660 12.371 1.00 58.28 346 GLY A C 1
ATOM 2644 O O . GLY A 1 346 ? -1.731 -17.552 11.734 1.00 58.28 346 GLY A O 1
ATOM 2645 N N . ASP A 1 347 ? -3.532 -16.264 12.124 1.00 52.78 347 ASP A N 1
ATOM 2646 C CA . ASP A 1 347 ? -4.393 -16.818 11.091 1.00 52.78 347 ASP A CA 1
ATOM 2647 C C . ASP A 1 347 ? -4.176 -16.075 9.769 1.00 52.78 347 ASP A C 1
ATOM 2649 O O . ASP A 1 347 ? -5.031 -15.358 9.255 1.00 52.78 347 ASP A O 1
ATOM 2653 N N . SER A 1 348 ? -3.002 -16.292 9.180 1.00 44.75 348 SER A N 1
ATOM 2654 C CA . SER A 1 348 ? -2.737 -15.934 7.775 1.00 44.75 348 SER A CA 1
ATOM 2655 C C . SER A 1 348 ? -3.530 -16.811 6.785 1.00 44.75 348 SER A C 1
ATOM 2657 O O . SER A 1 348 ? -3.563 -16.540 5.584 1.00 44.75 348 SER A O 1
ATOM 2659 N N . SER A 1 349 ? -4.201 -17.853 7.295 1.00 37.94 349 SER A N 1
ATOM 2660 C CA . SER A 1 349 ? -5.009 -18.833 6.563 1.00 37.94 349 SER A CA 1
ATOM 2661 C C . SER A 1 349 ? -6.275 -18.242 5.923 1.00 37.94 349 SER A C 1
ATOM 2663 O O . SER A 1 349 ? -6.765 -18.786 4.935 1.00 37.94 349 SER A O 1
ATOM 2665 N N . ILE A 1 350 ? -6.770 -17.099 6.415 1.00 39.94 350 ILE A N 1
ATOM 2666 C CA . ILE A 1 350 ? -8.026 -16.477 5.952 1.00 39.94 350 ILE A CA 1
ATOM 2667 C C . ILE A 1 350 ? -7.897 -15.899 4.526 1.00 39.94 350 ILE A C 1
ATOM 2669 O O . ILE A 1 350 ? -8.897 -15.714 3.837 1.00 39.94 350 ILE A O 1
ATOM 2673 N N . HIS A 1 351 ? -6.674 -15.674 4.032 1.00 40.19 351 HIS A N 1
ATOM 2674 C CA . HIS A 1 351 ? -6.434 -15.128 2.685 1.00 40.19 351 HIS A CA 1
ATOM 2675 C C . HIS A 1 351 ? -5.941 -16.174 1.674 1.00 40.19 351 HIS A C 1
ATOM 2677 O O . HIS A 1 351 ? -5.728 -15.843 0.509 1.00 40.19 351 HIS A O 1
ATOM 2683 N N . ALA A 1 352 ? -5.792 -17.432 2.103 1.00 36.34 352 ALA A N 1
ATOM 2684 C CA . ALA A 1 352 ? -5.342 -18.560 1.287 1.00 36.34 352 ALA A CA 1
ATOM 2685 C C . ALA A 1 352 ? -6.506 -19.368 0.675 1.00 36.34 352 ALA A C 1
ATOM 2687 O O . ALA A 1 352 ? -6.336 -20.543 0.347 1.00 36.34 352 ALA A O 1
ATOM 2688 N N . GLU A 1 353 ? -7.688 -18.762 0.494 1.00 31.97 353 GLU A N 1
ATOM 2689 C CA . GLU A 1 353 ? -8.708 -19.330 -0.394 1.00 31.97 353 GLU A CA 1
ATOM 2690 C C . GLU A 1 353 ? -8.216 -19.232 -1.846 1.00 31.97 353 GLU A C 1
ATOM 2692 O O . GLU A 1 353 ? -8.300 -18.205 -2.529 1.00 31.97 353 GLU A O 1
ATOM 2697 N N . SER A 1 354 ? -7.613 -20.347 -2.243 1.00 32.59 354 SER A N 1
ATOM 2698 C CA . SER A 1 354 ? -6.997 -20.696 -3.511 1.00 32.59 354 SER A CA 1
ATOM 2699 C C . SER A 1 354 ? -7.923 -20.535 -4.718 1.00 32.59 354 SER A C 1
ATOM 2701 O O . SER A 1 354 ? -8.904 -21.270 -4.834 1.00 32.59 354 SER A O 1
ATOM 2703 N N . ASP A 1 355 ? -7.509 -19.714 -5.687 1.00 29.94 355 ASP A N 1
ATOM 2704 C CA . ASP A 1 355 ? -7.638 -20.087 -7.098 1.00 29.94 355 ASP A CA 1
ATOM 2705 C C . ASP A 1 355 ? -6.367 -20.851 -7.492 1.00 29.94 355 ASP A C 1
ATOM 2707 O O . ASP A 1 355 ? -5.241 -20.371 -7.358 1.00 29.94 355 ASP A O 1
ATOM 2711 N N . PHE A 1 356 ? -6.558 -22.093 -7.924 1.00 32.69 356 PHE A N 1
ATOM 2712 C CA . PHE A 1 356 ? -5.547 -23.149 -8.042 1.00 32.69 356 PHE A CA 1
ATOM 2713 C C . PHE A 1 356 ? -4.522 -22.985 -9.184 1.00 32.69 356 PHE A C 1
ATOM 2715 O O . PHE A 1 356 ? -3.864 -23.959 -9.550 1.00 32.69 356 PHE A O 1
ATOM 2722 N N . THR A 1 357 ? -4.358 -21.803 -9.785 1.00 32.28 357 THR A N 1
ATOM 2723 C CA . THR A 1 357 ? -3.637 -21.684 -11.069 1.00 32.28 357 THR A CA 1
ATOM 2724 C C . THR A 1 357 ? -2.305 -20.943 -11.058 1.00 32.28 357 THR A C 1
ATOM 2726 O O . THR A 1 357 ? -1.656 -20.919 -12.100 1.00 32.28 357 THR A O 1
ATOM 2729 N N . VAL A 1 358 ? -1.808 -20.413 -9.936 1.00 32.69 358 VAL A N 1
ATOM 2730 C CA . VAL A 1 358 ? -0.449 -19.837 -9.908 1.00 32.69 358 VAL A CA 1
ATOM 2731 C C . VAL A 1 358 ? 0.268 -20.187 -8.606 1.00 32.69 358 VAL A C 1
ATOM 2733 O O . VAL A 1 358 ? -0.070 -19.662 -7.557 1.00 32.69 358 VAL A O 1
ATOM 2736 N N . GLY A 1 359 ? 1.254 -21.087 -8.710 1.00 31.59 359 GLY A N 1
ATOM 2737 C CA . GLY A 1 359 ? 2.362 -21.306 -7.769 1.00 31.59 359 GLY A CA 1
ATOM 2738 C C . GLY A 1 359 ? 2.010 -21.294 -6.280 1.00 31.59 359 GLY A C 1
ATOM 2739 O O . GLY A 1 359 ? 1.998 -20.243 -5.652 1.00 31.59 359 GLY A O 1
ATOM 2740 N N . THR A 1 360 ? 1.817 -22.479 -5.702 1.00 30.33 360 THR A N 1
ATOM 2741 C CA . THR A 1 360 ? 1.592 -22.712 -4.267 1.00 30.33 360 THR A CA 1
ATOM 2742 C C . THR A 1 360 ? 2.579 -21.941 -3.379 1.00 30.33 360 THR A C 1
ATOM 2744 O O . THR A 1 360 ? 3.708 -22.386 -3.167 1.00 30.33 360 THR A O 1
ATOM 2747 N N . SER A 1 361 ? 2.142 -20.806 -2.828 1.00 34.72 361 SER A N 1
ATOM 2748 C CA . SER A 1 361 ? 2.751 -20.217 -1.636 1.00 34.72 361 SER A CA 1
ATOM 2749 C C . SER A 1 361 ? 2.320 -21.075 -0.447 1.00 34.72 361 SER A C 1
ATOM 2751 O O . SER A 1 361 ? 1.128 -21.316 -0.251 1.00 34.72 361 SER A O 1
ATOM 2753 N N . GLN A 1 362 ? 3.285 -21.633 0.284 1.00 34.97 362 GLN A N 1
ATOM 2754 C CA . GLN A 1 362 ? 2.999 -22.403 1.491 1.00 34.97 362 GLN A CA 1
ATOM 2755 C C . GLN A 1 362 ? 2.330 -21.479 2.514 1.00 34.97 362 GLN A C 1
ATOM 2757 O O . GLN A 1 362 ? 2.889 -20.443 2.870 1.00 34.97 362 GLN A O 1
ATOM 2762 N N . ALA A 1 363 ? 1.136 -21.851 2.982 1.00 36.28 363 ALA A N 1
ATOM 2763 C CA . ALA A 1 363 ? 0.516 -21.187 4.121 1.00 36.28 363 ALA A CA 1
ATOM 2764 C C . ALA A 1 363 ? 1.477 -21.263 5.327 1.00 36.28 363 ALA A C 1
ATOM 2766 O O . ALA A 1 363 ? 2.030 -22.342 5.578 1.00 36.28 363 ALA A O 1
ATOM 2767 N N . PRO A 1 364 ? 1.698 -20.165 6.072 1.00 36.34 364 PRO A N 1
ATOM 2768 C CA . PRO A 1 364 ? 2.443 -20.225 7.322 1.00 36.34 364 PRO A CA 1
ATOM 2769 C C . PRO A 1 364 ? 1.799 -21.253 8.264 1.00 36.34 364 PRO A C 1
ATOM 2771 O O . PRO A 1 364 ? 0.569 -21.357 8.304 1.00 36.34 364 PRO A O 1
ATOM 2774 N N . PRO A 1 365 ? 2.584 -22.028 9.029 1.00 36.16 365 PRO A N 1
ATOM 2775 C CA . PRO A 1 365 ? 2.017 -22.963 9.989 1.00 36.16 365 PRO A CA 1
ATOM 2776 C C . PRO A 1 365 ? 1.185 -22.207 11.036 1.00 36.16 365 PRO A C 1
ATOM 2778 O O . PRO A 1 365 ? 1.644 -21.230 11.630 1.00 36.16 365 PRO A O 1
ATOM 2781 N N . SER A 1 366 ? -0.024 -22.706 11.307 1.00 39.91 366 SER A N 1
ATOM 2782 C CA . SER A 1 366 ? -1.014 -22.168 12.259 1.00 39.91 366 SER A CA 1
ATOM 2783 C C . SER A 1 366 ? -0.538 -22.095 13.723 1.00 39.91 366 SER A C 1
ATOM 2785 O O . SER A 1 366 ? -1.290 -21.689 14.602 1.00 39.91 366 SER A O 1
ATOM 2787 N N . SER A 1 367 ? 0.703 -22.499 14.009 1.00 37.72 367 SER A N 1
ATOM 2788 C CA . SER A 1 367 ? 1.344 -22.475 15.328 1.00 37.72 367 SER A CA 1
ATOM 2789 C C . SER A 1 367 ? 2.212 -21.231 15.584 1.00 37.72 367 SER A C 1
ATOM 2791 O O . SER A 1 367 ? 2.881 -21.169 16.609 1.00 37.72 367 SER A O 1
ATOM 2793 N N . PHE A 1 368 ? 2.260 -20.262 14.660 1.00 49.28 368 PHE A N 1
ATOM 2794 C CA . PHE A 1 368 ? 3.198 -19.132 14.718 1.00 49.28 368 PHE A CA 1
ATOM 2795 C C . PHE A 1 368 ? 2.834 -18.031 15.737 1.00 49.28 368 PHE A C 1
ATOM 2797 O O . PHE A 1 368 ? 3.713 -17.556 16.455 1.00 49.28 368 PHE A O 1
ATOM 2804 N N . SER A 1 369 ? 1.557 -17.630 15.835 1.00 50.50 369 SER A N 1
ATOM 2805 C CA . SER A 1 369 ? 1.153 -16.467 16.656 1.00 50.50 369 SER A CA 1
ATOM 2806 C C . SER A 1 369 ? 1.368 -16.679 18.148 1.00 50.50 369 SER A C 1
ATOM 2808 O O . SER A 1 369 ? 2.046 -15.866 18.771 1.00 50.50 369 SER A O 1
ATOM 2810 N N . SER A 1 370 ? 0.872 -17.788 18.707 1.00 49.84 370 SER A N 1
ATOM 2811 C CA . SER A 1 370 ? 0.941 -18.018 20.154 1.00 49.84 370 SER A CA 1
ATOM 2812 C C . SER A 1 370 ? 2.384 -18.092 20.654 1.00 49.84 370 SER A C 1
ATOM 2814 O O . SER A 1 370 ? 2.699 -17.561 21.708 1.00 49.84 370 SER A O 1
ATOM 2816 N N . THR A 1 371 ? 3.290 -18.697 19.879 1.00 54.12 371 THR A N 1
ATOM 2817 C CA . THR A 1 371 ? 4.696 -18.852 20.279 1.00 54.12 371 THR A CA 1
ATOM 2818 C C . THR A 1 371 ? 5.492 -17.553 20.154 1.00 54.12 371 THR A C 1
ATOM 2820 O O . THR A 1 371 ? 6.438 -17.357 20.911 1.00 54.12 371 THR A O 1
ATOM 2823 N N . PHE A 1 372 ? 5.134 -16.655 19.230 1.00 61.75 372 PHE A N 1
ATOM 2824 C CA . PHE A 1 372 ? 5.832 -15.379 19.065 1.00 61.75 372 PHE A CA 1
ATOM 2825 C C . PHE A 1 372 ? 5.359 -14.312 20.061 1.00 61.75 372 PHE A C 1
ATOM 2827 O O . PHE A 1 372 ? 6.190 -13.613 20.639 1.00 61.75 372 PHE A O 1
ATOM 2834 N N . THR A 1 373 ? 4.050 -14.184 20.302 1.00 62.03 373 THR A N 1
ATOM 2835 C CA . THR A 1 373 ? 3.528 -13.198 21.265 1.00 62.03 373 THR A CA 1
ATOM 2836 C C . THR A 1 373 ? 3.981 -13.497 22.693 1.00 62.03 373 THR A C 1
ATOM 2838 O O . THR A 1 373 ? 4.285 -12.569 23.437 1.00 62.03 373 THR A O 1
ATOM 2841 N N . ASP A 1 374 ? 4.152 -14.776 23.040 1.00 62.56 374 ASP A N 1
ATOM 2842 C CA . ASP A 1 374 ? 4.708 -15.212 24.329 1.00 62.56 374 ASP A CA 1
ATOM 2843 C C . ASP A 1 374 ? 6.177 -14.790 24.546 1.00 62.56 374 ASP A C 1
ATOM 2845 O O . ASP A 1 374 ? 6.651 -14.765 25.682 1.00 62.56 374 ASP A O 1
ATOM 2849 N N . LEU A 1 375 ? 6.907 -14.435 23.480 1.00 65.00 375 LEU A N 1
ATOM 2850 C CA . LEU A 1 375 ? 8.285 -13.927 23.553 1.00 65.00 375 LEU A CA 1
ATOM 2851 C C . LEU A 1 375 ? 8.354 -12.404 23.751 1.00 65.00 375 LEU A C 1
ATOM 2853 O O . LEU A 1 375 ? 9.445 -11.858 23.946 1.00 65.00 375 LEU A O 1
ATOM 2857 N N . LEU A 1 376 ? 7.221 -11.701 23.672 1.00 76.31 376 LEU A N 1
ATOM 2858 C CA . LEU A 1 376 ? 7.153 -10.260 23.883 1.00 76.31 376 LEU A CA 1
ATOM 2859 C C . LEU A 1 376 ? 7.001 -9.953 25.376 1.00 76.31 376 LEU A C 1
ATOM 2861 O O . LEU A 1 376 ? 6.207 -10.563 26.087 1.00 76.31 376 LEU A O 1
ATOM 2865 N N . ASP A 1 377 ? 7.769 -8.979 25.860 1.00 81.00 377 ASP A N 1
ATOM 2866 C CA . ASP A 1 377 ? 7.641 -8.507 27.236 1.00 81.00 377 ASP A CA 1
ATOM 2867 C C . ASP A 1 377 ? 6.323 -7.732 27.445 1.00 81.00 377 ASP A C 1
ATOM 2869 O O . ASP A 1 377 ? 5.725 -7.191 26.510 1.00 81.00 377 ASP A O 1
ATOM 2873 N N . THR A 1 378 ? 5.851 -7.680 28.694 1.00 79.06 378 THR A N 1
ATOM 2874 C CA . THR A 1 378 ? 4.557 -7.067 29.037 1.00 79.06 378 THR A CA 1
ATOM 2875 C C . THR A 1 378 ? 4.492 -5.585 28.682 1.00 79.06 378 THR A C 1
ATOM 2877 O O . THR A 1 378 ? 3.465 -5.131 28.192 1.00 79.06 378 THR A O 1
ATOM 2880 N N . HIS A 1 379 ? 5.591 -4.845 28.849 1.00 81.44 379 HIS A N 1
ATOM 2881 C CA . HIS A 1 379 ? 5.651 -3.422 28.515 1.00 81.44 379 HIS A CA 1
ATOM 2882 C C . HIS A 1 379 ? 5.489 -3.193 27.003 1.00 81.44 379 HIS A C 1
ATOM 2884 O O . HIS A 1 379 ? 4.821 -2.258 26.562 1.00 81.44 379 HIS A O 1
ATOM 2890 N N . PHE A 1 380 ? 6.089 -4.047 26.177 1.00 84.50 380 PHE A N 1
ATOM 2891 C CA . PHE A 1 380 ? 5.947 -3.983 24.728 1.00 84.50 380 PHE A CA 1
ATOM 2892 C C . PHE A 1 380 ? 4.509 -4.291 24.292 1.00 84.50 380 PHE A C 1
ATOM 2894 O O . PHE A 1 380 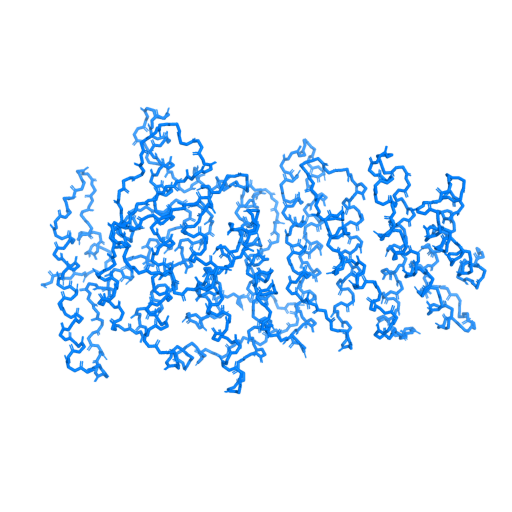? 3.947 -3.569 23.467 1.00 84.50 380 PHE A O 1
ATOM 2901 N N . LEU A 1 381 ? 3.878 -5.303 24.897 1.00 87.12 381 LEU A N 1
ATOM 2902 C CA . LEU A 1 381 ? 2.467 -5.634 24.664 1.00 87.12 381 LEU A CA 1
ATOM 2903 C C . LEU A 1 381 ? 1.519 -4.494 25.078 1.00 87.12 381 LEU A C 1
ATOM 2905 O O . LEU A 1 381 ? 0.557 -4.202 24.368 1.00 87.12 381 LEU A O 1
ATOM 2909 N N . GLU A 1 382 ? 1.807 -3.810 26.187 1.00 86.75 382 GLU A N 1
ATOM 2910 C CA . GLU A 1 382 ? 1.079 -2.612 26.626 1.00 86.75 382 GLU A CA 1
ATOM 2911 C C . GLU A 1 382 ? 1.206 -1.459 25.618 1.00 86.75 382 GLU A C 1
ATOM 2913 O O . GLU A 1 382 ? 0.216 -0.784 25.326 1.00 86.75 382 GLU A O 1
ATOM 2918 N N . GLY A 1 383 ? 2.392 -1.269 25.030 1.00 86.69 383 GLY A N 1
ATOM 2919 C CA . GLY A 1 383 ? 2.615 -0.290 23.963 1.00 86.69 383 GLY A CA 1
ATOM 2920 C C . GLY A 1 383 ? 1.768 -0.566 22.717 1.00 86.69 383 GLY A C 1
ATOM 2921 O O . GLY A 1 383 ? 1.131 0.348 22.190 1.00 86.69 383 GLY A O 1
ATOM 2922 N N . ILE A 1 384 ? 1.691 -1.832 22.288 1.00 90.31 384 ILE A N 1
ATOM 2923 C CA . ILE A 1 384 ? 0.830 -2.259 21.170 1.00 90.31 384 ILE A CA 1
ATOM 2924 C C . ILE A 1 384 ? -0.644 -1.998 21.500 1.00 90.31 384 ILE A C 1
ATOM 2926 O O . ILE A 1 384 ? -1.369 -1.422 20.685 1.00 90.31 384 ILE A O 1
ATOM 2930 N N . LEU A 1 385 ? -1.085 -2.388 22.704 1.00 90.25 385 LEU A N 1
ATOM 2931 C CA . LEU A 1 385 ? -2.454 -2.167 23.167 1.00 90.25 385 LEU A CA 1
ATOM 2932 C C . LEU A 1 385 ? -2.816 -0.679 23.136 1.00 90.25 385 LEU A C 1
ATOM 2934 O O . LEU A 1 385 ? -3.891 -0.338 22.642 1.00 90.25 385 LEU A O 1
ATOM 2938 N N . SER A 1 386 ? -1.941 0.196 23.645 1.00 88.50 386 SER A N 1
ATOM 2939 C CA . SER A 1 386 ? -2.178 1.644 23.657 1.00 88.50 386 SER A CA 1
ATOM 2940 C C . SER A 1 386 ? -2.315 2.192 22.242 1.00 88.50 386 SER A C 1
ATOM 2942 O O . SER A 1 386 ? -3.296 2.873 21.967 1.00 88.50 386 SER A O 1
ATOM 2944 N N . ALA A 1 387 ? -1.393 1.858 21.334 1.00 90.75 387 ALA A N 1
ATOM 2945 C CA . ALA A 1 387 ? -1.413 2.375 19.967 1.00 90.75 387 ALA A CA 1
ATOM 2946 C C . ALA A 1 387 ? -2.685 1.963 19.202 1.00 90.75 387 ALA A C 1
ATOM 2948 O O . ALA A 1 387 ? -3.334 2.797 18.567 1.00 90.75 387 ALA A O 1
ATOM 2949 N N . LEU A 1 388 ? -3.096 0.691 19.304 1.00 92.75 388 LEU A N 1
ATOM 2950 C CA . LEU A 1 388 ? -4.344 0.210 18.696 1.00 92.75 388 LEU A CA 1
ATOM 2951 C C . LEU A 1 388 ? -5.584 0.836 19.360 1.00 92.75 388 LEU A C 1
ATOM 2953 O O . LEU A 1 388 ? -6.551 1.179 18.681 1.00 92.75 388 LEU A O 1
ATOM 2957 N N . SER A 1 389 ? -5.557 1.025 20.680 1.00 90.69 389 SER A N 1
ATOM 2958 C CA . SER A 1 389 ? -6.645 1.676 21.420 1.00 90.69 389 SER A CA 1
ATOM 2959 C C . SER A 1 389 ? -6.809 3.143 21.021 1.00 90.69 389 SER A C 1
ATOM 2961 O O . SER A 1 389 ? -7.931 3.592 20.797 1.00 90.69 389 SER A O 1
ATOM 2963 N N . ASP A 1 390 ? -5.705 3.875 20.867 1.00 89.31 390 ASP A N 1
ATOM 2964 C CA . ASP A 1 390 ? -5.707 5.263 20.405 1.00 89.31 390 ASP A CA 1
ATOM 2965 C C . ASP A 1 390 ? -6.264 5.350 18.973 1.00 89.31 390 ASP A C 1
ATOM 2967 O O . ASP A 1 390 ? -7.149 6.166 18.709 1.00 89.31 390 ASP A O 1
ATOM 2971 N N . CYS A 1 391 ? -5.860 4.442 18.072 1.00 91.94 391 CYS A N 1
ATOM 2972 C CA . CYS A 1 391 ? -6.435 4.342 16.723 1.00 91.94 391 CYS A CA 1
ATOM 2973 C C . CYS A 1 391 ? -7.955 4.111 16.747 1.00 91.94 391 CYS A C 1
ATOM 2975 O O . CYS A 1 391 ? -8.681 4.710 15.951 1.00 91.94 391 CYS A O 1
ATOM 2977 N N . LEU A 1 392 ? -8.451 3.274 17.667 1.00 91.31 392 LEU A N 1
ATOM 2978 C CA . LEU A 1 392 ? -9.885 3.004 17.808 1.00 91.31 392 LEU A CA 1
ATOM 2979 C C . LEU A 1 392 ? -10.646 4.270 18.203 1.00 91.31 392 LEU A C 1
ATOM 2981 O O . LEU A 1 392 ? -11.716 4.535 17.655 1.00 91.31 392 LEU A O 1
ATOM 2985 N N . VAL A 1 393 ? -10.080 5.071 19.110 1.00 88.62 393 VAL A N 1
ATOM 2986 C CA . VAL A 1 393 ? -10.668 6.354 19.508 1.00 88.62 393 VAL A CA 1
ATOM 2987 C C . VAL A 1 393 ? -10.675 7.350 18.352 1.00 88.62 393 VAL A C 1
ATOM 2989 O O . VAL A 1 393 ? -11.689 8.026 18.162 1.00 88.62 393 VAL A O 1
ATOM 2992 N N . VAL A 1 394 ? -9.592 7.432 17.567 1.00 88.06 394 VAL A N 1
ATOM 2993 C CA . VAL A 1 394 ? -9.543 8.285 16.368 1.00 88.06 394 VAL A CA 1
ATOM 2994 C C . VAL A 1 394 ? -10.664 7.897 15.402 1.00 88.06 394 VAL A C 1
ATOM 2996 O O . VAL A 1 394 ? -11.509 8.730 15.078 1.00 88.06 394 VAL A O 1
ATOM 2999 N N . ILE A 1 395 ? -10.723 6.624 14.998 1.00 88.75 395 ILE A N 1
ATOM 3000 C CA . ILE A 1 395 ? -11.688 6.125 14.006 1.00 88.75 395 ILE A CA 1
ATOM 3001 C C . ILE A 1 395 ? -13.134 6.304 14.486 1.00 88.75 395 ILE A C 1
ATOM 3003 O O . ILE A 1 395 ? -13.977 6.764 13.717 1.00 88.75 395 ILE A O 1
ATOM 3007 N N . ASP A 1 396 ? -13.435 5.988 15.750 1.00 85.94 396 ASP A N 1
ATOM 3008 C CA . ASP A 1 396 ? -14.778 6.185 16.306 1.00 85.94 396 ASP A CA 1
ATOM 3009 C C . ASP A 1 396 ? -15.172 7.667 16.360 1.00 85.94 396 ASP A C 1
ATOM 3011 O O . ASP A 1 396 ? -16.294 8.033 16.013 1.00 85.94 396 ASP A O 1
ATOM 3015 N N . SER A 1 397 ? -14.250 8.540 16.766 1.00 83.00 397 SER A N 1
ATOM 3016 C CA . SER A 1 397 ? -14.526 9.976 16.872 1.00 83.00 397 SER A CA 1
ATOM 3017 C C . SER A 1 397 ? -14.758 10.612 15.501 1.00 83.00 397 SER A C 1
ATOM 3019 O O . SER A 1 397 ? -15.691 11.402 15.362 1.00 83.00 397 SER A O 1
ATOM 3021 N N . LEU A 1 398 ? -13.984 10.217 14.484 1.00 84.25 398 LEU A N 1
ATOM 3022 C CA . LEU A 1 398 ? -14.197 10.611 13.086 1.00 84.25 398 LEU A CA 1
ATOM 3023 C C . LEU A 1 398 ? -15.560 10.145 12.566 1.00 84.25 398 LEU A C 1
ATOM 3025 O O . LEU A 1 398 ? -16.295 10.926 11.961 1.00 84.25 398 LEU A O 1
ATOM 3029 N N . LEU A 1 399 ? -15.930 8.895 12.852 1.00 80.44 399 LEU A N 1
ATOM 3030 C CA . LEU A 1 399 ? -17.216 8.340 12.442 1.00 80.44 399 LEU A CA 1
ATOM 3031 C C . LEU A 1 399 ? -18.392 9.067 13.113 1.00 80.44 399 LEU A C 1
ATOM 3033 O O . LEU A 1 399 ? -19.399 9.365 12.477 1.00 80.44 399 LEU A O 1
ATOM 3037 N N . ARG A 1 400 ? -18.285 9.392 14.404 1.00 77.62 400 ARG A N 1
ATOM 3038 C CA . ARG A 1 400 ? -19.322 10.167 15.104 1.00 77.62 400 ARG A CA 1
ATOM 3039 C C . ARG A 1 400 ? -19.443 11.585 14.548 1.00 77.62 400 ARG A C 1
ATOM 3041 O O . ARG A 1 400 ? -20.563 12.066 14.383 1.00 77.62 400 ARG A O 1
ATOM 3048 N N . ALA A 1 401 ? -18.315 12.227 14.241 1.00 75.69 401 ALA A N 1
ATOM 3049 C CA . ALA A 1 401 ? -18.277 13.559 13.644 1.00 75.69 401 ALA A CA 1
ATOM 3050 C C . ALA A 1 401 ? -19.016 13.590 12.303 1.00 75.69 401 ALA A C 1
ATOM 3052 O O . ALA A 1 401 ? -19.933 14.387 12.100 1.00 75.69 401 ALA A O 1
ATOM 3053 N N . SER A 1 402 ? -18.660 12.674 11.409 1.00 75.94 402 SER A N 1
ATOM 3054 C CA . SER A 1 402 ? -19.211 12.608 10.061 1.00 75.94 402 SER A CA 1
ATOM 3055 C C . SER A 1 402 ? -20.706 12.268 10.055 1.00 75.94 402 SER A C 1
ATOM 3057 O O . SER A 1 402 ? -21.486 12.940 9.379 1.00 75.94 402 SER A O 1
ATOM 3059 N N . LEU A 1 403 ? -21.144 11.320 10.892 1.00 70.94 403 LEU A N 1
ATOM 3060 C CA . LEU A 1 403 ? -22.564 10.994 11.065 1.00 70.94 403 LEU A CA 1
ATOM 3061 C C . LEU A 1 403 ? -23.380 12.167 11.625 1.00 70.94 403 LEU A C 1
ATOM 3063 O O . LEU A 1 403 ? -24.532 12.352 11.231 1.00 70.94 403 LEU A O 1
ATOM 3067 N N . SER A 1 404 ? -22.802 12.968 12.525 1.00 67.56 404 SER A N 1
ATOM 3068 C CA . SER A 1 404 ? -23.482 14.148 13.073 1.00 67.56 404 SER A CA 1
ATOM 3069 C C . SER A 1 404 ? -23.723 15.222 12.007 1.00 67.56 404 SER A C 1
ATOM 3071 O O . SER A 1 404 ? -24.825 15.759 11.926 1.00 67.56 404 SER A O 1
ATOM 3073 N N . MET A 1 405 ? -22.756 15.445 11.107 1.00 66.31 405 MET A N 1
ATOM 3074 C CA . MET A 1 405 ? -22.920 16.389 9.996 1.00 66.31 405 MET A CA 1
ATOM 3075 C C . MET A 1 405 ? -23.992 15.937 8.996 1.00 66.31 405 MET A C 1
ATOM 3077 O O . MET A 1 405 ? -24.776 16.753 8.511 1.00 66.31 405 MET A O 1
ATOM 3081 N N . LEU A 1 406 ? -24.063 14.635 8.704 1.00 61.91 406 LEU A N 1
ATOM 3082 C CA . LEU A 1 406 ? -25.090 14.078 7.818 1.00 61.91 406 LEU A CA 1
ATOM 3083 C C . LEU A 1 406 ? -26.504 14.215 8.407 1.00 61.91 406 LEU A C 1
ATOM 3085 O O . LEU A 1 406 ? -27.459 14.429 7.657 1.00 61.91 406 LEU A O 1
ATOM 3089 N N . ALA A 1 407 ? -26.645 14.118 9.732 1.00 57.78 407 ALA A N 1
ATOM 3090 C CA . ALA A 1 407 ? -27.920 14.299 10.425 1.00 57.78 407 ALA A CA 1
ATOM 3091 C C . ALA A 1 407 ? -28.413 15.759 10.397 1.00 57.78 407 ALA A C 1
ATOM 3093 O O . ALA A 1 407 ? -29.617 15.988 10.282 1.00 57.78 407 ALA A O 1
ATOM 3094 N N . ASP A 1 408 ? -27.505 16.738 10.443 1.00 57.81 408 ASP A N 1
ATOM 3095 C CA . ASP A 1 408 ? -27.858 18.160 10.332 1.00 57.81 408 ASP A CA 1
ATOM 3096 C C . ASP A 1 408 ? -28.283 18.547 8.905 1.00 57.81 408 ASP A C 1
ATOM 3098 O O . ASP A 1 408 ? -29.183 19.370 8.717 1.00 57.81 408 ASP A O 1
ATOM 3102 N N . GLN A 1 409 ? -27.679 17.927 7.886 1.00 54.97 409 GLN A N 1
ATOM 3103 C CA . GLN A 1 409 ? -28.036 18.159 6.481 1.00 54.97 409 GLN A CA 1
ATOM 3104 C C . GLN A 1 409 ? -29.350 17.473 6.086 1.00 54.97 409 GLN A C 1
ATOM 3106 O O . GLN A 1 409 ? -30.151 18.030 5.332 1.00 54.97 409 GLN A O 1
ATOM 3111 N N . ASN A 1 410 ? -29.606 16.277 6.617 1.00 49.62 410 ASN A N 1
ATOM 3112 C CA . ASN A 1 410 ? -30.819 15.521 6.351 1.00 49.62 410 ASN A CA 1
ATOM 3113 C C . ASN A 1 410 ? -31.793 15.657 7.527 1.00 49.62 410 ASN A C 1
ATOM 3115 O O . ASN A 1 410 ? -31.756 14.866 8.462 1.00 49.62 410 ASN A O 1
ATOM 3119 N N . GLN A 1 411 ? -32.772 16.565 7.437 1.00 48.97 411 GLN A N 1
ATOM 3120 C CA . GLN A 1 411 ? -33.918 16.655 8.369 1.00 48.97 411 GLN A CA 1
ATOM 3121 C C . GLN A 1 411 ? -34.828 15.389 8.403 1.00 48.97 411 GLN A C 1
ATOM 3123 O O . GLN A 1 411 ? -36.011 15.460 8.744 1.00 48.97 411 GLN A O 1
ATOM 3128 N N . ARG A 1 412 ? -34.327 14.197 8.047 1.00 44.66 412 ARG A N 1
ATOM 3129 C CA . ARG A 1 412 ? -35.029 12.909 8.097 1.00 44.66 412 ARG A CA 1
ATOM 3130 C C . ARG A 1 412 ? -34.276 11.919 8.990 1.00 44.66 412 ARG A C 1
ATOM 3132 O O . ARG A 1 412 ? -33.149 11.544 8.710 1.00 44.66 412 ARG A O 1
ATOM 3139 N N . ARG A 1 413 ? -34.979 11.444 10.026 1.00 49.94 413 ARG A N 1
ATOM 3140 C CA . ARG A 1 413 ? -34.572 10.522 11.112 1.00 49.94 413 ARG A CA 1
ATOM 3141 C C . ARG A 1 413 ? -34.136 9.100 10.692 1.00 49.94 413 ARG A C 1
ATOM 3143 O O . ARG A 1 413 ? -34.355 8.167 11.461 1.00 49.94 413 ARG A O 1
ATOM 3150 N N . LYS A 1 414 ? -33.617 8.871 9.484 1.00 50.47 414 LYS A N 1
ATOM 3151 C CA . LYS A 1 414 ? -33.195 7.521 9.078 1.00 50.47 414 LYS A CA 1
ATOM 3152 C C . LYS A 1 414 ? -31.680 7.410 9.211 1.00 50.47 414 LYS A C 1
ATOM 3154 O O . LYS A 1 414 ? -30.964 8.196 8.606 1.00 50.47 414 LYS A O 1
ATOM 3159 N N . GLU A 1 415 ? -31.225 6.472 10.039 1.00 51.00 415 GLU A N 1
ATOM 3160 C CA . GLU A 1 415 ? -29.803 6.141 10.162 1.00 51.00 415 GLU A CA 1
ATOM 3161 C C . GLU A 1 415 ? -29.250 5.745 8.779 1.00 51.00 415 GLU A C 1
ATOM 3163 O O . GLU A 1 415 ? -29.956 5.042 8.042 1.00 51.00 415 GLU A O 1
ATOM 3168 N N . PRO A 1 416 ? -28.042 6.205 8.401 1.00 53.06 416 PRO A N 1
ATOM 3169 C CA . PRO A 1 416 ? -27.435 5.833 7.129 1.00 53.06 416 PRO A CA 1
ATOM 3170 C C . PRO A 1 416 ? -27.197 4.322 7.098 1.00 53.06 416 PRO A C 1
ATOM 3172 O O . PRO A 1 416 ? -26.685 3.734 8.052 1.00 53.06 416 PRO A O 1
ATOM 3175 N N . SER A 1 417 ? -27.624 3.683 6.014 1.00 56.06 417 SER A N 1
ATOM 3176 C CA . SER A 1 417 ? -27.407 2.260 5.780 1.00 56.06 417 SER A CA 1
ATOM 3177 C C . SER A 1 417 ? -25.978 1.993 5.300 1.00 56.06 417 SER A C 1
ATOM 3179 O O . SER A 1 417 ? -25.305 2.900 4.822 1.00 56.06 417 SER A O 1
ATOM 3181 N N . LEU A 1 418 ? -25.523 0.736 5.380 1.00 53.56 418 LEU A N 1
ATOM 3182 C CA . LEU A 1 418 ? -24.226 0.299 4.835 1.00 53.56 418 LEU A CA 1
ATOM 3183 C C . LEU A 1 418 ? -24.047 0.758 3.371 1.00 53.56 418 LEU A C 1
ATOM 3185 O O . LEU A 1 418 ? -23.004 1.281 2.999 1.00 53.56 418 LEU A O 1
ATOM 3189 N N . MET A 1 419 ? -25.113 0.654 2.570 1.00 57.31 419 MET A N 1
ATOM 3190 C CA . MET A 1 419 ? -25.126 1.076 1.164 1.00 57.31 419 MET A CA 1
ATOM 3191 C C . MET A 1 419 ? -24.959 2.589 0.979 1.00 57.31 419 MET A C 1
ATOM 3193 O O . MET A 1 419 ? -24.483 3.011 -0.067 1.00 57.31 419 MET A O 1
ATOM 3197 N N . ASP A 1 420 ? -25.347 3.401 1.968 1.00 57.22 420 ASP A N 1
ATOM 3198 C CA . ASP A 1 420 ? -25.221 4.865 1.908 1.00 57.22 420 ASP A CA 1
ATOM 3199 C C . ASP A 1 420 ? -23.789 5.337 2.214 1.00 57.22 420 ASP A C 1
ATOM 3201 O O . ASP A 1 420 ? -23.484 6.518 2.066 1.00 57.22 420 ASP A O 1
ATOM 3205 N N . VAL A 1 421 ? -22.926 4.427 2.682 1.00 59.16 421 VAL A N 1
ATOM 3206 C CA . VAL A 1 421 ? -21.577 4.738 3.170 1.00 59.16 421 VAL A CA 1
ATOM 3207 C C . VAL A 1 421 ? -20.479 3.976 2.416 1.00 59.16 421 VAL A C 1
ATOM 3209 O O . VAL A 1 421 ? -19.314 4.377 2.433 1.00 59.16 421 VAL A O 1
ATOM 3212 N N . MET A 1 422 ? -20.834 2.911 1.695 1.00 57.38 422 MET A N 1
ATOM 3213 C CA . MET A 1 422 ? -19.939 2.277 0.728 1.00 57.38 422 MET A CA 1
ATOM 3214 C C . MET A 1 422 ? -19.457 3.303 -0.309 1.00 57.38 422 MET A C 1
ATOM 3216 O O . MET A 1 422 ? -20.253 4.038 -0.887 1.00 57.38 422 MET A O 1
ATOM 3220 N N . GLY A 1 423 ? -18.141 3.363 -0.525 1.00 63.28 423 GLY A N 1
ATOM 3221 C CA . GLY A 1 423 ? -17.524 4.325 -1.444 1.00 63.28 423 GLY A CA 1
ATOM 3222 C C . GLY A 1 423 ? -17.408 5.761 -0.913 1.00 63.28 423 GLY A C 1
ATOM 3223 O O . GLY A 1 423 ? -17.077 6.648 -1.686 1.00 63.28 423 GLY A O 1
ATOM 3224 N N . MET A 1 424 ? -17.659 6.009 0.381 1.00 73.50 424 MET A N 1
ATOM 3225 C CA . MET A 1 424 ? -17.469 7.334 1.009 1.00 73.50 424 MET A CA 1
ATOM 3226 C C . MET A 1 424 ? -16.024 7.624 1.437 1.00 73.50 424 MET A C 1
ATOM 3228 O O . MET A 1 424 ? -15.743 8.706 1.957 1.00 73.50 424 MET A O 1
ATOM 3232 N N . PHE A 1 425 ? -15.116 6.658 1.288 1.00 80.19 425 PHE A N 1
ATOM 3233 C CA . PHE A 1 425 ? -13.692 6.927 1.452 1.00 80.19 425 PHE A CA 1
ATOM 3234 C C . PHE A 1 425 ? -13.228 7.865 0.331 1.00 80.19 425 PHE A C 1
ATOM 3236 O O . PHE A 1 425 ? -13.642 7.700 -0.809 1.00 80.19 425 PHE A O 1
ATOM 3243 N N . ASP A 1 426 ? -12.382 8.832 0.673 1.00 78.12 426 ASP A N 1
ATOM 3244 C CA . ASP A 1 426 ? -11.763 9.758 -0.266 1.00 78.12 426 ASP A CA 1
ATOM 3245 C C . ASP A 1 426 ? -10.299 9.964 0.124 1.00 78.12 426 ASP A C 1
ATOM 3247 O O . ASP A 1 426 ? -9.962 10.441 1.211 1.00 78.12 426 ASP A O 1
ATOM 3251 N N . PHE A 1 427 ? -9.402 9.652 -0.805 1.00 76.81 427 PHE A N 1
ATOM 3252 C CA . PHE A 1 427 ? -7.972 9.887 -0.648 1.00 76.81 427 PHE A CA 1
ATOM 3253 C C . PHE A 1 427 ? -7.576 11.348 -0.380 1.00 76.81 427 PHE A C 1
ATOM 3255 O O . PHE A 1 427 ? -6.448 11.570 0.071 1.00 76.81 427 PHE A O 1
ATOM 3262 N N . SER A 1 428 ? -8.430 12.317 -0.712 1.00 77.00 428 SER A N 1
ATOM 3263 C CA . SER A 1 428 ? -8.191 13.747 -0.508 1.00 77.00 428 SER A CA 1
ATOM 3264 C C . SER A 1 428 ? -8.515 14.220 0.915 1.00 77.00 428 SER A C 1
ATOM 3266 O O . SER A 1 428 ? -7.925 15.197 1.378 1.00 77.00 428 SER A O 1
ATOM 3268 N N . ASP A 1 429 ? -9.376 13.491 1.634 1.00 82.00 429 ASP A N 1
ATOM 3269 C CA . ASP A 1 429 ? -9.790 13.805 3.001 1.00 82.00 429 ASP A CA 1
ATOM 3270 C C . ASP A 1 429 ? -9.323 12.721 3.989 1.00 82.00 429 ASP A C 1
ATOM 3272 O O . ASP A 1 429 ? -9.908 11.635 4.047 1.00 82.00 429 ASP A O 1
ATOM 3276 N N . PRO A 1 430 ? -8.319 13.000 4.841 1.00 81.44 430 PRO A N 1
ATOM 3277 C CA . PRO A 1 430 ? -7.877 12.066 5.870 1.00 81.44 430 PRO A CA 1
ATOM 3278 C C . PRO A 1 430 ? -8.976 11.624 6.844 1.00 81.44 430 PRO A C 1
ATOM 3280 O O . PRO A 1 430 ? -8.890 10.519 7.384 1.00 81.44 430 PRO A O 1
ATOM 3283 N N . ALA A 1 431 ? -10.004 12.447 7.088 1.00 82.88 431 ALA A N 1
ATOM 3284 C CA . ALA A 1 431 ? -11.107 12.082 7.976 1.00 82.88 431 ALA A CA 1
ATOM 3285 C C . ALA A 1 431 ? -11.994 10.971 7.390 1.00 82.88 431 ALA A C 1
ATOM 3287 O O . ALA A 1 431 ? -12.592 10.201 8.150 1.00 82.88 431 ALA A O 1
ATOM 3288 N N . SER A 1 432 ? -12.018 10.823 6.062 1.00 83.69 432 SER A N 1
ATOM 3289 C CA . SER A 1 432 ? -12.769 9.774 5.366 1.00 83.69 432 SER A CA 1
ATOM 3290 C C . SER A 1 432 ? -12.260 8.359 5.677 1.00 83.69 432 SER A C 1
ATOM 3292 O O . SER A 1 432 ? -12.971 7.384 5.439 1.00 83.69 432 SER A O 1
ATOM 3294 N N . ILE A 1 433 ? -11.067 8.217 6.279 1.00 86.44 433 ILE A N 1
ATOM 3295 C CA . ILE A 1 433 ? -10.487 6.920 6.660 1.00 86.44 433 ILE A CA 1
ATOM 3296 C C . ILE A 1 433 ? -11.417 6.094 7.563 1.00 86.44 433 ILE A C 1
ATOM 3298 O O . ILE A 1 433 ? -11.355 4.866 7.557 1.00 86.44 433 ILE A O 1
ATOM 3302 N N . CYS A 1 434 ? -12.314 6.741 8.315 1.00 85.12 434 CYS A N 1
ATOM 3303 C CA . CYS A 1 434 ? -13.312 6.049 9.131 1.00 85.12 434 CYS A CA 1
ATOM 3304 C C . CYS A 1 434 ? -14.305 5.198 8.315 1.00 85.12 434 CYS A C 1
ATOM 3306 O O . CYS A 1 434 ? -14.944 4.314 8.884 1.00 85.12 434 CYS A O 1
ATOM 3308 N N . TYR A 1 435 ? -14.383 5.418 6.999 1.00 82.44 435 TYR A N 1
ATOM 3309 C CA . TYR A 1 435 ? -15.184 4.654 6.043 1.00 82.44 435 TYR A CA 1
ATOM 3310 C C . TYR A 1 435 ? -14.391 3.587 5.278 1.00 82.44 435 TYR A C 1
ATOM 3312 O O . TYR A 1 435 ? -14.967 2.869 4.464 1.00 82.44 435 TYR A O 1
ATOM 3320 N N . ALA A 1 436 ? -13.085 3.446 5.529 1.00 83.94 436 ALA A N 1
ATOM 3321 C CA . ALA A 1 436 ? -12.260 2.447 4.857 1.00 83.94 436 ALA A CA 1
ATOM 3322 C C . ALA A 1 436 ? -12.734 1.010 5.201 1.00 83.94 436 ALA A C 1
ATOM 3324 O O . ALA A 1 436 ? -12.698 0.615 6.376 1.00 83.94 436 ALA A O 1
ATOM 3325 N N . PRO A 1 437 ? -13.126 0.182 4.211 1.00 77.19 437 PRO A N 1
ATOM 3326 C CA . PRO A 1 437 ? -13.615 -1.171 4.435 1.00 77.19 437 PRO A CA 1
ATOM 3327 C C . PRO A 1 437 ? -12.616 -2.054 5.182 1.00 77.19 437 PRO A C 1
ATOM 3329 O O . PRO A 1 437 ? -11.410 -2.092 4.913 1.00 77.19 437 PRO A O 1
ATOM 3332 N N . GLY A 1 438 ? -13.136 -2.787 6.164 1.00 80.50 438 GLY A N 1
ATOM 3333 C CA . GLY A 1 438 ? -12.359 -3.726 6.968 1.00 80.50 438 GLY A CA 1
ATOM 3334 C C . GLY A 1 438 ? -11.333 -3.096 7.920 1.00 80.50 438 GLY A C 1
ATOM 3335 O O . GLY A 1 438 ? -10.760 -3.835 8.711 1.00 80.50 438 GLY A O 1
ATOM 3336 N N . LEU A 1 439 ? -11.114 -1.771 7.918 1.00 88.44 439 LEU A N 1
ATOM 3337 C CA . LEU A 1 439 ? -10.173 -1.108 8.835 1.00 88.44 439 LEU A CA 1
ATOM 3338 C C . LEU A 1 439 ? -10.549 -1.363 10.300 1.00 88.44 439 LEU A C 1
ATOM 3340 O O . LEU A 1 439 ? -9.732 -1.840 11.087 1.00 88.44 439 LEU A O 1
ATOM 3344 N N . LYS A 1 440 ? -11.805 -1.069 10.656 1.00 87.81 440 LYS A N 1
ATOM 3345 C CA . LYS A 1 440 ? -12.328 -1.243 12.017 1.00 87.81 440 LYS A CA 1
ATOM 3346 C C . LYS A 1 440 ? -12.330 -2.716 12.433 1.00 87.81 440 LYS A C 1
ATOM 3348 O O . LYS A 1 440 ? -11.985 -3.039 13.566 1.00 87.81 440 LYS A O 1
ATOM 3353 N N . GLN A 1 441 ? -12.641 -3.612 11.495 1.00 87.44 441 GLN A N 1
ATOM 3354 C CA . GLN A 1 441 ? -12.555 -5.059 11.690 1.00 87.44 441 GLN A CA 1
ATOM 3355 C C . GLN A 1 441 ? -11.122 -5.512 11.999 1.00 87.44 441 GLN A C 1
ATOM 3357 O O . GLN A 1 441 ? -10.920 -6.221 12.982 1.00 87.44 441 GLN A O 1
ATOM 3362 N N . ASP A 1 442 ? -10.134 -5.111 11.194 1.00 88.94 442 ASP A N 1
ATOM 3363 C CA . ASP A 1 442 ? -8.731 -5.493 11.398 1.00 88.94 442 ASP A CA 1
ATOM 3364 C C . ASP A 1 442 ? -8.218 -4.972 12.749 1.00 88.94 442 ASP A C 1
ATOM 3366 O O . ASP A 1 442 ? -7.575 -5.707 13.498 1.00 88.94 442 ASP A O 1
ATOM 3370 N N . LEU A 1 443 ? -8.587 -3.740 13.109 1.00 92.06 443 LEU A N 1
ATOM 3371 C CA . LEU A 1 443 ? -8.247 -3.136 14.393 1.00 92.06 443 LEU A CA 1
ATOM 3372 C C . LEU A 1 443 ? -8.809 -3.924 15.586 1.00 92.06 443 LEU A C 1
ATOM 3374 O O . LEU A 1 443 ? -8.075 -4.259 16.518 1.00 92.06 443 LEU A O 1
ATOM 3378 N N . LEU A 1 444 ? -10.104 -4.249 15.548 1.00 90.75 444 LEU A N 1
ATOM 3379 C CA . LEU A 1 444 ? -10.772 -5.021 16.600 1.00 90.75 444 LEU A CA 1
ATOM 3380 C C . LEU A 1 444 ? -10.230 -6.448 16.687 1.00 90.75 444 LEU A C 1
ATOM 3382 O O . LEU A 1 444 ? -10.076 -6.976 17.787 1.00 90.75 444 LEU A O 1
ATOM 3386 N N . ARG A 1 445 ? -9.888 -7.057 15.548 1.00 88.00 445 ARG A N 1
ATOM 3387 C CA . ARG A 1 445 ? -9.257 -8.378 15.488 1.00 88.00 445 ARG A CA 1
ATOM 3388 C C . ARG A 1 445 ? -7.868 -8.375 16.129 1.00 88.00 445 ARG A C 1
ATOM 3390 O O . ARG A 1 445 ? -7.557 -9.293 16.887 1.00 88.00 445 ARG A O 1
ATOM 3397 N N . GLY A 1 446 ? -7.060 -7.342 15.880 1.00 88.56 446 GLY A N 1
ATOM 3398 C CA . GLY A 1 446 ? -5.758 -7.161 16.530 1.00 88.56 446 GLY A CA 1
ATOM 3399 C C . GLY A 1 446 ? -5.884 -7.013 18.050 1.00 88.56 446 GLY A C 1
ATOM 3400 O O . GLY A 1 446 ? -5.223 -7.737 18.796 1.00 88.56 446 GLY A O 1
ATOM 3401 N N . LEU A 1 447 ? -6.794 -6.147 18.514 1.00 91.12 447 LEU A N 1
ATOM 3402 C CA . LEU A 1 447 ? -7.082 -5.957 19.943 1.00 91.12 447 LEU A CA 1
ATOM 3403 C C . LEU A 1 447 ? -7.590 -7.241 20.613 1.00 91.12 447 LEU A C 1
ATOM 3405 O O . LEU A 1 447 ? -7.114 -7.603 21.688 1.00 91.12 447 LEU A O 1
ATOM 3409 N N . LEU A 1 448 ? -8.529 -7.949 19.979 1.00 88.75 448 LEU A N 1
ATOM 3410 C CA . LEU A 1 448 ? -9.054 -9.208 20.502 1.00 88.75 448 LEU A CA 1
ATOM 3411 C C . LEU A 1 448 ? -7.962 -10.264 20.629 1.00 88.75 448 LEU A C 1
ATOM 3413 O O . LEU A 1 448 ? -7.871 -10.891 21.680 1.00 88.75 448 LEU A O 1
ATOM 3417 N N . SER A 1 449 ? -7.130 -10.433 19.600 1.00 84.75 449 SER A N 1
ATOM 3418 C CA . SER A 1 449 ? -6.035 -11.410 19.616 1.00 84.75 449 SER A CA 1
ATOM 3419 C C . SER A 1 449 ? -5.068 -11.126 20.769 1.00 84.75 449 SER A C 1
ATOM 3421 O O . SER A 1 449 ? -4.722 -12.028 21.527 1.00 84.75 449 SER A O 1
ATOM 3423 N N . LEU A 1 450 ? -4.710 -9.854 20.972 1.00 86.62 450 LEU A N 1
ATOM 3424 C CA . LEU A 1 450 ? -3.810 -9.426 22.042 1.00 86.62 450 LEU A CA 1
ATOM 3425 C C . LEU A 1 450 ? -4.381 -9.719 23.442 1.00 86.62 450 LEU A C 1
ATOM 3427 O O . LEU A 1 450 ? -3.699 -10.304 24.283 1.00 86.62 450 LEU A O 1
ATOM 3431 N N . VAL A 1 451 ? -5.638 -9.337 23.694 1.00 86.12 451 VAL A N 1
ATOM 3432 C CA . VAL A 1 451 ? -6.295 -9.533 25.001 1.00 86.12 451 VAL A CA 1
ATOM 3433 C C . VAL A 1 451 ? -6.593 -11.011 25.258 1.00 86.12 451 VAL A C 1
ATOM 3435 O O . VAL A 1 451 ? -6.528 -11.460 26.401 1.00 86.12 451 VAL A O 1
ATOM 3438 N N . HIS A 1 452 ? -6.904 -11.775 24.210 1.00 83.12 452 HIS A N 1
ATOM 3439 C CA . HIS A 1 452 ? -7.160 -13.208 24.311 1.00 83.12 452 HIS A CA 1
ATOM 3440 C C . HIS A 1 452 ? -5.898 -13.970 24.716 1.00 83.12 452 HIS A C 1
ATOM 3442 O O . HIS A 1 452 ? -5.952 -14.793 25.629 1.00 83.12 452 HIS A O 1
ATOM 3448 N N . THR A 1 453 ? -4.763 -13.663 24.086 1.00 79.75 453 THR A N 1
ATOM 3449 C CA . THR A 1 453 ? -3.484 -14.315 24.390 1.00 79.75 453 THR A CA 1
ATOM 3450 C C . THR A 1 453 ? -2.876 -13.816 25.705 1.00 79.75 453 THR A C 1
ATOM 3452 O O . THR A 1 453 ? -2.330 -14.612 26.467 1.00 79.75 453 THR A O 1
ATOM 3455 N N . HIS A 1 454 ? -3.045 -12.530 26.044 1.00 82.88 454 HIS A N 1
ATOM 3456 C CA . HIS A 1 454 ? -2.509 -11.933 27.276 1.00 82.88 454 HIS A CA 1
ATOM 3457 C C . HIS A 1 454 ? -3.586 -11.211 28.114 1.00 82.88 454 HIS A C 1
ATOM 3459 O O . HIS A 1 454 ? -3.655 -9.978 28.132 1.00 82.88 454 HIS A O 1
ATOM 3465 N N . PRO A 1 455 ? -4.397 -11.939 28.906 1.00 82.31 455 PRO A N 1
ATOM 3466 C CA . PRO A 1 455 ? -5.515 -11.353 29.659 1.00 82.31 455 PRO A CA 1
ATOM 3467 C C . PRO A 1 455 ? -5.126 -10.348 30.752 1.00 82.31 455 PRO A C 1
ATOM 3469 O O . PRO A 1 455 ? -5.964 -9.582 31.219 1.00 82.31 455 PRO A O 1
ATOM 3472 N N . THR A 1 456 ? -3.856 -10.287 31.161 1.00 83.88 456 THR A N 1
ATOM 3473 C CA . THR A 1 456 ? -3.353 -9.238 32.069 1.00 83.88 456 THR A CA 1
ATOM 3474 C C . THR A 1 456 ? -3.472 -7.833 31.470 1.00 83.88 456 THR A C 1
ATOM 3476 O O . THR A 1 456 ? -3.563 -6.851 32.211 1.00 83.88 456 THR A O 1
ATOM 3479 N N . LEU A 1 457 ? -3.551 -7.724 30.142 1.00 86.56 457 LEU A N 1
ATOM 3480 C CA . LEU A 1 457 ? -3.752 -6.468 29.422 1.00 86.56 457 LEU A CA 1
ATOM 3481 C C . LEU A 1 457 ? -5.147 -5.863 29.628 1.00 86.56 457 LEU A C 1
ATOM 3483 O O . LEU A 1 457 ? -5.312 -4.662 29.419 1.00 86.56 457 LEU A O 1
ATOM 3487 N N . ILE A 1 458 ? -6.127 -6.631 30.123 1.00 88.00 458 ILE A N 1
ATOM 3488 C CA . ILE A 1 458 ? -7.455 -6.109 30.499 1.00 88.00 458 ILE A CA 1
ATOM 3489 C C . ILE A 1 458 ? -7.314 -4.959 31.506 1.00 88.00 458 ILE A C 1
ATOM 3491 O O . ILE A 1 458 ? -8.001 -3.944 31.395 1.00 88.00 458 ILE A O 1
ATOM 3495 N N . CYS A 1 459 ? -6.378 -5.073 32.454 1.00 85.62 459 CYS A N 1
ATOM 3496 C CA . CYS A 1 459 ? -6.094 -4.031 33.440 1.00 85.62 459 CYS A CA 1
ATOM 3497 C C . CYS A 1 459 ? -5.635 -2.720 32.789 1.00 85.62 459 CYS A C 1
ATOM 3499 O O . CYS A 1 459 ? -6.028 -1.642 33.232 1.00 85.62 459 CYS A O 1
ATOM 3501 N N . HIS A 1 460 ? -4.814 -2.816 31.743 1.00 84.25 460 HIS A N 1
ATOM 3502 C CA . HIS A 1 460 ? -4.300 -1.667 31.001 1.00 84.25 460 HIS A CA 1
ATOM 3503 C C . HIS A 1 460 ? -5.386 -1.047 30.128 1.00 84.25 460 HIS A C 1
ATOM 3505 O O . HIS A 1 460 ? -5.562 0.169 30.151 1.00 84.25 460 HIS A O 1
ATOM 3511 N N . PHE A 1 461 ? -6.187 -1.877 29.455 1.00 85.06 461 PHE A N 1
ATOM 3512 C CA . PHE A 1 461 ? -7.335 -1.415 28.678 1.00 85.06 461 PHE A CA 1
ATOM 3513 C C . PHE A 1 461 ? -8.357 -0.677 29.556 1.00 85.06 461 PHE A C 1
ATOM 3515 O O . PHE A 1 461 ? -8.813 0.410 29.211 1.00 85.06 461 PHE A O 1
ATOM 3522 N N . ALA A 1 462 ? -8.683 -1.221 30.733 1.00 82.44 462 ALA A N 1
ATOM 3523 C CA . ALA A 1 462 ? -9.642 -0.616 31.659 1.00 82.44 462 ALA A CA 1
ATOM 3524 C C . ALA A 1 462 ? -9.175 0.728 32.238 1.00 82.44 462 ALA A C 1
ATOM 3526 O O . ALA A 1 462 ? -10.000 1.566 32.603 1.00 82.44 462 ALA A O 1
ATOM 3527 N N . ARG A 1 463 ? -7.855 0.927 32.321 1.00 77.88 463 ARG A N 1
ATOM 3528 C CA . ARG A 1 463 ? -7.210 2.162 32.787 1.00 77.88 463 ARG A CA 1
ATOM 3529 C C . ARG A 1 463 ? -6.849 3.115 31.645 1.00 77.88 463 ARG A C 1
ATOM 3531 O O . ARG A 1 463 ? -6.189 4.121 31.904 1.00 77.88 463 ARG A O 1
ATOM 3538 N N . ALA A 1 464 ? -7.249 2.812 30.407 1.00 73.06 464 ALA A N 1
ATOM 3539 C CA . ALA A 1 464 ? -6.991 3.680 29.268 1.00 73.06 464 ALA A CA 1
ATOM 3540 C C . ALA A 1 464 ? -7.521 5.092 29.553 1.00 73.06 464 ALA A C 1
ATOM 3542 O O . ALA A 1 464 ? -8.659 5.279 29.991 1.00 73.06 464 ALA A O 1
ATOM 3543 N N . LYS A 1 465 ? -6.660 6.090 29.342 1.00 69.75 465 LYS A N 1
ATOM 3544 C CA . LYS A 1 465 ? -6.974 7.485 29.647 1.00 69.75 465 LYS A CA 1
ATOM 3545 C C . LYS A 1 465 ? -8.037 8.023 28.694 1.00 69.75 465 LYS A C 1
ATOM 3547 O O . LYS A 1 465 ? -8.090 7.653 27.523 1.00 69.75 465 LYS A O 1
ATOM 3552 N N . THR A 1 466 ? -8.835 8.962 29.195 1.00 64.69 466 THR A N 1
ATOM 3553 C CA . THR A 1 466 ? -9.710 9.763 28.337 1.00 64.69 466 THR A CA 1
ATOM 3554 C C . THR A 1 466 ? -8.876 10.667 27.441 1.00 64.69 466 THR A C 1
ATOM 3556 O O . THR A 1 466 ? -7.880 11.275 27.850 1.00 64.69 466 THR A O 1
ATOM 3559 N N . SER A 1 467 ? -9.292 10.719 26.186 1.00 65.62 467 SER A N 1
ATOM 3560 C CA . SER A 1 467 ? -8.594 11.407 25.116 1.00 65.62 467 SER A CA 1
ATOM 3561 C C . SER A 1 467 ? -9.573 12.241 24.302 1.00 65.62 467 SER A C 1
ATOM 3563 O O . SER A 1 467 ? -10.788 12.026 24.320 1.00 65.62 467 SER A O 1
ATOM 3565 N N . ARG A 1 468 ? -9.042 13.244 23.620 1.00 64.38 468 ARG A N 1
ATOM 3566 C CA . ARG A 1 468 ? -9.798 14.200 22.828 1.00 64.38 468 ARG A CA 1
ATOM 3567 C C . ARG A 1 468 ? -9.115 14.362 21.485 1.00 64.38 468 ARG A C 1
ATOM 3569 O O . ARG A 1 468 ? -7.944 14.719 21.434 1.00 64.38 468 ARG A O 1
ATOM 3576 N N . LEU A 1 469 ? -9.846 14.093 20.412 1.00 65.94 469 LEU A N 1
ATOM 3577 C CA . LEU A 1 469 ? -9.327 14.209 19.054 1.00 65.94 469 LEU A CA 1
ATOM 3578 C C . LEU A 1 469 ? -9.386 15.666 18.577 1.00 65.94 469 LEU A C 1
ATOM 3580 O O . LEU A 1 469 ? -10.420 16.319 18.746 1.00 65.94 469 LEU A O 1
ATOM 3584 N N . VAL A 1 470 ? -8.306 16.161 17.967 1.00 61.81 470 VAL A N 1
ATOM 3585 C CA . VAL A 1 470 ? -8.253 17.487 17.333 1.00 61.81 470 VAL A CA 1
ATOM 3586 C C . VAL A 1 470 ? -7.750 17.345 15.904 1.00 61.81 470 VAL A C 1
ATOM 3588 O O . VAL A 1 470 ? -6.579 17.082 15.678 1.00 61.81 470 VAL A O 1
ATOM 3591 N N . ILE A 1 471 ? -8.614 17.568 14.919 1.00 61.50 471 ILE A N 1
ATOM 3592 C CA . ILE A 1 471 ? -8.224 17.428 13.515 1.00 61.50 471 ILE A CA 1
ATOM 3593 C C . ILE A 1 471 ? -7.704 18.780 13.018 1.00 61.50 471 ILE A C 1
ATOM 3595 O O . ILE A 1 471 ? -8.490 19.695 12.790 1.00 61.50 471 ILE A O 1
ATOM 3599 N N . ASN A 1 472 ? -6.386 18.924 12.879 1.00 53.59 472 ASN A N 1
ATOM 3600 C CA . ASN A 1 472 ? -5.757 20.215 12.560 1.00 53.59 472 ASN A CA 1
ATOM 3601 C C . ASN A 1 472 ? -5.874 20.622 11.077 1.00 53.59 472 ASN A C 1
ATOM 3603 O O . ASN A 1 472 ? -5.656 21.788 10.763 1.00 53.59 472 ASN A O 1
ATOM 3607 N N . ASP A 1 473 ? -6.263 19.698 10.189 1.00 46.28 473 ASP A N 1
ATOM 3608 C CA . ASP A 1 473 ? -6.299 19.920 8.732 1.00 46.28 473 ASP A CA 1
ATOM 3609 C C . ASP A 1 473 ? -7.697 19.769 8.096 1.00 46.28 473 ASP A C 1
ATOM 3611 O O . ASP A 1 473 ? -7.839 19.885 6.879 1.00 46.28 473 ASP A O 1
ATOM 3615 N N . VAL A 1 474 ? -8.755 19.553 8.888 1.00 45.88 474 VAL A N 1
ATOM 3616 C CA . VAL A 1 474 ? -10.129 19.431 8.370 1.00 45.88 474 VAL A CA 1
ATOM 3617 C C . VAL A 1 474 ? -10.957 20.617 8.831 1.00 45.88 474 VAL A C 1
ATOM 3619 O O . VAL A 1 474 ? -11.095 20.883 10.023 1.00 45.88 474 VAL A O 1
ATOM 3622 N N . ARG A 1 475 ? -11.559 21.317 7.864 1.00 39.28 475 ARG A N 1
ATOM 3623 C CA . ARG A 1 475 ? -12.633 22.282 8.116 1.00 39.28 475 ARG A CA 1
ATOM 3624 C C . ARG A 1 475 ? -13.861 21.521 8.614 1.00 39.28 475 ARG A C 1
ATOM 3626 O O . ARG A 1 475 ? -14.780 21.262 7.843 1.00 39.28 475 ARG A O 1
ATOM 3633 N N . THR A 1 476 ? -13.907 21.167 9.893 1.00 41.53 476 THR A N 1
ATOM 3634 C CA . THR A 1 476 ? -15.192 20.881 10.525 1.00 41.53 476 THR A CA 1
ATOM 3635 C C . THR A 1 476 ? -15.961 22.193 10.515 1.00 41.53 476 THR A C 1
ATOM 3637 O O . THR A 1 476 ? -15.518 23.191 11.080 1.00 41.53 476 THR A O 1
ATOM 3640 N N . THR A 1 477 ? -17.082 22.253 9.799 1.00 39.88 477 THR A N 1
ATOM 3641 C CA . THR A 1 477 ? -17.999 23.390 9.892 1.00 39.88 477 THR A CA 1
ATOM 3642 C C . THR A 1 477 ? -18.537 23.442 11.319 1.00 39.88 477 THR A C 1
ATOM 3644 O O . THR A 1 477 ? -19.499 22.759 11.653 1.00 39.88 477 THR A O 1
ATOM 3647 N N . GLY A 1 478 ? -17.851 24.210 12.164 1.00 45.06 478 GLY A N 1
ATOM 3648 C CA . GLY A 1 478 ? -18.084 24.329 13.596 1.00 45.06 478 GLY A CA 1
ATOM 3649 C C . GLY A 1 478 ? -16.775 24.175 14.368 1.00 45.06 478 GLY A C 1
ATOM 3650 O O . GLY A 1 478 ? -16.222 23.082 14.427 1.00 45.06 478 GLY A O 1
ATOM 3651 N N . ASP A 1 479 ? -16.322 25.253 15.013 1.00 43.09 479 ASP A N 1
ATOM 3652 C CA . ASP A 1 479 ? -15.158 25.314 15.922 1.00 43.09 479 ASP A CA 1
ATOM 3653 C C . ASP A 1 479 ? -15.327 24.467 17.207 1.00 43.09 479 ASP A C 1
ATOM 3655 O O . ASP A 1 479 ? -14.621 24.662 18.200 1.00 43.09 479 ASP A O 1
ATOM 3659 N N . ASN A 1 480 ? -16.286 23.537 17.234 1.00 48.97 480 ASN A N 1
ATOM 3660 C CA . ASN A 1 480 ? -16.544 22.725 18.405 1.00 48.97 480 ASN A CA 1
ATOM 3661 C C . ASN A 1 480 ? -15.650 21.481 18.381 1.00 48.97 480 ASN A C 1
ATOM 3663 O O . ASN A 1 480 ? -15.755 20.655 17.474 1.00 48.97 480 ASN A O 1
ATOM 3667 N N . PRO A 1 481 ? -14.786 21.314 19.388 1.00 56.16 481 PRO A N 1
ATOM 3668 C CA . PRO A 1 481 ? -13.947 20.135 19.494 1.00 56.16 481 PRO A CA 1
ATOM 3669 C C . PRO A 1 481 ? -14.784 18.862 19.628 1.00 56.16 481 PRO A C 1
ATOM 3671 O O . PRO A 1 481 ? -15.844 18.868 20.259 1.00 56.16 481 PRO A O 1
ATOM 3674 N N . LEU A 1 482 ? -14.266 17.753 19.095 1.00 65.31 482 LEU A N 1
ATOM 3675 C CA . LEU A 1 482 ? -14.920 16.456 19.227 1.00 65.31 482 LEU A CA 1
ATOM 3676 C C . LEU A 1 482 ? -15.064 16.068 20.706 1.00 65.31 482 LEU A C 1
ATOM 3678 O O . LEU A 1 482 ? -14.149 16.319 21.502 1.00 65.31 482 LEU A O 1
ATOM 3682 N N . PRO A 1 483 ? -16.203 15.464 21.091 1.00 66.56 483 PRO A N 1
ATOM 3683 C CA . PRO A 1 483 ? -16.438 15.048 22.463 1.00 66.56 483 PRO A CA 1
ATOM 3684 C C . PRO A 1 483 ? -15.386 14.030 22.892 1.00 66.56 483 PRO A C 1
ATOM 3686 O O . PRO A 1 483 ? -15.019 13.122 22.141 1.00 66.56 483 PRO A O 1
ATOM 3689 N N . GLU A 1 484 ? -14.934 14.185 24.129 1.00 74.56 484 GLU A N 1
ATOM 3690 C CA . GLU A 1 484 ? -13.941 13.317 24.746 1.00 74.56 484 GLU A CA 1
ATOM 3691 C C . GLU A 1 484 ? -14.411 11.863 24.741 1.00 74.56 484 GLU A C 1
ATOM 3693 O O . GLU A 1 484 ? -15.584 11.562 24.968 1.00 74.56 484 GLU A O 1
ATOM 3698 N N . SER A 1 485 ? -13.477 10.959 24.474 1.00 79.06 485 SER A N 1
ATOM 3699 C CA . SER A 1 485 ? -13.725 9.527 24.435 1.00 79.06 485 SER A CA 1
ATOM 3700 C C . SER A 1 485 ? -12.498 8.774 24.923 1.00 79.06 485 SER A C 1
ATOM 3702 O O . SER A 1 485 ? -11.362 9.243 24.838 1.00 79.06 485 SER A O 1
ATOM 3704 N N . ASP A 1 486 ? -12.727 7.577 25.434 1.00 83.12 486 ASP A N 1
ATOM 3705 C CA . ASP A 1 486 ? -11.675 6.602 25.668 1.00 83.12 486 ASP A CA 1
ATOM 3706 C C . ASP A 1 486 ? -11.922 5.341 24.841 1.00 83.12 486 ASP A C 1
ATOM 3708 O O . ASP A 1 486 ? -12.941 5.212 24.153 1.00 83.12 486 ASP A O 1
ATOM 3712 N N . ALA A 1 487 ? -10.962 4.420 24.892 1.00 85.50 487 ALA A N 1
ATOM 3713 C CA . ALA A 1 487 ? -11.000 3.189 24.116 1.00 85.50 487 ALA A CA 1
ATOM 3714 C C . ALA A 1 487 ? -12.212 2.309 24.462 1.00 85.50 487 ALA A C 1
ATOM 3716 O O . ALA A 1 487 ? -12.759 1.646 23.584 1.00 85.50 487 ALA A O 1
ATOM 3717 N N . PHE A 1 488 ? -12.668 2.325 25.720 1.00 86.00 488 PHE A N 1
ATOM 3718 C CA . PHE A 1 488 ? -13.830 1.548 26.146 1.00 86.00 488 PHE A CA 1
ATOM 3719 C C . PHE A 1 488 ? -15.140 2.118 25.590 1.00 86.00 488 PHE A C 1
ATOM 3721 O O . PHE A 1 488 ? -15.952 1.362 25.061 1.00 86.00 488 PHE A O 1
ATOM 3728 N N . LEU A 1 489 ? -15.340 3.438 25.647 1.00 83.00 489 LEU A N 1
ATOM 3729 C CA . LEU A 1 489 ? -16.498 4.094 25.029 1.00 83.00 489 LEU A CA 1
ATOM 3730 C C . LEU A 1 489 ? -16.486 3.943 23.506 1.00 83.00 489 LEU A C 1
ATOM 3732 O O . LEU A 1 489 ? -17.519 3.616 22.924 1.00 83.00 489 LEU A O 1
ATOM 3736 N N . ALA A 1 490 ? -15.321 4.104 22.873 1.00 85.38 490 ALA A N 1
ATOM 3737 C CA . ALA A 1 490 ? -15.165 3.875 21.440 1.00 85.38 490 ALA A CA 1
ATOM 3738 C C . ALA A 1 490 ? -15.550 2.432 21.074 1.00 85.38 490 ALA A C 1
ATOM 3740 O O . ALA A 1 490 ? -16.358 2.219 20.173 1.00 85.38 490 ALA A O 1
ATOM 3741 N N . LEU A 1 491 ? -15.064 1.435 21.823 1.00 87.69 491 LEU A N 1
ATOM 3742 C CA . LEU A 1 491 ? -15.425 0.028 21.633 1.00 87.69 491 LEU A CA 1
ATOM 3743 C C . LEU A 1 491 ? -16.930 -0.227 21.803 1.00 87.69 491 LEU A C 1
ATOM 3745 O O . LEU A 1 491 ? -17.524 -0.959 21.013 1.00 87.69 491 LEU A O 1
ATOM 3749 N N . LEU A 1 492 ? -17.566 0.386 22.802 1.00 82.69 492 LEU A N 1
ATOM 3750 C CA . LEU A 1 492 ? -19.012 0.276 22.994 1.00 82.69 492 LEU A CA 1
ATOM 3751 C C . LEU A 1 492 ? -19.783 0.836 21.796 1.00 82.69 492 LEU A C 1
ATOM 3753 O O . LEU A 1 492 ? -20.690 0.170 21.300 1.00 82.69 492 LEU A O 1
ATOM 3757 N N . ASN A 1 493 ? -19.386 1.990 21.263 1.00 78.50 493 ASN A N 1
ATOM 3758 C CA . ASN A 1 493 ? -20.007 2.563 20.067 1.00 78.50 493 ASN A CA 1
ATOM 3759 C C . ASN A 1 493 ? -19.892 1.626 18.851 1.00 78.50 493 ASN A C 1
ATOM 3761 O O . ASN A 1 493 ? -20.823 1.534 18.048 1.00 78.50 493 ASN A O 1
ATOM 3765 N N . CYS A 1 494 ? -18.799 0.859 18.748 1.00 80.31 494 CYS A N 1
ATOM 3766 C CA . CYS A 1 494 ? -18.603 -0.126 17.678 1.00 80.31 494 CYS A CA 1
ATOM 3767 C C . CYS A 1 494 ? -19.663 -1.235 17.668 1.00 80.31 494 CYS A C 1
ATOM 3769 O O . CYS A 1 494 ? -19.942 -1.786 16.610 1.00 80.31 494 CYS A O 1
ATOM 3771 N N . THR A 1 495 ? -20.271 -1.562 18.811 1.00 75.81 495 THR A N 1
ATOM 3772 C CA . THR A 1 495 ? -21.334 -2.586 18.869 1.00 75.81 495 THR A CA 1
ATOM 3773 C C . THR A 1 495 ? -22.659 -2.125 18.279 1.00 75.81 495 THR A C 1
ATOM 3775 O O . THR A 1 495 ? -23.502 -2.938 17.910 1.00 75.81 495 THR A O 1
ATOM 3778 N N . GLN A 1 496 ? -22.857 -0.812 18.226 1.00 68.88 496 GLN A N 1
ATOM 3779 C CA . GLN A 1 496 ? -24.098 -0.209 17.769 1.00 68.88 496 GLN A CA 1
ATOM 3780 C C . GLN A 1 496 ? -23.984 0.240 16.314 1.00 68.88 496 GLN A C 1
ATOM 3782 O O . GLN A 1 496 ? -24.998 0.367 15.633 1.00 68.88 496 GLN A O 1
ATOM 3787 N N . ARG A 1 497 ? -22.760 0.548 15.863 1.00 61.62 497 ARG A N 1
ATOM 3788 C CA . ARG A 1 497 ? -22.503 1.302 14.635 1.00 61.62 497 ARG A CA 1
ATOM 3789 C C . ARG A 1 497 ? -21.211 0.845 13.947 1.00 61.62 497 ARG A C 1
ATOM 3791 O O . ARG A 1 497 ? -20.102 1.123 14.419 1.00 61.62 497 ARG A O 1
ATOM 3798 N N . ASP A 1 498 ? -21.360 0.230 12.779 1.00 64.00 498 ASP A N 1
ATOM 3799 C CA . ASP A 1 498 ? -20.327 0.219 11.741 1.00 64.00 498 ASP A CA 1
ATOM 3800 C C . ASP A 1 498 ? -20.990 0.244 10.350 1.00 64.00 498 ASP A C 1
ATOM 3802 O O . ASP A 1 498 ? -21.649 -0.729 9.973 1.00 64.00 498 ASP A O 1
ATOM 3806 N N . PRO A 1 499 ? -20.859 1.348 9.595 1.00 59.66 499 PRO A N 1
ATOM 3807 C CA . PRO A 1 499 ? -21.417 1.445 8.255 1.00 59.66 499 PRO A CA 1
ATOM 3808 C C . PRO A 1 499 ? -20.548 0.787 7.168 1.00 59.66 499 PRO A C 1
ATOM 3810 O O . PRO A 1 499 ? -20.983 0.728 6.025 1.00 59.66 499 PRO A O 1
ATOM 3813 N N . ALA A 1 500 ? -19.348 0.297 7.497 1.00 61.94 500 ALA A N 1
ATOM 3814 C CA . ALA A 1 500 ? -18.409 -0.314 6.558 1.00 61.94 500 ALA A CA 1
ATOM 3815 C C . ALA A 1 500 ? -18.310 -1.846 6.695 1.00 61.94 500 ALA A C 1
ATOM 3817 O O . ALA A 1 500 ? -17.863 -2.511 5.761 1.00 61.94 500 ALA A O 1
ATOM 3818 N N . SER A 1 501 ? -18.703 -2.441 7.831 1.00 65.56 501 SER A N 1
ATOM 3819 C CA . SER A 1 501 ? -18.729 -3.906 7.979 1.00 65.56 501 SER A CA 1
ATOM 3820 C C . SER A 1 501 ? -19.593 -4.401 9.150 1.00 65.56 501 SER A C 1
ATOM 3822 O O . SER A 1 501 ? -19.323 -4.048 10.299 1.00 65.56 501 SER A O 1
ATOM 3824 N N . PRO A 1 502 ? -20.556 -5.323 8.928 1.00 67.50 502 PRO A N 1
ATOM 3825 C CA . PRO A 1 502 ? -21.274 -5.973 10.025 1.00 67.50 502 PRO A CA 1
ATOM 3826 C C . PRO A 1 502 ? -20.360 -6.870 10.877 1.00 67.50 502 PRO A C 1
ATOM 3828 O O . PRO A 1 502 ? -20.629 -7.064 12.060 1.00 67.50 502 PRO A O 1
ATOM 3831 N N . LEU A 1 503 ? -19.252 -7.376 10.320 1.00 72.62 503 LEU A N 1
ATOM 3832 C CA . LEU A 1 503 ? -18.308 -8.225 11.054 1.00 72.62 503 LEU A CA 1
ATOM 3833 C C . LEU A 1 503 ? -17.606 -7.449 12.168 1.00 72.62 503 LEU A C 1
ATOM 3835 O O . LEU A 1 503 ? -17.348 -8.002 13.231 1.00 72.62 503 LEU A O 1
ATOM 3839 N N . ALA A 1 504 ? -17.313 -6.164 11.969 1.00 78.44 504 ALA A N 1
ATOM 3840 C CA . ALA A 1 504 ? -16.689 -5.348 13.006 1.00 78.44 504 ALA A CA 1
ATOM 3841 C C . ALA A 1 504 ? -17.557 -5.260 14.272 1.00 78.44 504 ALA A C 1
ATOM 3843 O O . ALA A 1 504 ? -17.029 -5.308 15.381 1.00 78.44 504 ALA A O 1
ATOM 3844 N N . VAL A 1 505 ? -18.885 -5.216 14.120 1.00 80.38 505 VAL A N 1
ATOM 3845 C CA . VAL A 1 505 ? -19.826 -5.270 15.249 1.00 80.38 505 VAL A CA 1
ATOM 3846 C C . VAL A 1 505 ? -19.660 -6.581 16.023 1.00 80.38 505 VAL A C 1
ATOM 3848 O O . VAL A 1 505 ? -19.608 -6.576 17.252 1.00 80.38 505 VAL A O 1
ATOM 3851 N N . GLU A 1 506 ? -19.522 -7.706 15.319 1.00 79.56 506 GLU A N 1
ATOM 3852 C CA . GLU A 1 506 ? -19.309 -9.019 15.937 1.00 79.56 506 GLU A CA 1
ATOM 3853 C C . GLU A 1 506 ? -17.974 -9.087 16.688 1.00 79.56 506 GLU A C 1
ATOM 3855 O O . GLU A 1 506 ? -17.949 -9.493 17.851 1.00 79.56 506 GLU A O 1
ATOM 3860 N N . TRP A 1 507 ? -16.879 -8.611 16.083 1.00 83.56 507 TRP A N 1
ATOM 3861 C CA . TRP A 1 507 ? -15.568 -8.548 16.740 1.00 83.56 507 TRP A CA 1
ATOM 3862 C C . TRP A 1 507 ? -15.576 -7.629 17.970 1.00 83.56 507 TRP A C 1
ATOM 3864 O O . TRP A 1 507 ? -14.989 -7.977 18.995 1.00 83.56 507 TRP A O 1
ATOM 3874 N N . ALA A 1 508 ? -16.286 -6.497 17.917 1.00 86.12 508 ALA A N 1
ATOM 3875 C CA . ALA A 1 508 ? -16.450 -5.603 19.064 1.00 86.12 508 ALA A CA 1
ATOM 3876 C C . ALA A 1 508 ? -17.202 -6.286 20.215 1.00 86.12 508 ALA A C 1
ATOM 3878 O O . ALA A 1 508 ? -16.794 -6.187 21.374 1.00 86.12 508 ALA A O 1
ATOM 3879 N N . ILE A 1 509 ? -18.272 -7.022 19.901 1.00 81.88 509 ILE A N 1
ATOM 3880 C CA . ILE A 1 509 ? -19.036 -7.799 20.884 1.00 81.88 509 ILE A CA 1
ATOM 3881 C C . ILE A 1 509 ? -18.162 -8.891 21.513 1.00 81.88 509 ILE A C 1
ATOM 3883 O O . ILE A 1 509 ? -18.190 -9.068 22.732 1.00 81.88 509 ILE A O 1
ATOM 3887 N N . LEU A 1 510 ? -17.372 -9.609 20.710 1.00 83.94 510 LEU A N 1
ATOM 3888 C CA . LEU A 1 510 ? -16.455 -10.639 21.205 1.00 83.94 510 LEU A CA 1
ATOM 3889 C C . LEU A 1 510 ? -15.386 -10.052 22.134 1.00 83.94 510 LEU A C 1
ATOM 3891 O O . LEU A 1 510 ? -15.145 -10.603 23.209 1.00 83.94 510 LEU A O 1
ATOM 3895 N N . LEU A 1 511 ? -14.800 -8.909 21.770 1.00 87.50 511 LEU A N 1
ATOM 3896 C CA . LEU A 1 511 ? -13.830 -8.211 22.611 1.00 87.50 511 LEU A CA 1
ATOM 3897 C C . LEU A 1 511 ? -14.461 -7.727 23.921 1.00 87.50 511 LEU A C 1
ATOM 3899 O O . LEU A 1 511 ? -13.902 -7.963 24.989 1.00 87.50 511 LEU A O 1
ATOM 3903 N N . LEU A 1 512 ? -15.657 -7.136 23.882 1.00 86.50 512 LEU A N 1
ATOM 3904 C CA . LEU A 1 512 ? -16.377 -6.747 25.099 1.00 86.50 512 LEU A CA 1
ATOM 3905 C C . LEU A 1 512 ? -16.704 -7.943 25.987 1.00 86.50 512 LEU A C 1
ATOM 3907 O O . LEU A 1 512 ? -16.575 -7.848 27.205 1.00 86.50 512 LEU A O 1
ATOM 3911 N N . ARG A 1 513 ? -17.092 -9.081 25.402 1.00 81.69 513 ARG A N 1
ATOM 3912 C CA . ARG A 1 513 ? -17.320 -10.314 26.161 1.00 81.69 513 ARG A CA 1
ATOM 3913 C C . ARG A 1 513 ? -16.055 -10.742 26.893 1.00 81.69 513 ARG A C 1
ATOM 3915 O O . ARG A 1 513 ? -16.141 -11.093 28.063 1.00 81.69 513 ARG A O 1
ATOM 3922 N N . LEU A 1 514 ? -14.906 -10.693 26.226 1.00 83.31 514 LEU A N 1
ATOM 3923 C CA . LEU A 1 514 ? -13.628 -11.060 26.823 1.00 83.31 514 LEU A CA 1
ATOM 3924 C C . LEU A 1 514 ? -13.199 -10.085 27.934 1.00 83.31 514 LEU A C 1
ATOM 3926 O O . LEU A 1 514 ? -12.688 -10.522 28.960 1.00 83.31 514 LEU A O 1
ATOM 3930 N N . LEU A 1 515 ? -13.446 -8.784 27.755 1.00 85.06 515 LEU A N 1
ATOM 3931 C CA . LEU A 1 515 ? -13.138 -7.744 28.744 1.00 85.06 515 LEU A CA 1
ATOM 3932 C C . LEU A 1 515 ? -14.050 -7.796 29.982 1.00 85.06 515 LEU A C 1
ATOM 3934 O O . LEU A 1 515 ? -13.601 -7.491 31.083 1.00 85.06 515 LEU A O 1
ATOM 3938 N N . LEU A 1 516 ? -15.330 -8.141 29.801 1.00 82.12 516 LEU A N 1
ATOM 3939 C CA . LEU A 1 516 ? -16.347 -8.164 30.864 1.00 82.12 516 LEU A CA 1
ATOM 3940 C C . LEU A 1 516 ? -16.490 -9.534 31.538 1.00 82.12 516 LEU A C 1
ATOM 3942 O O . LEU A 1 516 ? -16.997 -9.628 32.652 1.00 82.12 516 LEU A O 1
ATOM 3946 N N . ASN A 1 517 ? -16.102 -10.604 30.853 1.00 80.44 517 ASN A N 1
ATOM 3947 C CA . ASN A 1 517 ? -16.158 -11.965 31.363 1.00 80.44 517 ASN A CA 1
ATOM 3948 C C . ASN A 1 517 ? -14.986 -12.779 30.786 1.00 80.44 517 ASN A C 1
ATOM 3950 O O . ASN A 1 517 ? -15.185 -13.592 29.873 1.00 80.44 517 ASN A O 1
ATOM 3954 N N . PRO A 1 518 ? -13.753 -12.535 31.270 1.00 74.56 518 PRO A N 1
ATOM 3955 C CA . PRO A 1 518 ? -12.582 -13.265 30.808 1.00 74.56 518 PRO A CA 1
ATOM 3956 C C . PRO A 1 518 ? -12.772 -14.767 31.052 1.00 74.56 518 PRO A C 1
ATOM 3958 O O . PRO A 1 518 ? -13.230 -15.181 32.118 1.00 74.56 518 PRO A O 1
ATOM 3961 N N . LEU A 1 519 ? -12.449 -15.591 30.049 1.00 65.50 519 LEU A N 1
ATOM 3962 C CA . LEU A 1 519 ? -12.666 -17.041 30.093 1.00 65.50 519 LEU A CA 1
ATOM 3963 C C . LEU A 1 519 ? -12.063 -17.651 31.373 1.00 65.50 519 LEU A C 1
ATOM 3965 O O . LEU A 1 519 ? -10.889 -17.457 31.685 1.00 65.50 519 LEU A O 1
ATOM 3969 N N . GLN A 1 520 ? -12.865 -18.440 32.096 1.00 52.56 520 GLN A N 1
ATOM 3970 C CA . GLN A 1 520 ? -12.497 -19.110 33.355 1.00 52.56 520 GLN A CA 1
ATOM 3971 C C . GLN A 1 520 ? -11.298 -20.077 33.247 1.00 52.56 520 GLN A C 1
ATOM 3973 O O . GLN A 1 520 ? -10.797 -20.539 34.269 1.00 52.56 520 GLN A O 1
ATOM 3978 N N . SER A 1 521 ? -10.797 -20.375 32.044 1.00 48.44 521 SER A N 1
ATOM 3979 C CA . SER A 1 521 ? -9.670 -21.286 31.801 1.00 48.44 521 SER A CA 1
ATOM 3980 C C . SER A 1 521 ? -8.286 -20.704 32.131 1.00 48.44 521 SER A C 1
ATOM 3982 O O . SER A 1 521 ? -7.279 -21.333 31.811 1.00 48.44 521 SER A O 1
ATOM 3984 N N . LEU A 1 522 ? -8.199 -19.550 32.807 1.00 54.78 522 LEU A N 1
ATOM 3985 C CA . LEU A 1 522 ? -6.953 -18.916 33.274 1.00 54.78 522 LEU A CA 1
ATOM 3986 C C . LEU A 1 522 ? -6.283 -19.665 34.447 1.00 54.78 522 LEU A C 1
ATOM 3988 O O . LEU A 1 522 ? -5.853 -19.063 35.433 1.00 54.78 522 LEU A O 1
ATOM 3992 N N . LEU A 1 523 ? -6.156 -20.990 34.331 1.00 49.81 523 LEU A N 1
ATOM 3993 C CA . LEU A 1 523 ? -5.434 -21.868 35.260 1.00 49.81 523 LEU A CA 1
ATOM 3994 C C . LEU A 1 523 ? -3.936 -21.515 35.369 1.00 49.81 523 LEU A C 1
ATOM 3996 O O . LEU A 1 523 ? -3.301 -21.889 36.351 1.00 49.81 523 LEU A O 1
ATOM 4000 N N . ASN A 1 524 ? -3.400 -20.738 34.420 1.00 55.38 524 ASN A N 1
ATOM 4001 C CA . ASN A 1 524 ? -1.979 -20.389 34.331 1.00 55.38 524 ASN A CA 1
ATOM 4002 C C . ASN A 1 524 ? -1.641 -18.950 34.772 1.00 55.38 524 ASN A C 1
ATOM 4004 O O . ASN A 1 524 ? -0.481 -18.553 34.699 1.00 55.38 524 ASN A O 1
ATOM 4008 N N . VAL A 1 525 ? -2.614 -18.151 35.231 1.00 66.44 525 VAL A N 1
ATOM 4009 C CA . VAL A 1 525 ? -2.365 -16.752 35.631 1.00 66.44 525 VAL A CA 1
ATOM 4010 C C . VAL A 1 525 ? -2.078 -16.653 37.140 1.00 66.44 525 VAL A C 1
ATOM 4012 O O . VAL A 1 525 ? -2.832 -17.226 37.946 1.00 66.44 525 VAL A O 1
ATOM 4015 N N . PRO A 1 526 ? -1.032 -15.909 37.563 1.00 70.88 526 PRO A N 1
ATOM 4016 C CA . PRO A 1 526 ? -0.731 -15.687 38.975 1.00 70.88 526 PRO A CA 1
ATOM 4017 C C . PRO A 1 526 ? -1.944 -15.152 39.759 1.00 70.88 526 PRO A C 1
ATOM 4019 O O . PRO A 1 526 ? -2.751 -14.394 39.212 1.00 70.88 526 PRO A O 1
ATOM 4022 N N . PRO A 1 527 ? -2.105 -15.527 41.040 1.00 70.88 527 PRO A N 1
ATOM 4023 C CA . PRO A 1 527 ? -3.256 -15.122 41.849 1.00 70.88 527 PRO A CA 1
ATOM 4024 C C . PRO A 1 527 ? -3.401 -13.595 41.977 1.00 70.88 527 PRO A C 1
ATOM 4026 O O . PRO A 1 527 ? -4.521 -13.089 41.907 1.00 70.88 527 PRO A O 1
ATOM 4029 N N . ASP A 1 528 ? -2.294 -12.853 42.067 1.00 72.12 528 ASP A N 1
ATOM 4030 C CA . ASP A 1 528 ? -2.316 -11.384 42.140 1.00 72.12 528 ASP A CA 1
ATOM 4031 C C . ASP A 1 528 ? -2.857 -10.752 40.848 1.00 72.12 528 ASP A C 1
ATOM 4033 O O . ASP A 1 528 ? -3.704 -9.856 40.881 1.00 72.12 528 ASP A O 1
ATOM 4037 N N . SER A 1 529 ? -2.448 -11.280 39.692 1.00 77.06 529 SER A N 1
ATOM 4038 C CA . SER A 1 529 ? -2.955 -10.859 38.385 1.00 77.06 529 SER A CA 1
ATOM 4039 C C . SER A 1 529 ? -4.436 -11.204 38.203 1.00 77.06 529 SER A C 1
ATOM 4041 O O . SER A 1 529 ? -5.170 -10.420 37.609 1.00 77.06 529 SER A O 1
ATOM 4043 N N . ARG A 1 530 ? -4.915 -12.328 38.759 1.00 78.75 530 ARG A N 1
ATOM 4044 C CA . ARG A 1 530 ? -6.346 -12.687 38.741 1.00 78.75 530 ARG A CA 1
ATOM 4045 C C . ARG A 1 530 ? -7.207 -11.676 39.493 1.00 78.75 530 ARG A C 1
ATOM 4047 O O . ARG A 1 530 ? -8.263 -11.294 38.992 1.00 78.75 530 ARG A O 1
ATOM 4054 N N . LYS A 1 531 ? -6.753 -11.212 40.662 1.00 81.38 531 LYS A N 1
ATOM 4055 C CA . LYS A 1 531 ? -7.455 -10.164 41.414 1.00 81.38 531 LYS A CA 1
ATOM 4056 C C . LYS A 1 531 ? -7.498 -8.854 40.626 1.00 81.38 531 LYS A C 1
ATOM 4058 O O . LYS A 1 531 ? -8.570 -8.284 40.470 1.00 81.38 531 LYS A O 1
ATOM 4063 N N . ALA A 1 532 ? -6.366 -8.433 40.059 1.00 81.94 532 ALA A N 1
ATOM 4064 C CA . ALA A 1 532 ? -6.301 -7.219 39.247 1.00 81.94 532 ALA A CA 1
ATOM 4065 C C . ALA A 1 532 ? -7.242 -7.270 38.028 1.00 81.94 532 ALA A C 1
ATOM 4067 O O . ALA A 1 532 ? -7.935 -6.292 37.749 1.00 81.94 532 ALA A O 1
ATOM 4068 N N . ILE A 1 533 ? -7.316 -8.417 37.342 1.00 83.50 533 ILE A N 1
ATOM 4069 C CA . ILE A 1 533 ? -8.247 -8.636 36.224 1.00 83.50 533 ILE A CA 1
ATOM 4070 C C . ILE A 1 533 ? -9.699 -8.550 36.709 1.00 83.50 533 ILE A C 1
ATOM 4072 O O . ILE A 1 533 ? -10.515 -7.888 36.070 1.00 83.50 533 ILE A O 1
ATOM 4076 N N . SER A 1 534 ? -10.028 -9.170 37.846 1.00 83.19 534 SER A N 1
ATOM 4077 C CA . SER A 1 534 ? -11.370 -9.096 38.441 1.00 83.19 534 SER A CA 1
ATOM 4078 C C . SER A 1 534 ? -11.766 -7.657 38.786 1.00 83.19 534 SER A C 1
ATOM 4080 O O . SER A 1 534 ? -12.880 -7.235 38.478 1.00 83.19 534 SER A O 1
ATOM 4082 N N . ASP A 1 535 ? -10.855 -6.887 39.383 1.00 84.88 535 ASP A N 1
ATOM 4083 C CA . ASP A 1 535 ? -11.087 -5.485 39.738 1.00 84.88 535 ASP A CA 1
ATOM 4084 C C . ASP A 1 535 ? -11.294 -4.621 38.479 1.00 84.88 535 ASP A C 1
ATOM 4086 O O . ASP A 1 535 ? -12.221 -3.812 38.421 1.00 84.88 535 ASP A O 1
ATOM 4090 N N . ALA A 1 536 ? -10.484 -4.832 37.435 1.00 85.19 536 ALA A N 1
ATOM 4091 C CA . ALA A 1 536 ? -10.627 -4.155 36.145 1.00 85.19 536 ALA A CA 1
ATOM 4092 C C . ALA A 1 536 ? -11.952 -4.502 35.444 1.00 85.19 536 ALA A C 1
ATOM 4094 O O . ALA A 1 536 ? -12.640 -3.623 34.928 1.00 85.19 536 ALA A O 1
ATOM 4095 N N . THR A 1 537 ? -12.346 -5.774 35.479 1.00 84.56 537 THR A N 1
ATOM 4096 C CA . THR A 1 537 ? -13.616 -6.264 34.923 1.00 84.56 537 THR A CA 1
ATOM 4097 C C . THR A 1 537 ? -14.813 -5.642 35.649 1.00 84.56 537 THR A C 1
ATOM 4099 O O . THR A 1 537 ? -15.776 -5.201 35.017 1.00 84.56 537 THR A O 1
ATOM 4102 N N . SER A 1 538 ? -14.735 -5.552 36.981 1.00 83.38 538 SER A N 1
ATOM 4103 C CA . SER A 1 538 ? -15.735 -4.885 37.820 1.00 83.38 538 SER A CA 1
ATOM 4104 C C . SER A 1 538 ? -15.841 -3.394 37.491 1.00 83.38 538 SER A C 1
ATOM 4106 O O . SER A 1 538 ? -16.946 -2.882 37.311 1.00 83.38 538 SER A O 1
ATOM 4108 N N . LEU A 1 539 ? -14.706 -2.708 37.308 1.00 84.94 539 LEU A N 1
ATOM 4109 C CA . LEU A 1 539 ? -14.668 -1.308 36.879 1.00 84.94 539 LEU A CA 1
ATOM 4110 C C . LEU A 1 539 ? -15.373 -1.113 35.528 1.00 84.94 539 LEU A C 1
ATOM 4112 O O . LEU A 1 539 ? -16.252 -0.259 35.417 1.00 84.94 539 LEU A O 1
ATOM 4116 N N . LEU A 1 540 ? -15.027 -1.912 34.514 1.00 84.38 540 LEU A N 1
ATOM 4117 C CA . LEU A 1 540 ? -15.650 -1.847 33.186 1.00 84.38 540 LEU A CA 1
ATOM 4118 C C . LEU A 1 540 ? -17.155 -2.148 33.238 1.00 84.38 540 LEU A C 1
ATOM 4120 O O . LEU A 1 540 ? -17.951 -1.460 32.599 1.00 84.38 540 LEU A O 1
ATOM 4124 N N . SER A 1 541 ? -17.560 -3.127 34.046 1.00 80.94 541 SER A N 1
ATOM 4125 C CA . SER A 1 541 ? -18.970 -3.469 34.262 1.00 80.94 541 SER A CA 1
ATOM 4126 C C . SER A 1 541 ? -19.734 -2.337 34.954 1.00 80.94 541 SER A C 1
ATOM 4128 O O . SER A 1 541 ? -20.854 -2.012 34.559 1.00 80.94 541 SER A O 1
ATOM 4130 N N . GLY A 1 542 ? -19.119 -1.693 35.949 1.00 78.75 542 GLY A N 1
ATOM 4131 C CA . GLY A 1 542 ? -19.669 -0.519 36.623 1.00 78.75 542 GLY A CA 1
ATOM 4132 C C . GLY A 1 542 ? -19.844 0.661 35.669 1.00 78.75 542 GLY A C 1
ATOM 4133 O O . GLY A 1 542 ? -20.898 1.291 35.662 1.00 78.75 542 GLY A O 1
ATOM 4134 N N . ARG A 1 543 ? -18.857 0.911 34.800 1.00 79.25 543 ARG A N 1
ATOM 4135 C CA . ARG A 1 543 ? -18.953 1.922 33.736 1.00 79.25 543 ARG A CA 1
ATOM 4136 C C . ARG A 1 543 ? -20.072 1.615 32.742 1.00 79.25 543 ARG A C 1
ATOM 4138 O O . ARG A 1 543 ? -20.807 2.520 32.367 1.00 79.25 543 ARG A O 1
ATOM 4145 N N . LEU A 1 544 ? -20.231 0.352 32.344 1.00 77.62 544 LEU A N 1
ATOM 4146 C CA . LEU A 1 544 ? -21.326 -0.071 31.469 1.00 77.62 544 LEU A CA 1
ATOM 4147 C C . LEU A 1 544 ? -22.699 0.169 32.117 1.00 77.62 544 LEU A C 1
ATOM 4149 O O . LEU A 1 544 ? -23.626 0.602 31.442 1.00 77.62 544 LEU A O 1
ATOM 4153 N N . ALA A 1 545 ? -22.830 -0.086 33.421 1.00 70.81 545 ALA A N 1
ATOM 4154 C CA . ALA A 1 545 ? -24.078 0.114 34.157 1.00 70.81 545 ALA A CA 1
ATOM 4155 C C . ALA A 1 545 ? -24.486 1.593 34.299 1.00 70.81 545 ALA A C 1
ATOM 4157 O O . ALA A 1 545 ? -25.657 1.876 34.535 1.00 70.81 545 ALA A O 1
ATOM 4158 N N . GLN A 1 546 ? -23.538 2.524 34.160 1.00 70.62 546 GLN A N 1
ATOM 4159 C CA . GLN A 1 546 ? -23.780 3.971 34.220 1.00 70.62 546 GLN A CA 1
ATOM 4160 C C . GLN A 1 546 ? -24.267 4.564 32.888 1.00 70.62 546 GLN A C 1
ATOM 4162 O O . GLN A 1 546 ? -24.681 5.720 32.859 1.00 70.62 546 GLN A O 1
ATOM 4167 N N . LEU A 1 547 ? -24.222 3.803 31.790 1.00 65.69 547 LEU A N 1
ATOM 4168 C CA . LEU A 1 547 ? -24.711 4.252 30.488 1.00 65.69 547 LEU A CA 1
ATOM 4169 C C . LEU A 1 547 ? -26.228 4.0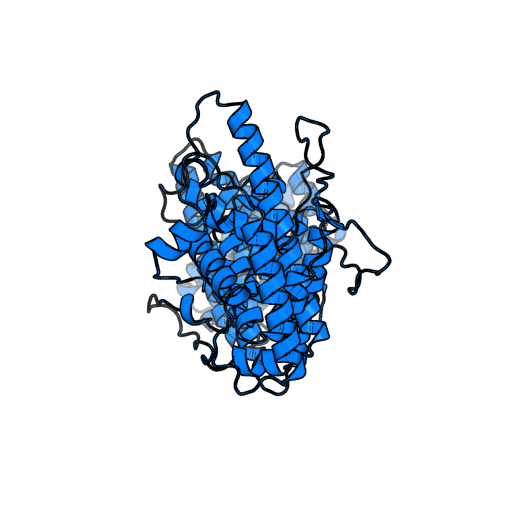37 30.403 1.00 65.69 547 LEU A C 1
ATOM 4171 O O . LEU A 1 547 ? -26.707 2.902 30.425 1.00 65.69 547 LEU A O 1
ATOM 4175 N N . GLU A 1 548 ? -26.991 5.127 30.306 1.00 51.75 548 GLU A N 1
ATOM 4176 C CA . GLU A 1 548 ? -28.439 5.059 30.097 1.00 51.75 548 GLU A CA 1
ATOM 4177 C C . GLU A 1 548 ? -28.761 4.428 28.725 1.00 51.75 548 GLU A C 1
ATOM 4179 O O . GLU A 1 548 ? -28.135 4.780 27.721 1.00 51.75 548 GLU A O 1
ATOM 4184 N N . PRO A 1 549 ? -29.730 3.497 28.632 1.00 50.62 549 PRO A N 1
ATOM 4185 C CA . PRO A 1 549 ? -30.161 2.966 27.345 1.00 50.62 549 PRO A CA 1
ATOM 4186 C C . PRO A 1 549 ? -30.846 4.067 26.525 1.00 50.62 549 PRO A C 1
ATOM 4188 O O . PRO A 1 549 ? -31.774 4.721 27.003 1.00 50.62 549 PRO A O 1
ATOM 4191 N N . CYS A 1 550 ? -30.424 4.257 25.271 1.00 44.22 550 CYS A N 1
ATOM 4192 C CA . CYS A 1 550 ? -31.110 5.173 24.364 1.00 44.22 550 CYS A CA 1
ATOM 4193 C C . CYS A 1 550 ? -32.580 4.742 24.176 1.00 44.22 550 CYS A C 1
ATOM 4195 O O . CYS A 1 550 ? -32.847 3.563 23.916 1.00 44.22 550 CYS A O 1
ATOM 4197 N N . PRO A 1 551 ? -33.550 5.670 24.265 1.00 37.59 551 PRO A N 1
ATOM 4198 C CA . PRO A 1 551 ? -34.958 5.337 24.092 1.00 37.59 551 PRO A CA 1
ATOM 4199 C C . PRO A 1 551 ? -35.216 4.799 22.675 1.00 37.59 551 PRO A C 1
ATOM 4201 O O . PRO A 1 551 ? -34.975 5.489 21.687 1.00 37.59 551 PRO A O 1
ATOM 4204 N N . GLY A 1 552 ? -35.723 3.564 22.583 1.00 40.31 552 GLY A N 1
ATOM 4205 C CA . GLY A 1 552 ? -36.082 2.900 21.321 1.00 40.31 552 GLY A CA 1
ATOM 4206 C C . GLY A 1 552 ? -35.080 1.861 20.801 1.00 40.31 552 GLY A C 1
ATOM 4207 O O . GLY A 1 552 ? -35.375 1.204 19.806 1.00 40.31 552 GLY A O 1
ATOM 4208 N N . GLN A 1 553 ? -33.940 1.661 21.467 1.00 46.31 553 GLN A N 1
ATOM 4209 C CA . GLN A 1 553 ? -32.991 0.588 21.152 1.00 46.31 553 GLN A CA 1
ATOM 4210 C C . GLN A 1 553 ? -32.973 -0.452 22.279 1.00 46.31 553 GLN A C 1
ATOM 4212 O O . GLN A 1 553 ? -33.048 -0.100 23.455 1.00 46.31 553 GLN A O 1
ATOM 4217 N N . ALA A 1 554 ? -32.874 -1.742 21.928 1.00 46.28 554 ALA A N 1
ATOM 4218 C CA . ALA A 1 554 ? -32.633 -2.793 22.917 1.00 46.28 554 ALA A CA 1
ATOM 4219 C C . ALA A 1 554 ? -31.347 -2.453 23.678 1.00 46.28 554 ALA A C 1
ATOM 4221 O O . ALA A 1 554 ? -30.331 -2.143 23.047 1.00 46.28 554 ALA A O 1
ATOM 4222 N N . SER A 1 555 ? -31.389 -2.494 25.010 1.00 52.75 555 SER A N 1
ATOM 4223 C CA . SER A 1 555 ? -30.218 -2.203 25.839 1.00 52.75 555 SER A CA 1
ATOM 4224 C C . SER A 1 555 ? -29.038 -3.074 25.396 1.00 52.75 555 SER A C 1
ATOM 4226 O O . SER A 1 555 ? -29.238 -4.212 24.976 1.00 52.75 555 SER A O 1
ATOM 4228 N N . LEU A 1 556 ? -27.792 -2.598 25.504 1.00 50.47 556 LEU A N 1
ATOM 4229 C CA . LEU A 1 556 ? -26.615 -3.422 25.177 1.00 50.47 556 LEU A CA 1
ATOM 4230 C C . LEU A 1 556 ? -26.668 -4.776 25.914 1.00 50.47 556 LEU A C 1
ATOM 4232 O O . LEU A 1 556 ? -26.333 -5.821 25.367 1.00 50.47 556 LEU A O 1
ATOM 4236 N N . LYS A 1 557 ? -27.202 -4.759 27.142 1.00 49.19 557 LYS A N 1
ATOM 4237 C CA . LYS A 1 557 ? -27.508 -5.931 27.967 1.00 49.19 557 LYS A CA 1
ATOM 4238 C C . LYS A 1 557 ? -28.512 -6.886 27.308 1.00 49.19 557 LYS A C 1
ATOM 4240 O O . LYS A 1 557 ? -28.327 -8.097 27.379 1.00 49.19 557 LYS A O 1
ATOM 4245 N N . GLU A 1 558 ? -29.555 -6.368 26.668 1.00 51.28 558 GLU A N 1
ATOM 4246 C CA . GLU A 1 558 ? -30.511 -7.134 25.861 1.00 51.28 558 GLU A CA 1
ATOM 4247 C C . GLU A 1 558 ? -29.924 -7.579 24.524 1.00 51.28 558 GLU A C 1
ATOM 4249 O O . GLU A 1 558 ? -30.186 -8.704 24.139 1.00 51.28 558 GLU A O 1
ATOM 4254 N N . GLN A 1 559 ? -29.092 -6.792 23.837 1.00 51.81 559 GLN A N 1
ATOM 4255 C CA . GLN A 1 559 ? -28.420 -7.229 22.603 1.00 51.81 559 GLN A CA 1
ATOM 4256 C C . GLN A 1 559 ? -27.455 -8.396 22.870 1.00 51.81 559 GLN A C 1
ATOM 4258 O O . GLN A 1 559 ? -27.461 -9.399 22.154 1.00 51.81 559 GLN A O 1
ATOM 4263 N N . LEU A 1 560 ? -26.696 -8.299 23.965 1.00 49.41 560 LEU A N 1
ATOM 4264 C CA . LEU A 1 560 ? -25.812 -9.344 24.481 1.00 49.41 560 LEU A CA 1
ATOM 4265 C C . LEU A 1 560 ? -26.595 -10.586 24.959 1.00 49.41 560 LEU A C 1
ATOM 4267 O O . LEU A 1 560 ? -26.172 -11.717 24.715 1.00 49.41 560 LEU A O 1
ATOM 4271 N N . LYS A 1 561 ? -27.765 -10.408 25.592 1.00 52.16 561 LYS A N 1
ATOM 4272 C CA . LYS A 1 561 ? -28.655 -11.513 26.005 1.00 52.16 561 LYS A CA 1
ATOM 4273 C C . LYS A 1 561 ? -29.375 -12.190 24.837 1.00 52.16 561 LYS A C 1
ATOM 4275 O O . LYS A 1 561 ? -29.367 -13.413 24.761 1.00 52.16 561 LYS A O 1
ATOM 4280 N N . MET A 1 562 ? -29.991 -11.407 23.954 1.00 41.88 562 MET A N 1
ATOM 4281 C CA . MET A 1 562 ? -30.889 -11.853 22.881 1.00 41.88 562 MET A CA 1
ATOM 4282 C C . MET A 1 562 ? -30.159 -12.638 21.797 1.00 41.88 562 MET A C 1
ATOM 4284 O O . MET A 1 562 ? -30.744 -13.556 21.232 1.00 41.88 562 MET A O 1
ATOM 4288 N N . ARG A 1 563 ? -28.899 -12.297 21.494 1.00 41.72 563 ARG A N 1
ATOM 4289 C CA . ARG A 1 563 ? -28.144 -13.001 20.449 1.00 41.72 563 ARG A CA 1
ATOM 4290 C C . ARG A 1 563 ? -27.345 -14.202 20.964 1.00 41.72 563 ARG A C 1
ATOM 4292 O O . ARG A 1 563 ? -27.168 -15.137 20.196 1.00 41.72 563 ARG A O 1
ATOM 4299 N N . TYR A 1 564 ? -26.894 -14.217 22.229 1.00 42.12 564 TYR A N 1
ATOM 4300 C CA . TYR A 1 564 ? -25.915 -15.224 22.686 1.00 42.12 564 TYR A CA 1
ATOM 4301 C C . TYR A 1 564 ? -26.024 -15.693 24.160 1.00 42.12 564 TYR A C 1
ATOM 4303 O O . TYR A 1 564 ? -25.068 -16.264 24.678 1.00 42.12 564 TYR A O 1
ATOM 4311 N N . ASN A 1 565 ? -27.172 -15.531 24.840 1.00 38.56 565 ASN A N 1
ATOM 4312 C CA . ASN A 1 565 ? -27.428 -16.087 26.189 1.00 38.56 565 ASN A CA 1
ATOM 4313 C C . ASN A 1 565 ? -26.414 -15.657 27.280 1.00 38.56 565 ASN A C 1
ATOM 4315 O O . ASN A 1 565 ? -25.881 -16.468 28.036 1.00 38.56 565 ASN A O 1
ATOM 4319 N N . LEU A 1 566 ? -26.158 -14.352 27.409 1.00 40.78 566 LEU A N 1
ATOM 4320 C CA . LEU A 1 566 ? -25.344 -13.802 28.500 1.00 40.78 566 LEU A CA 1
ATOM 4321 C C . LEU A 1 566 ? -26.173 -13.563 29.778 1.00 40.78 566 LEU A C 1
ATOM 4323 O O . LEU A 1 566 ? -26.862 -12.549 29.918 1.00 40.78 566 LEU A O 1
ATOM 4327 N N . SER A 1 567 ? -26.074 -14.456 30.766 1.00 36.16 567 SER A N 1
ATOM 4328 C CA . SER A 1 567 ? -26.432 -14.117 32.148 1.00 36.16 567 SER A CA 1
ATOM 4329 C C . SER A 1 567 ? -25.308 -13.273 32.754 1.00 36.16 567 SER A C 1
ATOM 4331 O O . SER A 1 567 ? -24.314 -13.807 33.233 1.00 36.16 567 SER A O 1
ATOM 4333 N N . LEU A 1 568 ? -25.448 -11.947 32.707 1.00 34.75 568 LEU A N 1
ATOM 4334 C CA . LEU A 1 568 ? -24.686 -11.046 33.577 1.00 34.75 568 LEU A CA 1
ATOM 4335 C C . LEU A 1 568 ? -25.182 -11.280 35.009 1.00 34.75 568 LEU A C 1
ATOM 4337 O O . LEU A 1 568 ? -26.232 -10.740 35.374 1.00 34.75 568 LEU A O 1
ATOM 4341 N N . SER A 1 569 ? -24.500 -12.173 35.729 1.00 31.11 569 SER A N 1
ATOM 4342 C CA . SER A 1 569 ? -24.693 -12.443 37.157 1.00 31.11 569 SER A CA 1
ATOM 4343 C C . SER A 1 569 ? -23.916 -11.449 37.998 1.00 31.11 569 SER A C 1
ATOM 4345 O O . SER A 1 569 ? -22.695 -11.348 37.736 1.00 31.11 569 SER A O 1
#

Sequence (569 aa):
MTSSLTEATTREILQAAQHVIASGTLQTTEFQSLTVTLRSLRTDLAYAADLPTLADRRSLCVSLFCALRQLTVALLTSDFPRHLDSTDGLNHLALSITLQCLCNLFSLAATNEFSLTAEQVEPLIAAILQNESTQLWILCLDDELPLWRLRLATYSFTLLSHIVRLPYVSVCSAAFFWLTARCMKRIVVATPASTAAAAASDMLKLLQLWYDHCLSVVAGLNLSARLSDSIRELTDLSASLGMMLLLQSEQDSLEKFASPPMKKLAASCLVAHILPAVDSHNSTALKGLISHCVSVLNTCTHETPFCLLKKESDSEPLAPEIRLNFSDRVPALRGCIFVLAEVLSGDSSIHAESDFTVGTSQAPPSSFSSTFTDLLDTHFLEGILSALSDCLVVIDSLLRASLSMLADQNQRRKEPSLMDVMGMFDFSDPASICYAPGLKQDLLRGLLSLVHTHPTLICHFARAKTSRLVINDVRTTGDNPLPESDAFLALLNCTQRDPASPLAVEWAILLLRLLLNPLQSLLNVPPDSRKAISDATSLLSGRLAQLEPCPGQASLKEQLKMRYNLSLS

Organism: Schistocephalus solidus (NCBI:txid70667)

Secondary structure (DSSP, 8-state):
---S-SHHHHHHHHHHHHHHHHHSS--HHHHHHHHHHHHHHHHHHHTGGGS---TTHHHHHHHHHHHHHHHHHHHHHSSHHHHHHHTTTTTHHHHHHHHHHHHHHHHHHHTTSS---HHHHHHHHIIIII-HHHHHHHH---SS--HHHHHHHHHHHHHHHHHHT-TT----HHHHHHHHHHHHHHHHHHSTT-SSHHHHHHHHHHHHHHHHHHHHHHHHHTTT------HHHHHHHHHHHHHHHHHHHHHHTTTTS----HHHHHHHHHHHHHGGG-STT-HHHHHHHHHHHHHHHHHHHHSTTT-EEES---S--SS------HHHHHHHHHHHHHHHHHHHH--GGGG----TTS--PPPPPTTHHHHHHTTS-HHHHHHHHHHHHHHHHHHHHHHHHHHHHHHHH--S-PPPPGGGTTT---TT-GGGGGG-TTHHHHHHHHHHHHHHH-GGGHHHHHTPPPEEE--TT---SSSPPPPPB-HHHHHHHHHH--SS-HHHHHHHHHHHHHHHS--TT-TTS-HHHHHHHHHHHHHHHHHHHTSPPPTTS--HHHHHHHHH-----

Foldseek 3Di:
DDQLLDVVLLVLLQVLLVCCQVPLDDDPVSLVVLLVSLVSLLVCLVCVVVDPDDDCSQVSLLSSLLSLLSSLLSCLVGCNLVVCVVVVNPSLSSNLSSLSSNLSSLVCVVVVPYDDDQVSCVSLCCRAQVPPSSLCSLQVPDLDDDPSSLSNVLSSLSNVLSQLLDPRYDHLLLSSLLSLLSSLVNLLSVLVVDPDPVVNVVSQVSNVVSLVSLVSSLLSLLVPAEQDLDLVSLLSLLLSLLSLLLSVLSCLVVVVDDHDDSNLSSLSSLCSHVVVCLPPVNLVSVLSSLLSLLLLLCCLCCDPQKNKAFPDDPDDPPHDDDDDDPLRSLSNNLSSLLNLLCQLLLCSVVSPPDPPPDDDDDRDPSPRNLVSLVVDDPVSLLSSLLSLLSVLVRLLLLVVLVQVVVCVVDVDPDRQALVNLRSQQDSVDSSSSSSRACSLVSSLSSNQSSCLSPVLCLLSQLVFTWIWIDRNPDPSVDPDTGDIDGSLRSLVVQLVDDSRDPVSNVSSLSSLCCSQPPDPPVPPDDPVSVVSSVVSNVSSVVVLVPDDDDPPDQRPVRVNCVPPNDDPD

pLDDT: mean 74.11, std 15.8, range [29.94, 95.56]